Protein AF-A0A1V4QJ54-F1 (afdb_monomer)

Solvent-accessible surface area (backbone atoms only — not comparable to full-atom values): 25101 Å² total; per-residue (Å²): 113,70,65,58,56,50,52,50,52,50,51,49,53,53,53,48,51,51,24,45,55,47,30,58,74,71,38,64,75,73,56,54,72,64,56,72,75,65,67,47,79,41,80,46,69,68,59,36,52,49,29,18,65,71,29,32,47,50,29,70,47,70,68,60,45,63,75,46,66,81,53,74,70,81,66,43,46,62,31,98,80,59,55,57,50,58,74,91,58,46,77,40,84,38,76,29,69,28,65,56,42,86,79,30,28,34,38,33,32,47,26,88,62,49,59,52,39,46,34,49,41,41,42,64,16,22,26,37,36,40,38,35,32,27,71,84,42,68,35,27,26,26,43,50,24,38,45,58,74,49,35,50,70,36,34,16,42,29,42,28,39,36,52,23,40,77,62,32,58,53,65,62,50,68,62,52,61,60,68,51,66,88,58,50,34,34,34,40,46,62,22,40,43,74,43,24,23,56,46,58,72,67,52,82,87,54,47,50,29,35,76,39,89,100,58,21,35,34,56,73,66,89,44,96,89,58,69,64,38,66,74,33,60,63,56,67,67,55,41,28,32,41,50,48,30,61,64,72,37,73,45,53,44,45,74,64,54,59,78,42,36,69,41,24,44,26,41,31,42,32,51,11,56,44,51,56,77,46,63,65,75,56,86,88,67,73,80,50,65,44,59,73,41,67,53,74,73,51,99,36,24,28,38,34,31,62,42,71,39,76,94,74,30,28,33,32,35,38,19,21,40,84,63,50,75,38,68,50,75,42,73,18,53,48,58,64,56,54,56,52,40,63,26,50,51,27,26,51,46,67,31,42,47,86,40,44,82,45,37,28,35,50,30,30,34,63,47,68,93,67,82,81,81,80,86,55,60,57,72,42,43,30,39,34,24,50,79,67,41,43,37,30,30,40,74,40,67,60,64,67,99,54,57,69,55,56,36,24,36,41,39,30,50,22,31,53,27,56,24,90,76,30,45,25,31,38,37,27,51,58,58,51,62,92,45,29,62,63,47,27,59,58,23,62,81,50,84,33,36,40,43,33,48,54,47,50,64,36,34,66,61,50,36,52,53,52,53,48,45,53,51,53,52,56,59,71,71,54,130

Mean predicted aligned error: 6.91 Å

pLDDT: mean 87.56, std 14.28, range [38.44, 98.62]

Foldseek 3Di:
DVVVVVVQVVLVVLLLVLLLVLLQCLDDPVVVVVLDQAEAEDLDPSSCLSCLLLLHHYDPDVVRVVVCVPPDRRQRHDRPPQDFADPVQAPDKDFAAAAADPQEEEEEEQDLQCQQVLQVQQQHLHQEYEYEAAPVRRSSRSLVVLCVVCRNHTSYGIYHYFYAHLLQRGVPVVVVLVVCPPGAYEYELAHGHVNNSVVSVPRPRHFYWYQDQPQAIDTPPDDVVDGHTHTDGDALQSLLCSQSNAWPDQADKPVRLVVCLVVLLLVLLLQLLQLQVDDFQDQQDDQFDAAQDKRDPDPQFIKGFHHADQVQQKTWIWGGHNNDIDIDMDRHHRGDDLSCLSSLQSLQCLLQVVQWPIKHAWIWDDRDPPPPDDSGIDTFGMWTAGNNAIETEDEDSGDDPCVVSVQSNQQSSQCSRNHSGYAREYEEGRQHPVCQLVQQVVCLVDPHRYHYSNCSSVSNSSNVSVVSSNVVSSVVPPD

Structure (mmCIF, N/CA/C/O backbone):
data_AF-A0A1V4QJ54-F1
#
_entry.id   AF-A0A1V4QJ54-F1
#
loop_
_atom_site.group_PDB
_atom_site.id
_atom_site.type_symbol
_atom_site.label_atom_id
_atom_site.label_alt_id
_atom_site.label_comp_id
_atom_site.label_asym_id
_atom_site.label_entity_id
_atom_site.label_seq_id
_atom_site.pdbx_PDB_ins_code
_atom_site.Cartn_x
_atom_site.Cartn_y
_atom_site.Cartn_z
_atom_site.occupancy
_atom_site.B_iso_or_equiv
_atom_site.auth_seq_id
_atom_site.auth_comp_id
_atom_site.auth_asym_id
_atom_site.auth_atom_id
_atom_site.pdbx_PDB_model_num
ATOM 1 N N . ARG A 1 1 ? -19.410 10.296 -32.756 1.00 50.81 1 ARG A N 1
ATOM 2 C CA . ARG A 1 1 ? -18.030 9.875 -32.402 1.00 50.81 1 ARG A CA 1
ATOM 3 C C . ARG A 1 1 ? -17.307 11.002 -31.672 1.00 50.81 1 ARG A C 1
ATOM 5 O O . ARG A 1 1 ? -16.754 10.723 -30.619 1.00 50.81 1 ARG A O 1
ATOM 12 N N . ASP A 1 2 ? -17.443 12.249 -32.125 1.00 53.03 2 ASP A N 1
ATOM 13 C CA . ASP A 1 2 ? -16.858 13.421 -31.448 1.00 53.03 2 ASP A CA 1
ATOM 14 C C . ASP A 1 2 ? -17.423 13.681 -30.038 1.00 53.03 2 ASP A C 1
ATOM 16 O O . ASP A 1 2 ? -16.672 14.055 -29.143 1.00 53.03 2 ASP A O 1
ATOM 20 N N . SER A 1 3 ? -18.698 13.352 -29.779 1.00 62.84 3 SER A N 1
ATOM 21 C CA . SER A 1 3 ? -19.285 13.474 -28.432 1.00 62.84 3 SER A CA 1
ATOM 22 C C . SER A 1 3 ? -18.637 12.546 -27.397 1.00 62.84 3 SER A C 1
ATOM 24 O O . SER A 1 3 ? -18.448 12.946 -26.256 1.00 62.84 3 SER A O 1
ATOM 26 N N . ASN A 1 4 ? -18.266 11.317 -27.775 1.00 53.38 4 ASN A N 1
ATOM 27 C CA . ASN A 1 4 ? -17.683 10.356 -26.832 1.00 53.38 4 ASN A CA 1
ATOM 28 C C . ASN A 1 4 ? -16.242 10.724 -26.482 1.00 53.38 4 ASN A C 1
ATOM 30 O O . ASN A 1 4 ? -15.877 10.642 -25.317 1.00 53.38 4 ASN A O 1
ATOM 34 N N . ALA A 1 5 ? -15.453 11.186 -27.456 1.00 57.88 5 ALA A N 1
ATOM 35 C CA . ALA A 1 5 ? -14.094 11.661 -27.202 1.00 57.88 5 ALA A CA 1
ATOM 36 C C . ALA A 1 5 ? -14.090 12.913 -26.305 1.00 57.88 5 ALA A C 1
ATOM 38 O O . ALA A 1 5 ? -13.256 13.033 -25.409 1.00 57.88 5 ALA A O 1
ATOM 39 N N . GLN A 1 6 ? -15.056 13.819 -26.496 1.00 58.28 6 GLN A N 1
ATOM 40 C CA . GLN A 1 6 ? -15.221 14.997 -25.645 1.00 58.28 6 GLN A CA 1
ATOM 41 C C . GLN A 1 6 ? -15.650 14.616 -24.218 1.00 58.28 6 GLN A C 1
ATOM 43 O O . GLN A 1 6 ? -15.079 15.124 -23.257 1.00 58.28 6 GLN A O 1
ATOM 48 N N . ILE A 1 7 ? -16.582 13.667 -24.069 1.00 57.72 7 ILE A N 1
ATOM 49 C CA . ILE A 1 7 ? -16.985 13.118 -22.764 1.00 57.72 7 ILE A CA 1
ATOM 50 C C . ILE A 1 7 ? -15.814 12.395 -22.079 1.00 57.72 7 ILE A C 1
ATOM 52 O O . ILE A 1 7 ? -15.641 12.532 -20.871 1.00 57.72 7 ILE A O 1
ATOM 56 N N . GLU A 1 8 ? -14.998 11.631 -22.809 1.00 61.00 8 GLU A N 1
ATOM 57 C CA . GLU A 1 8 ? -13.810 10.955 -22.266 1.00 61.00 8 GLU A CA 1
ATOM 58 C C . GLU A 1 8 ? -12.750 11.960 -21.798 1.00 61.00 8 GLU A C 1
ATOM 60 O O . GLU A 1 8 ? -12.221 11.827 -20.692 1.00 61.00 8 GLU A O 1
ATOM 65 N N . SER A 1 9 ? -12.475 12.988 -22.606 1.00 67.31 9 SER A N 1
ATOM 66 C CA . SER A 1 9 ? -11.526 14.053 -22.272 1.00 67.31 9 SER A CA 1
ATOM 67 C C . SER A 1 9 ? -11.974 14.848 -21.045 1.00 67.31 9 SER A C 1
ATOM 69 O O . SER A 1 9 ? -11.183 15.047 -20.121 1.00 67.31 9 SER A O 1
ATOM 71 N N . GLU A 1 10 ? -13.253 15.222 -20.981 1.00 65.19 10 GLU A N 1
ATOM 72 C CA . GLU A 1 10 ? -13.811 15.957 -19.847 1.00 65.19 10 GLU A CA 1
ATOM 73 C C . GLU A 1 10 ? -13.839 15.092 -18.581 1.00 65.19 10 GLU A C 1
ATOM 75 O O . GLU A 1 10 ? -13.382 15.519 -17.522 1.00 65.19 10 GLU A O 1
ATOM 80 N N . ASN A 1 11 ? -14.237 13.819 -18.687 1.00 61.19 11 ASN A N 1
ATOM 81 C CA . ASN A 1 11 ? -14.138 12.874 -17.575 1.00 61.19 11 ASN A CA 1
ATOM 82 C C . ASN A 1 11 ? -12.701 12.724 -17.070 1.00 61.19 11 ASN A C 1
ATOM 84 O O . ASN A 1 11 ? -12.492 12.606 -15.862 1.00 61.19 11 ASN A O 1
ATOM 88 N N . HIS A 1 12 ? -11.709 12.700 -17.958 1.00 65.69 12 HIS A N 1
ATOM 89 C CA . HIS A 1 12 ? -10.307 12.634 -17.564 1.00 65.69 12 HIS A CA 1
ATOM 90 C C . HIS A 1 12 ? -9.878 13.905 -16.819 1.00 65.69 12 HIS A C 1
ATOM 92 O O . HIS A 1 12 ? -9.329 13.802 -15.722 1.00 65.69 12 HIS A O 1
ATOM 98 N N . ARG A 1 13 ? -10.201 15.093 -17.349 1.00 75.06 13 ARG A N 1
ATOM 99 C CA . ARG A 1 13 ? -9.938 16.391 -16.703 1.00 75.06 13 ARG A CA 1
ATOM 100 C C . ARG A 1 13 ? -10.545 16.456 -15.300 1.00 75.06 13 ARG A C 1
ATOM 102 O O . ARG A 1 13 ? -9.866 16.783 -14.334 1.00 75.06 13 ARG A O 1
ATOM 109 N N . LEU A 1 14 ? -11.806 16.062 -15.158 1.00 62.16 14 LEU A N 1
ATOM 110 C CA . LEU A 1 14 ? -12.511 16.054 -13.876 1.00 62.16 14 LEU A CA 1
ATOM 111 C C . LEU A 1 14 ? -11.920 15.054 -12.877 1.00 62.16 14 LEU A C 1
ATOM 113 O O . LEU A 1 14 ? -11.877 15.327 -11.677 1.00 62.16 14 LEU A O 1
ATOM 117 N N . LYS A 1 15 ? -11.437 13.901 -13.365 1.00 65.44 15 LYS A N 1
ATOM 118 C CA . LYS A 1 15 ? -10.705 12.917 -12.548 1.00 65.44 15 LYS A CA 1
ATOM 119 C C . LYS A 1 15 ? -9.467 13.562 -11.934 1.00 65.44 15 LYS A C 1
ATOM 121 O O . LYS A 1 15 ? -9.206 13.394 -10.747 1.00 65.44 15 LYS A O 1
ATOM 126 N N . GLN A 1 16 ? -8.724 14.292 -12.758 1.00 66.44 16 GLN A N 1
ATOM 127 C CA . GLN A 1 16 ? -7.502 14.979 -12.365 1.00 66.44 16 GLN A CA 1
ATOM 128 C C . GLN A 1 16 ? -7.780 16.070 -11.326 1.00 66.44 16 GLN A C 1
ATOM 130 O O . GLN A 1 16 ? -7.115 16.097 -10.296 1.00 66.44 16 GLN A O 1
ATOM 135 N N . GLU A 1 17 ? -8.809 16.893 -11.530 1.00 67.06 17 GLU A N 1
ATOM 136 C CA . GLU A 1 17 ? -9.173 17.950 -10.577 1.00 67.06 17 GLU A CA 1
ATOM 137 C C . GLU A 1 17 ? -9.623 17.394 -9.216 1.00 67.06 17 GLU A C 1
ATOM 139 O O . GLU A 1 17 ? -9.130 17.844 -8.183 1.00 67.06 17 GLU A O 1
ATOM 144 N N . CYS A 1 18 ? -10.461 16.347 -9.177 1.00 62.91 18 CYS A N 1
ATOM 145 C CA . CYS A 1 18 ? -10.861 15.719 -7.905 1.00 62.91 18 CYS A CA 1
ATOM 146 C C . CYS A 1 18 ? -9.656 15.179 -7.117 1.00 62.91 18 CYS A C 1
ATOM 148 O O . CYS A 1 18 ? -9.620 15.276 -5.892 1.00 62.91 18 CYS A O 1
ATOM 150 N N . ARG A 1 19 ? -8.650 14.636 -7.813 1.00 65.06 19 ARG A N 1
ATOM 151 C CA . ARG A 1 19 ? -7.417 14.130 -7.193 1.00 65.06 19 ARG A CA 1
ATOM 152 C C . ARG A 1 19 ? -6.512 15.246 -6.682 1.00 65.06 19 ARG A C 1
ATOM 154 O O . ARG A 1 19 ? -5.932 15.098 -5.613 1.00 65.06 19 ARG A O 1
ATOM 161 N N . ARG A 1 20 ? -6.423 16.376 -7.393 1.00 65.44 20 ARG A N 1
ATOM 162 C CA . ARG A 1 20 ? -5.708 17.574 -6.910 1.00 65.44 20 ARG A CA 1
ATOM 163 C C . ARG A 1 20 ? -6.331 18.103 -5.622 1.00 65.44 20 ARG A C 1
ATOM 165 O O . ARG A 1 20 ? -5.624 18.363 -4.657 1.00 65.44 20 ARG A O 1
ATOM 172 N N . VAL A 1 21 ? -7.658 18.186 -5.594 1.00 65.00 21 VAL A N 1
ATOM 173 C CA . VAL A 1 21 ? -8.451 18.570 -4.419 1.00 65.00 21 VAL A CA 1
ATOM 174 C C . VAL A 1 21 ? -8.220 17.596 -3.253 1.00 65.00 21 VAL A C 1
ATOM 176 O O . VAL A 1 21 ? -7.970 18.044 -2.136 1.00 65.00 21 VAL A O 1
ATOM 179 N N . ALA A 1 22 ? -8.227 16.281 -3.502 1.00 60.84 22 ALA A N 1
ATOM 180 C CA . ALA A 1 22 ? -7.916 15.270 -2.485 1.00 60.84 22 ALA A CA 1
ATOM 181 C C . ALA A 1 22 ? -6.496 15.439 -1.916 1.00 60.84 22 ALA A C 1
ATOM 183 O O . ALA A 1 22 ? -6.318 15.454 -0.702 1.00 60.84 22 ALA A O 1
ATOM 184 N N . ALA A 1 23 ? -5.500 15.651 -2.781 1.00 62.12 23 ALA A N 1
ATOM 185 C CA . ALA A 1 23 ? -4.119 15.874 -2.360 1.00 62.12 23 ALA A CA 1
ATOM 186 C C . ALA A 1 23 ? -3.962 17.137 -1.492 1.00 62.12 23 ALA A C 1
ATOM 188 O O . ALA A 1 23 ? -3.165 17.135 -0.558 1.00 62.12 23 ALA A O 1
ATOM 189 N N . LEU A 1 24 ? -4.741 18.199 -1.745 1.00 61.22 24 LEU A N 1
ATOM 190 C CA . LEU A 1 24 ? -4.740 19.417 -0.921 1.00 61.22 24 LEU A CA 1
ATOM 191 C C . LEU A 1 24 ? -5.274 19.178 0.498 1.00 61.22 24 LEU A C 1
ATOM 193 O O . LEU A 1 24 ? -4.723 19.737 1.447 1.00 61.22 24 LEU A O 1
ATOM 197 N N . LEU A 1 25 ? -6.300 18.336 0.664 1.00 54.81 25 LEU A N 1
ATOM 198 C CA . LEU A 1 25 ? -6.827 17.966 1.988 1.00 54.81 25 LEU A CA 1
ATOM 199 C C . LEU A 1 25 ? -5.808 17.206 2.841 1.00 54.81 25 LEU A C 1
ATOM 201 O O . LEU A 1 25 ? -5.890 17.216 4.069 1.00 54.81 25 LEU A O 1
ATOM 205 N N . GLU A 1 26 ? -4.837 16.577 2.190 1.00 55.00 26 GLU A N 1
ATOM 206 C CA . GLU A 1 26 ? -3.790 15.783 2.827 1.00 55.00 26 GLU A CA 1
ATOM 207 C C . GLU A 1 26 ? -2.420 16.487 2.841 1.00 55.00 26 GLU A C 1
ATOM 209 O O . GLU A 1 26 ? -1.435 15.916 3.308 1.00 55.00 26 GLU A O 1
ATOM 214 N N . SER A 1 27 ? -2.371 17.739 2.371 1.00 49.06 27 SER A N 1
ATOM 215 C CA . SER A 1 27 ? -1.177 18.585 2.262 1.00 49.06 27 SER A CA 1
ATOM 216 C C . SER A 1 27 ? -0.750 19.198 3.626 1.00 49.06 27 SER A C 1
ATOM 218 O O . SER A 1 27 ? -1.423 18.965 4.635 1.00 49.06 27 SER A O 1
ATOM 220 N N . PRO A 1 28 ? 0.408 19.893 3.722 1.00 48.78 28 PRO A N 1
ATOM 221 C CA . PRO A 1 28 ? 1.229 19.996 4.934 1.00 48.78 28 PRO A CA 1
ATOM 222 C C . PRO A 1 28 ? 0.532 20.547 6.186 1.00 48.78 28 PRO A C 1
ATOM 224 O O . PRO A 1 28 ? -0.482 21.242 6.137 1.00 48.78 28 PRO A O 1
ATOM 227 N N . HIS A 1 29 ? 1.149 20.252 7.336 1.00 48.62 29 HIS A N 1
ATOM 228 C CA . HIS A 1 29 ? 0.623 20.398 8.700 1.00 48.62 29 HIS A CA 1
ATOM 229 C C . HIS A 1 29 ? -0.093 21.735 9.007 1.00 48.62 29 HIS A C 1
ATOM 231 O O . HIS A 1 29 ? -0.994 21.762 9.845 1.00 48.62 29 HIS A O 1
ATOM 237 N N . HIS A 1 30 ? 0.266 22.827 8.324 1.00 42.25 30 HIS A N 1
ATOM 238 C CA . HIS A 1 30 ? -0.340 24.155 8.471 1.00 42.25 30 HIS A CA 1
ATOM 239 C C . HIS A 1 30 ? -1.732 24.290 7.819 1.00 42.25 30 HIS A C 1
ATOM 241 O O . HIS A 1 30 ? -2.576 24.999 8.358 1.00 42.25 30 HIS A O 1
ATOM 247 N N . ILE A 1 31 ? -2.033 23.580 6.723 1.00 46.62 31 ILE A N 1
ATOM 248 C CA . ILE A 1 31 ? -3.394 23.538 6.145 1.00 46.62 31 ILE A CA 1
ATOM 249 C C . ILE A 1 31 ? -4.285 22.586 6.952 1.00 46.62 31 ILE A C 1
ATOM 251 O O . ILE A 1 31 ? -5.453 22.889 7.192 1.00 46.62 31 ILE A O 1
ATOM 255 N N . GLN A 1 32 ? -3.733 21.482 7.470 1.00 45.53 32 GLN A N 1
ATOM 256 C CA . GLN A 1 32 ? -4.467 20.590 8.380 1.00 45.53 32 GLN A CA 1
ATOM 257 C C . GLN A 1 32 ? -4.948 21.305 9.654 1.00 45.53 32 GLN A C 1
ATOM 259 O O . GLN A 1 32 ? -6.023 20.983 10.163 1.00 45.53 32 GLN A O 1
ATOM 264 N N . GLN A 1 33 ? -4.197 22.297 10.149 1.00 44.00 33 GLN A N 1
ATOM 265 C CA . GLN A 1 33 ? -4.623 23.137 11.277 1.00 44.00 33 GLN A CA 1
ATOM 266 C C . GLN A 1 33 ? -5.871 23.968 10.957 1.00 44.00 33 GLN A C 1
ATOM 268 O O . GLN A 1 33 ? -6.695 24.183 11.844 1.00 44.00 33 GLN A O 1
ATOM 273 N N . LEU A 1 34 ? -6.050 24.383 9.699 1.00 42.25 34 LEU A N 1
ATOM 274 C CA . LEU A 1 34 ? -7.220 25.149 9.264 1.00 42.25 34 LEU A CA 1
ATOM 275 C C . LEU A 1 34 ? -8.480 24.281 9.123 1.00 42.25 34 LEU A C 1
ATOM 277 O O . LEU A 1 34 ? -9.575 24.833 9.054 1.00 42.25 34 LEU A O 1
ATOM 281 N N . ARG A 1 35 ? -8.337 22.944 9.068 1.00 50.34 35 ARG A N 1
ATOM 282 C CA . ARG A 1 35 ? -9.419 21.979 8.778 1.00 50.34 35 ARG A CA 1
ATOM 283 C C . ARG A 1 35 ? -10.393 22.493 7.701 1.00 50.34 35 ARG A C 1
ATOM 285 O O . ARG A 1 35 ? -11.602 22.534 7.953 1.00 50.34 35 ARG A O 1
ATOM 292 N N . PRO A 1 36 ? -9.901 22.934 6.528 1.00 56.34 36 PRO A N 1
ATOM 293 C CA . PRO A 1 36 ? -10.762 23.568 5.544 1.00 56.34 36 PRO A CA 1
ATOM 294 C C . PRO A 1 36 ? -11.855 22.588 5.104 1.00 56.34 36 PRO A C 1
ATOM 296 O O . PRO A 1 36 ? -11.571 21.455 4.711 1.00 56.34 36 PRO A O 1
ATOM 299 N N . ILE A 1 37 ? -13.117 23.019 5.174 1.00 60.03 37 ILE A N 1
ATOM 300 C CA . ILE A 1 37 ? -14.225 22.262 4.590 1.00 60.03 37 ILE A CA 1
ATOM 301 C C . ILE A 1 37 ? -14.136 22.438 3.080 1.00 60.03 37 ILE A C 1
ATOM 303 O O . ILE A 1 37 ? -14.487 23.488 2.544 1.00 60.03 37 ILE A O 1
ATOM 307 N N . LEU A 1 38 ? -13.688 21.401 2.385 1.00 69.00 38 LEU A N 1
ATOM 308 C CA . LEU A 1 38 ? -13.675 21.386 0.932 1.00 69.00 38 LEU A CA 1
ATOM 309 C C . LEU A 1 38 ? -14.951 20.722 0.431 1.00 69.00 38 LEU A C 1
ATOM 311 O O . LEU A 1 38 ? -15.169 19.530 0.642 1.00 69.00 38 LEU A O 1
ATOM 315 N N . THR A 1 39 ? -15.808 21.515 -0.209 1.00 72.19 39 THR A N 1
ATOM 316 C CA . THR A 1 39 ? -16.992 21.008 -0.903 1.00 72.19 39 THR A CA 1
ATOM 317 C C . THR A 1 39 ? -16.824 21.218 -2.399 1.00 72.19 39 THR A C 1
ATOM 319 O O . THR A 1 39 ? -16.594 22.339 -2.844 1.00 72.19 39 THR A O 1
ATOM 322 N N . ILE A 1 40 ? -16.965 20.149 -3.182 1.00 77.12 40 ILE A N 1
ATOM 323 C CA . ILE A 1 40 ? -17.040 20.239 -4.640 1.00 77.12 40 ILE A CA 1
ATOM 324 C C . ILE A 1 40 ? -18.491 20.516 -5.033 1.00 77.12 40 ILE A C 1
ATOM 326 O O . ILE A 1 40 ? -19.356 19.649 -4.911 1.00 77.12 40 ILE A O 1
ATOM 330 N N . TRP A 1 41 ? -18.766 21.708 -5.548 1.00 81.44 41 TRP A N 1
ATOM 331 C CA . TRP A 1 41 ? -20.032 21.960 -6.226 1.00 81.44 41 TRP A CA 1
ATOM 332 C C . TRP A 1 41 ? -19.950 21.442 -7.661 1.00 81.44 41 TRP A C 1
ATOM 334 O O . TRP A 1 41 ? -19.093 21.856 -8.440 1.00 81.44 41 TRP A O 1
ATOM 344 N N . SER A 1 42 ? -20.828 20.502 -8.003 1.00 80.00 42 SER A N 1
ATOM 345 C CA . SER A 1 42 ? -20.961 20.006 -9.364 1.00 80.00 42 SER A CA 1
ATOM 346 C C . SER A 1 42 ? -22.355 19.452 -9.607 1.00 80.00 42 SER A C 1
ATOM 348 O O . SER A 1 42 ? -22.869 18.708 -8.780 1.00 80.00 42 SER A O 1
ATOM 350 N N . ASN A 1 43 ? -22.926 19.736 -10.775 1.00 77.56 43 ASN A N 1
ATOM 351 C CA . ASN A 1 43 ? -24.186 19.135 -11.217 1.00 77.56 43 ASN A CA 1
ATOM 352 C C . ASN A 1 43 ? -23.967 17.781 -11.917 1.00 77.56 43 ASN A C 1
ATOM 354 O O . ASN A 1 43 ? -24.936 17.126 -12.287 1.00 77.56 43 ASN A O 1
ATOM 358 N N . ASP A 1 44 ? -22.712 17.374 -12.132 1.00 76.81 44 ASP A N 1
ATOM 359 C CA . ASP A 1 44 ? -22.361 16.099 -12.754 1.00 76.81 44 ASP A CA 1
ATOM 360 C C . ASP A 1 44 ? -22.349 14.978 -11.695 1.00 76.81 44 ASP A C 1
ATOM 362 O O . ASP A 1 44 ? -21.473 14.967 -10.815 1.00 76.81 44 ASP A O 1
ATOM 366 N N . PRO A 1 45 ? -23.255 13.986 -11.791 1.00 73.62 45 PRO A N 1
ATOM 367 C CA . PRO A 1 45 ? -23.298 12.863 -10.860 1.00 73.62 45 PRO A CA 1
ATOM 368 C C . PRO A 1 45 ? -21.990 12.060 -10.806 1.00 73.62 45 PRO A C 1
ATOM 370 O O . PRO A 1 45 ? -21.699 11.433 -9.789 1.00 73.62 45 PRO A O 1
ATOM 373 N N . LEU A 1 46 ? -21.186 12.041 -11.875 1.00 68.62 46 LEU A N 1
ATOM 374 C CA . LEU A 1 46 ? -19.895 11.348 -11.898 1.00 68.62 46 LEU A CA 1
ATOM 375 C C . LEU A 1 46 ? -18.849 12.074 -11.054 1.00 68.62 46 LEU A C 1
ATOM 377 O O . LEU A 1 46 ? -18.108 11.416 -10.320 1.00 68.62 46 LEU A O 1
ATOM 381 N N . ILE A 1 47 ? -18.805 13.408 -11.118 1.00 72.88 47 ILE A N 1
ATOM 382 C CA . ILE A 1 47 ? -17.939 14.220 -10.251 1.00 72.88 47 ILE A CA 1
ATOM 383 C C . ILE A 1 47 ? -18.342 14.011 -8.797 1.00 72.88 47 ILE A C 1
ATOM 385 O O . ILE A 1 47 ? -17.480 13.758 -7.961 1.00 72.88 47 ILE A O 1
ATOM 389 N N . GLN A 1 48 ? -19.641 14.058 -8.502 1.00 75.50 48 GLN A N 1
ATOM 390 C CA . GLN A 1 48 ? -20.130 13.890 -7.137 1.00 75.50 48 GLN A CA 1
ATOM 391 C C . GLN A 1 48 ? -19.748 12.524 -6.551 1.00 75.50 48 GLN A C 1
ATOM 393 O O . GLN A 1 48 ? -19.188 12.429 -5.459 1.00 75.50 48 GLN A O 1
ATOM 398 N N . LYS A 1 49 ? -19.968 11.448 -7.318 1.00 71.50 49 LYS A N 1
ATOM 399 C CA . LYS A 1 49 ? -19.575 10.083 -6.929 1.00 71.50 49 LYS A CA 1
ATOM 400 C C . LYS A 1 49 ? -18.061 9.945 -6.748 1.00 71.50 49 LYS A C 1
ATOM 402 O O . LYS A 1 49 ? -17.615 9.203 -5.873 1.00 71.50 49 LYS A O 1
ATOM 407 N N . ARG A 1 50 ? -17.266 10.654 -7.556 1.00 69.88 50 ARG A N 1
ATOM 408 C CA . ARG A 1 50 ? -15.804 10.699 -7.420 1.00 69.88 50 ARG A CA 1
ATOM 409 C C . ARG A 1 50 ? -15.344 11.421 -6.179 1.00 69.88 50 ARG A C 1
ATOM 411 O O . ARG A 1 50 ? -14.570 10.841 -5.428 1.00 69.88 50 ARG A O 1
ATOM 418 N N . ALA A 1 51 ? -15.855 12.621 -5.945 1.00 74.06 51 ALA A N 1
ATOM 419 C CA . ALA A 1 51 ? -15.612 13.359 -4.720 1.00 74.06 51 ALA A CA 1
ATOM 420 C C . ALA A 1 51 ? -15.901 12.471 -3.499 1.00 74.06 51 ALA A C 1
ATOM 422 O O . ALA A 1 51 ? -15.012 12.262 -2.676 1.00 74.06 51 ALA A O 1
ATOM 423 N N . ALA A 1 52 ? -17.074 11.830 -3.467 1.00 71.69 52 ALA A N 1
ATOM 424 C CA . ALA A 1 52 ? -17.478 10.952 -2.372 1.00 71.69 52 ALA A CA 1
ATOM 425 C C . ALA A 1 52 ? -16.527 9.759 -2.160 1.00 71.69 52 ALA A C 1
ATOM 427 O O . ALA A 1 52 ? -16.261 9.390 -1.024 1.00 71.69 52 ALA A O 1
ATOM 428 N N . THR A 1 53 ? -15.954 9.189 -3.226 1.00 66.38 53 THR A N 1
ATOM 429 C CA . THR A 1 53 ? -15.012 8.054 -3.119 1.00 66.38 53 THR A CA 1
ATOM 430 C C . THR A 1 53 ? -13.693 8.447 -2.442 1.00 66.38 53 THR A C 1
ATOM 432 O O . THR A 1 53 ? -13.073 7.624 -1.779 1.00 66.38 53 THR A O 1
ATOM 435 N N . TYR A 1 54 ? -13.288 9.714 -2.553 1.00 66.81 54 TYR A N 1
ATOM 436 C CA . TYR A 1 54 ? -12.158 10.277 -1.802 1.00 66.81 54 TYR A CA 1
ATOM 437 C C . TYR A 1 54 ? -12.594 10.885 -0.457 1.00 66.81 54 TYR A C 1
ATOM 439 O O . TYR A 1 54 ? -11.824 11.593 0.188 1.00 66.81 54 TYR A O 1
ATOM 447 N N . GLY A 1 55 ? -13.846 10.663 -0.040 1.00 66.56 55 GLY A N 1
ATOM 448 C CA . GLY A 1 55 ? -14.417 11.263 1.162 1.00 66.56 55 GLY A CA 1
ATOM 449 C C . GLY A 1 55 ? -14.597 12.783 1.071 1.00 66.56 55 GLY A C 1
ATOM 450 O O . GLY A 1 55 ? -14.774 13.439 2.095 1.00 66.56 55 GLY A O 1
ATOM 451 N N . ILE A 1 56 ? -14.553 13.356 -0.134 1.00 72.88 56 ILE A N 1
ATOM 452 C CA . ILE A 1 56 ? -14.782 14.778 -0.384 1.00 72.88 56 ILE A CA 1
ATOM 453 C C . ILE A 1 56 ? -16.283 15.007 -0.518 1.00 72.88 56 ILE A C 1
ATOM 455 O O . ILE A 1 56 ? -16.968 14.371 -1.326 1.00 72.88 56 ILE A O 1
ATOM 459 N N . LYS A 1 57 ? -16.799 15.964 0.250 1.00 76.25 57 LYS A N 1
ATOM 460 C CA . LYS A 1 57 ? -18.196 16.367 0.144 1.00 76.25 57 LYS A CA 1
ATOM 461 C C . LYS A 1 57 ? -18.444 16.990 -1.225 1.00 76.25 57 LYS A C 1
ATOM 463 O O . LYS A 1 57 ? -17.674 17.834 -1.680 1.00 76.25 57 LYS A O 1
ATOM 468 N N . SER A 1 58 ? -19.536 16.606 -1.870 1.00 78.50 58 SER A N 1
ATOM 469 C CA . SER A 1 58 ? -20.005 17.279 -3.076 1.00 78.50 58 SER A CA 1
ATOM 470 C C . SER A 1 58 ? -21.480 17.618 -2.971 1.00 78.50 58 SER A C 1
ATOM 472 O O . SER A 1 58 ? -22.226 16.945 -2.261 1.00 78.50 58 SER A O 1
ATOM 474 N N . VAL A 1 59 ? -21.873 18.698 -3.634 1.00 81.75 59 VAL A N 1
ATOM 475 C CA . VAL A 1 59 ? -23.236 19.239 -3.616 1.00 81.75 59 VAL A CA 1
ATOM 476 C C . VAL A 1 59 ? -23.699 19.486 -5.044 1.00 81.75 59 VAL A C 1
ATOM 478 O O . VAL A 1 59 ? -22.894 19.868 -5.899 1.00 81.75 59 VAL A O 1
ATOM 481 N N . ALA A 1 60 ? -24.987 19.262 -5.303 1.00 82.50 60 ALA A N 1
ATOM 482 C CA . ALA A 1 60 ? -25.594 19.525 -6.605 1.00 82.50 60 ALA A CA 1
ATOM 483 C C . ALA A 1 60 ? -25.987 20.996 -6.759 1.00 82.50 60 ALA A C 1
ATOM 485 O O . ALA A 1 60 ? -26.068 21.509 -7.867 1.00 82.50 60 ALA A O 1
ATOM 486 N N . ASN A 1 61 ? -26.247 21.693 -5.658 1.00 81.06 61 ASN A N 1
ATOM 487 C CA . ASN A 1 61 ? -26.623 23.097 -5.674 1.00 81.06 61 ASN A CA 1
ATOM 488 C C . ASN A 1 61 ? -26.164 23.800 -4.383 1.00 81.06 61 ASN A C 1
ATOM 490 O O . ASN A 1 61 ? -25.754 23.160 -3.414 1.00 81.06 61 ASN A O 1
ATOM 494 N N . VAL A 1 62 ? -26.214 25.132 -4.386 1.00 76.75 62 VAL A N 1
ATOM 495 C CA . VAL A 1 62 ? -25.792 25.966 -3.247 1.00 76.75 62 VAL A CA 1
ATOM 496 C C . VAL A 1 62 ? -26.709 25.781 -2.035 1.00 76.75 62 VAL A C 1
ATOM 498 O O . VAL A 1 62 ? -26.230 25.790 -0.907 1.00 76.75 62 VAL A O 1
ATOM 501 N N . THR A 1 63 ? -28.002 25.534 -2.244 1.00 78.50 63 THR A N 1
ATOM 502 C CA . THR A 1 63 ? -28.964 25.310 -1.155 1.00 78.50 63 THR A CA 1
ATOM 503 C C . THR A 1 63 ? -28.637 24.040 -0.366 1.00 78.50 63 THR A C 1
ATOM 505 O O . THR A 1 63 ? -28.678 24.056 0.864 1.00 78.50 63 THR A O 1
ATOM 508 N N . ASP A 1 64 ? -28.218 22.967 -1.046 1.00 73.88 64 ASP A N 1
ATOM 509 C CA . ASP A 1 64 ? -27.715 21.752 -0.404 1.00 73.88 64 ASP A CA 1
ATOM 510 C C . ASP A 1 64 ? -26.492 22.082 0.449 1.00 73.88 64 ASP A C 1
ATOM 512 O O . ASP A 1 64 ? -26.365 21.562 1.549 1.00 73.88 64 ASP A O 1
ATOM 516 N N . TRP A 1 65 ? -25.582 22.936 -0.030 1.00 74.62 65 TRP A N 1
ATOM 517 C CA . TRP A 1 65 ? -24.400 23.344 0.731 1.00 74.62 65 TRP A CA 1
ATOM 518 C C . TRP A 1 65 ? -24.762 24.139 1.986 1.00 74.62 65 TRP A C 1
ATOM 520 O O . TRP A 1 65 ? -24.266 23.817 3.064 1.00 74.62 65 TRP A O 1
ATOM 530 N N . GLU A 1 66 ? -25.664 25.112 1.869 1.00 76.50 66 GLU A N 1
ATOM 531 C CA . GLU A 1 66 ? -26.119 25.956 2.980 1.00 76.50 66 GLU A CA 1
ATOM 532 C C . GLU A 1 66 ? -26.797 25.140 4.085 1.00 76.50 66 GLU A C 1
ATOM 534 O O . GLU A 1 66 ? -26.475 25.300 5.263 1.00 76.50 66 GLU A O 1
ATOM 539 N N . GLN A 1 67 ? -27.664 24.191 3.718 1.00 71.00 67 GLN A N 1
ATOM 540 C CA . GLN A 1 67 ? -28.294 23.262 4.669 1.00 71.00 67 GLN A CA 1
ATOM 541 C C . GLN A 1 67 ? -27.270 22.380 5.398 1.00 71.00 67 GLN A C 1
ATOM 543 O O . GLN A 1 67 ? -27.512 21.877 6.495 1.00 71.00 67 GLN A O 1
ATOM 548 N N . ASN A 1 68 ? -26.106 22.205 4.784 1.00 63.09 68 ASN A N 1
ATOM 549 C CA . ASN A 1 68 ? -25.053 21.306 5.206 1.00 63.09 68 ASN A CA 1
ATOM 550 C C . ASN A 1 68 ? -23.869 21.998 5.898 1.00 63.09 68 ASN A C 1
ATOM 552 O O . ASN A 1 68 ? -22.980 21.288 6.375 1.00 63.09 68 ASN A O 1
ATOM 556 N N . LEU A 1 69 ? -23.847 23.335 5.976 1.00 63.03 69 LEU A N 1
ATOM 557 C CA . LEU A 1 69 ? -22.818 24.122 6.675 1.00 63.03 69 LEU A CA 1
ATOM 558 C C . LEU A 1 69 ? -22.732 23.787 8.169 1.00 63.03 69 LEU A C 1
ATOM 560 O O . LEU A 1 69 ? -21.669 23.900 8.771 1.00 63.03 69 LEU A O 1
ATOM 564 N N . ASN A 1 70 ? -23.845 23.339 8.751 1.00 58.28 70 ASN A N 1
ATOM 565 C CA . ASN A 1 70 ? -23.930 22.967 10.161 1.00 58.28 70 ASN A CA 1
ATOM 566 C C . ASN A 1 70 ? -23.422 21.544 10.448 1.00 58.28 70 ASN A C 1
ATOM 568 O O . ASN A 1 70 ? -23.359 21.143 11.610 1.00 58.28 70 ASN A O 1
ATOM 572 N N . GLN A 1 71 ? -23.074 20.760 9.419 1.00 55.94 71 GLN A N 1
ATOM 573 C CA . GLN A 1 71 ? -22.441 19.461 9.632 1.00 55.94 71 GLN A CA 1
ATOM 574 C C . GLN A 1 71 ? -20.964 19.659 9.995 1.00 55.94 71 GLN A C 1
ATOM 576 O O . GLN A 1 71 ? -20.286 20.471 9.361 1.00 55.94 71 GLN A O 1
ATOM 581 N N . PRO A 1 72 ? -20.439 18.925 10.991 1.00 53.69 72 PRO A N 1
ATOM 582 C CA . PRO A 1 72 ? -19.057 19.084 11.415 1.00 53.69 72 PRO A CA 1
ATOM 583 C C . PRO A 1 72 ? -18.081 18.881 10.235 1.00 53.69 72 PRO A C 1
ATOM 585 O O . PRO A 1 72 ? -18.258 17.945 9.447 1.00 53.69 72 PRO A O 1
ATOM 588 N N . PRO A 1 73 ? -17.044 19.736 10.108 1.00 46.75 73 PRO A N 1
ATOM 589 C CA . PRO A 1 73 ? -16.012 19.621 9.082 1.00 46.75 73 PRO A CA 1
ATOM 590 C C . PRO A 1 73 ? -15.420 18.209 8.995 1.00 46.75 73 PRO A C 1
ATOM 592 O O . PRO A 1 73 ? -15.058 17.625 10.017 1.00 46.75 73 PRO A O 1
ATOM 595 N N . GLY A 1 74 ? -15.229 17.700 7.775 1.00 52.69 74 GLY A N 1
ATOM 596 C CA . GLY A 1 74 ? -14.337 16.562 7.528 1.00 52.69 74 GLY A CA 1
ATOM 597 C C . GLY A 1 74 ? -14.906 15.166 7.798 1.00 52.69 74 GLY A C 1
ATOM 598 O O . GLY A 1 74 ? -14.128 14.219 7.899 1.00 52.69 74 GLY A O 1
ATOM 599 N N . GLN A 1 75 ? -16.228 14.992 7.891 1.00 57.38 75 GLN A N 1
ATOM 600 C CA . GLN A 1 75 ? -16.797 13.645 7.791 1.00 57.38 75 GLN A CA 1
ATOM 601 C C . GLN A 1 75 ? -16.677 13.157 6.343 1.00 57.38 75 GLN A C 1
ATOM 603 O O . GLN A 1 75 ? -17.380 13.644 5.458 1.00 57.38 75 GLN A O 1
ATOM 608 N N . GLN A 1 76 ? -15.775 12.198 6.106 1.00 63.88 76 GLN A N 1
ATOM 609 C CA . GLN A 1 76 ? -15.789 11.423 4.867 1.00 63.88 76 GLN A CA 1
ATOM 610 C C . GLN A 1 76 ? -17.175 10.786 4.732 1.00 63.88 76 GLN A C 1
ATOM 612 O O . GLN A 1 76 ? -17.706 10.242 5.701 1.00 63.88 76 GLN A O 1
ATOM 617 N N . LEU A 1 77 ? -17.793 10.908 3.561 1.00 66.00 77 LEU A N 1
ATOM 618 C CA . LEU A 1 77 ? -19.090 10.294 3.301 1.00 66.00 77 LEU A CA 1
ATOM 619 C C . LEU A 1 77 ? -18.879 8.916 2.666 1.00 66.00 77 LEU A C 1
ATOM 621 O O . LEU A 1 77 ? -18.005 8.790 1.807 1.00 66.00 77 LEU A O 1
ATOM 625 N N . PRO A 1 78 ? -19.677 7.900 3.045 1.00 68.06 78 PRO A N 1
ATOM 626 C CA . PRO A 1 78 ? -19.752 6.641 2.315 1.00 68.06 78 PRO A CA 1
ATOM 627 C C . PRO A 1 78 ? -19.864 6.866 0.809 1.00 68.06 78 PRO A C 1
ATOM 629 O O . PRO A 1 78 ? -20.680 7.672 0.353 1.00 68.06 78 PRO A O 1
ATOM 632 N N . GLY A 1 79 ? -19.081 6.124 0.026 1.00 66.75 79 GLY A N 1
ATOM 633 C CA . GLY A 1 79 ? -19.322 6.045 -1.403 1.00 66.75 79 GLY A CA 1
ATOM 634 C C . GLY A 1 79 ? -20.715 5.454 -1.670 1.00 66.75 79 GLY A C 1
ATOM 635 O O . GLY A 1 79 ? -21.253 4.709 -0.854 1.00 66.75 79 GLY A O 1
ATOM 636 N N . PRO A 1 80 ? -21.314 5.698 -2.844 1.00 65.50 80 PRO A N 1
ATOM 637 C CA . PRO A 1 80 ? -22.673 5.242 -3.169 1.00 65.50 80 PRO A CA 1
ATOM 638 C C . PRO A 1 80 ? -22.872 3.714 -3.148 1.00 65.50 80 PRO A C 1
ATOM 640 O O . PRO A 1 80 ? -24.007 3.255 -3.198 1.00 65.50 80 PRO A O 1
ATOM 643 N N . ASN A 1 81 ? -21.793 2.923 -3.121 1.00 71.44 81 ASN A N 1
ATOM 644 C CA . ASN A 1 81 ? -21.855 1.456 -3.033 1.00 71.44 81 ASN A CA 1
ATOM 645 C C . ASN A 1 81 ? -21.289 0.923 -1.715 1.00 71.44 81 ASN A C 1
ATOM 647 O O . ASN A 1 81 ? -21.207 -0.292 -1.531 1.00 71.44 81 ASN A O 1
ATOM 651 N N . ASP A 1 82 ? -20.842 1.809 -0.830 1.00 81.75 82 ASP A N 1
ATOM 652 C CA . ASP A 1 82 ? -20.394 1.404 0.483 1.00 81.75 82 ASP A CA 1
ATOM 653 C C . ASP A 1 82 ? -21.612 1.060 1.331 1.00 81.75 82 ASP A C 1
ATOM 655 O O . ASP A 1 82 ? -22.541 1.849 1.489 1.00 81.75 82 ASP A O 1
ATOM 659 N N . GLN A 1 83 ? -21.610 -0.157 1.860 1.00 90.75 83 GLN A N 1
ATOM 660 C CA . GLN A 1 83 ? -22.629 -0.610 2.790 1.00 90.75 83 GLN A CA 1
ATOM 661 C C . GLN A 1 83 ? -22.107 -0.423 4.207 1.00 90.75 83 GLN A C 1
ATOM 663 O O . GLN A 1 83 ? -20.981 -0.818 4.518 1.00 90.75 83 GLN A O 1
ATOM 668 N N . GLU A 1 84 ? -22.932 0.157 5.066 1.00 94.12 84 GLU A N 1
ATOM 669 C CA . GLU A 1 84 ? -22.674 0.207 6.499 1.00 94.12 84 GLU A CA 1
ATOM 670 C C . GLU A 1 84 ? -22.834 -1.180 7.128 1.00 94.12 84 GLU A C 1
ATOM 672 O O . GLU A 1 84 ? -23.524 -2.049 6.588 1.00 94.12 84 GLU A O 1
ATOM 677 N N . LEU A 1 85 ? -22.195 -1.400 8.279 1.00 96.19 85 LEU A N 1
ATOM 678 C CA . LEU A 1 85 ? -22.341 -2.647 9.019 1.00 96.19 85 LEU A CA 1
ATOM 679 C C . LEU A 1 85 ? -23.791 -2.742 9.515 1.00 96.19 85 LEU A C 1
ATOM 681 O O . LEU A 1 85 ? -24.218 -1.829 10.215 1.00 96.19 85 LEU A O 1
ATOM 685 N N . PRO A 1 86 ? -24.550 -3.806 9.206 1.00 97.00 86 PRO A N 1
ATOM 686 C CA . PRO A 1 86 ? -25.924 -3.924 9.688 1.00 97.00 86 PRO A CA 1
ATOM 687 C C . PRO A 1 86 ? -25.991 -4.071 11.218 1.00 97.00 86 PRO A C 1
ATOM 689 O O . PRO A 1 86 ? -25.142 -4.734 11.818 1.00 97.00 86 PRO A O 1
ATOM 692 N N . GLU A 1 87 ? -27.019 -3.503 11.862 1.00 96.06 87 GLU A N 1
ATOM 693 C CA . GLU A 1 87 ? -27.162 -3.538 13.332 1.00 96.06 87 GLU A CA 1
ATOM 694 C C . GLU A 1 87 ? -27.274 -4.973 13.868 1.00 96.06 87 GLU A C 1
ATOM 696 O O . GLU A 1 87 ? -26.711 -5.292 14.914 1.00 96.06 87 GLU A O 1
ATOM 701 N N . ASP A 1 88 ? -27.894 -5.884 13.104 1.00 96.88 88 ASP A N 1
ATOM 702 C CA . ASP A 1 88 ? -27.994 -7.304 13.459 1.00 96.88 88 ASP A CA 1
ATOM 703 C C . ASP A 1 88 ? -26.632 -8.012 13.494 1.00 96.88 88 ASP A C 1
ATOM 705 O O . ASP A 1 88 ? -26.556 -9.158 13.942 1.00 96.88 88 ASP A O 1
ATOM 709 N N . LYS A 1 89 ? -25.562 -7.375 13.002 1.00 97.44 89 LYS A N 1
ATOM 710 C CA . LYS A 1 89 ? -24.201 -7.906 13.079 1.00 97.44 89 LYS A CA 1
ATOM 711 C C . LYS A 1 89 ? -23.443 -7.469 14.326 1.00 97.44 89 LYS A C 1
ATOM 713 O O . LYS A 1 89 ? -22.402 -8.070 14.607 1.00 97.44 89 LYS A O 1
ATOM 718 N N . LEU A 1 90 ? -23.934 -6.480 15.067 1.00 97.12 90 LEU A N 1
ATOM 719 C CA . LEU A 1 90 ? -23.302 -6.017 16.299 1.00 97.12 90 LEU A CA 1
ATOM 720 C C . LEU A 1 90 ? -23.439 -7.048 17.423 1.00 97.12 90 LEU A C 1
ATOM 722 O O . LEU A 1 90 ? -24.377 -7.843 17.448 1.00 97.12 90 LEU A O 1
ATOM 726 N N . LYS A 1 91 ? -22.483 -7.017 18.358 1.00 97.12 91 LYS A N 1
ATOM 727 C CA . LYS A 1 91 ? -22.441 -7.842 19.579 1.00 97.12 91 LYS A CA 1
ATOM 728 C C . LYS A 1 91 ? -22.519 -9.354 19.336 1.00 97.12 91 LYS A C 1
ATOM 730 O O . LYS A 1 91 ? -22.900 -10.121 20.214 1.00 97.12 91 LYS A O 1
ATOM 735 N N . LYS A 1 92 ? -22.156 -9.794 18.131 1.00 97.38 92 LYS A N 1
ATOM 736 C CA . LYS A 1 92 ? -22.032 -11.204 17.759 1.00 97.38 92 LYS A CA 1
ATOM 737 C C . LYS A 1 92 ? -20.566 -11.559 17.588 1.00 97.38 92 LYS A C 1
ATOM 739 O O . LYS A 1 92 ? -19.797 -10.786 17.017 1.00 97.38 92 LYS A O 1
ATOM 744 N N . THR A 1 93 ? -20.207 -12.749 18.047 1.00 97.81 93 THR A N 1
ATOM 745 C CA . THR A 1 93 ? -18.873 -13.313 17.848 1.00 97.81 93 THR A CA 1
ATOM 746 C C . THR A 1 93 ? -18.796 -13.981 16.483 1.00 97.81 93 THR A C 1
ATOM 748 O O . THR A 1 93 ? -19.607 -14.848 16.152 1.00 97.81 93 THR A O 1
ATOM 751 N N . TYR A 1 94 ? -17.789 -13.614 15.701 1.00 97.88 94 TYR A N 1
ATOM 752 C CA . TYR A 1 94 ? -17.495 -14.220 14.410 1.00 97.88 94 TYR A CA 1
ATOM 753 C C . TYR A 1 94 ? -16.151 -14.924 14.458 1.00 97.88 94 TYR A C 1
ATOM 755 O O . TYR A 1 94 ? -15.182 -14.364 14.955 1.00 97.88 94 TYR A O 1
ATOM 763 N N . GLN A 1 95 ? -16.089 -16.131 13.905 1.00 97.50 95 GLN A N 1
ATOM 764 C CA . GLN A 1 95 ? -14.839 -16.875 13.786 1.00 97.50 95 GLN A CA 1
ATOM 765 C C . GLN A 1 95 ? -13.981 -16.325 12.642 1.00 97.50 95 GLN A C 1
ATOM 767 O O . GLN A 1 95 ? -14.491 -15.980 11.569 1.00 97.50 95 GLN A O 1
ATOM 772 N N . CYS A 1 96 ? -12.678 -16.290 12.882 1.00 96.19 96 CYS A N 1
ATOM 773 C CA . CYS A 1 96 ? -11.629 -15.861 11.969 1.00 96.19 96 CYS A CA 1
ATOM 774 C C . CYS A 1 96 ? -10.678 -17.045 11.704 1.00 96.19 96 CYS A C 1
ATOM 776 O O . CYS A 1 96 ? -10.686 -18.026 12.448 1.00 96.19 96 CYS A O 1
ATOM 778 N N . LYS A 1 97 ? -9.907 -17.006 10.608 1.00 92.75 97 LYS A N 1
ATOM 779 C CA . LYS A 1 97 ? -9.006 -18.109 10.211 1.00 92.75 97 LYS A CA 1
ATOM 780 C C . LYS A 1 97 ? -7.523 -17.729 10.197 1.00 92.75 97 LYS A C 1
ATOM 782 O O . LYS A 1 97 ? -6.710 -18.573 9.835 1.00 92.75 97 LYS A O 1
ATOM 787 N N . GLY A 1 98 ? -7.173 -16.483 10.518 1.00 87.81 98 GLY A N 1
ATOM 788 C CA . GLY A 1 98 ? -5.776 -16.051 10.561 1.00 87.81 98 GLY A CA 1
ATOM 789 C C . GLY A 1 98 ? -5.045 -16.563 11.802 1.00 87.81 98 GLY A C 1
ATOM 790 O O . GLY A 1 98 ? -5.667 -17.079 12.726 1.00 87.81 98 GLY A O 1
ATOM 791 N N . ASP A 1 99 ? -3.725 -16.391 11.830 1.00 87.94 99 ASP A N 1
ATOM 792 C CA . ASP A 1 99 ? -2.895 -16.771 12.979 1.00 87.94 99 ASP A CA 1
ATOM 793 C C . ASP A 1 99 ? -3.237 -15.941 14.229 1.00 87.94 99 ASP A C 1
ATOM 795 O O . ASP A 1 99 ? -3.503 -14.738 14.133 1.00 87.94 99 ASP A O 1
ATOM 799 N N . TRP A 1 100 ? -3.182 -16.563 15.410 1.00 91.88 100 TRP A N 1
ATOM 800 C CA . TRP A 1 100 ? -3.465 -15.924 16.699 1.00 91.88 100 TRP A CA 1
ATOM 801 C C . TRP A 1 100 ? -2.660 -16.543 17.850 1.00 91.88 100 TRP A C 1
ATOM 803 O O . TRP A 1 100 ? -2.138 -1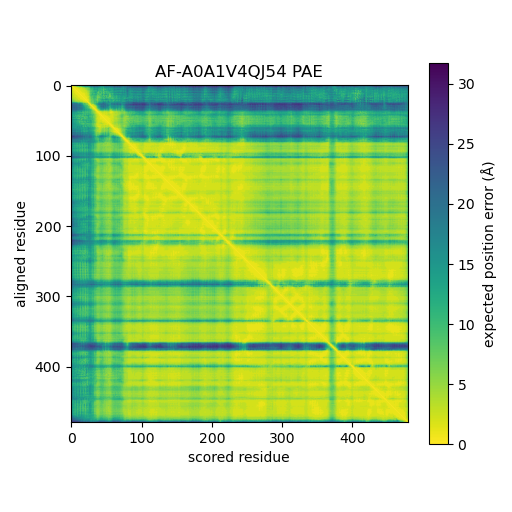7.652 17.745 1.00 91.88 100 TRP A O 1
ATOM 813 N N . GLN A 1 101 ? -2.561 -15.810 18.959 1.00 83.81 101 GLN A N 1
ATOM 814 C CA . GLN A 1 101 ? -1.923 -16.212 20.211 1.00 83.81 101 GLN A CA 1
ATOM 815 C C . GLN A 1 101 ? -2.978 -16.556 21.260 1.00 83.81 101 GLN A C 1
ATOM 817 O O . GLN A 1 101 ? -3.935 -15.809 21.462 1.00 83.81 101 GLN A O 1
ATOM 822 N N . GLN A 1 102 ? -2.795 -17.680 21.948 1.00 80.81 102 GLN A N 1
ATOM 823 C CA . GLN A 1 102 ? -3.730 -18.161 22.963 1.00 80.81 102 GLN A CA 1
ATOM 824 C C . GLN A 1 102 ? -3.780 -17.249 24.198 1.00 80.81 102 GLN A C 1
ATOM 826 O O . GLN A 1 102 ? -2.768 -16.695 24.621 1.00 80.81 102 GLN A O 1
ATOM 831 N N . GLY A 1 103 ? -4.966 -17.132 24.798 1.00 80.38 103 GLY A N 1
ATOM 832 C CA . GLY A 1 103 ? -5.180 -16.572 26.132 1.00 80.38 103 GLY A CA 1
ATOM 833 C C . GLY A 1 103 ? -5.265 -15.048 26.215 1.00 80.38 103 GLY A C 1
ATOM 834 O O . GLY A 1 103 ? -5.321 -14.521 27.322 1.00 80.38 103 GLY A O 1
ATOM 835 N N . THR A 1 104 ? -5.276 -14.326 25.090 1.00 90.50 104 THR A N 1
ATOM 836 C CA . THR A 1 104 ? -5.315 -12.852 25.096 1.00 90.50 104 THR A CA 1
ATOM 837 C C . THR A 1 104 ? -6.511 -12.293 24.334 1.00 90.50 104 THR A C 1
ATOM 839 O O . THR A 1 104 ? -6.815 -12.707 23.212 1.00 90.50 104 THR A O 1
ATOM 842 N N . GLY A 1 105 ? -7.184 -11.325 24.950 1.00 97.50 105 GLY A N 1
ATOM 843 C CA . GLY A 1 105 ? -8.190 -10.488 24.313 1.00 97.50 105 GLY A CA 1
ATOM 844 C C . GLY A 1 105 ? -7.603 -9.138 23.892 1.00 97.50 105 GLY A C 1
ATOM 845 O O . GLY A 1 105 ? -6.710 -8.617 24.557 1.00 97.50 105 GLY A O 1
ATOM 846 N N . LEU A 1 106 ? -8.110 -8.540 22.817 1.00 98.31 106 LEU A N 1
ATOM 847 C CA . LEU A 1 106 ? -7.786 -7.181 22.381 1.00 98.31 106 LEU A CA 1
ATOM 848 C C . LEU A 1 106 ? -9.060 -6.353 22.224 1.00 98.31 106 LEU A C 1
ATOM 850 O O . LEU A 1 106 ? -9.974 -6.755 21.511 1.00 98.31 106 LEU A O 1
ATOM 854 N N . ILE A 1 107 ? -9.078 -5.161 22.809 1.00 98.56 107 ILE A N 1
ATOM 855 C CA . ILE A 1 107 ? -10.116 -4.151 22.611 1.00 98.56 107 ILE A CA 1
ATOM 856 C C . ILE A 1 107 ? -9.482 -2.961 21.895 1.00 98.56 107 ILE A C 1
ATOM 858 O O . ILE A 1 107 ? -8.465 -2.422 22.340 1.00 98.56 107 ILE A O 1
ATOM 862 N N . VAL A 1 108 ? -10.081 -2.540 20.784 1.00 98.19 108 VAL A N 1
ATOM 863 C CA . VAL A 1 108 ? -9.634 -1.375 20.009 1.00 98.19 108 VAL A CA 1
ATOM 864 C C . VAL A 1 108 ? -10.816 -0.597 19.469 1.00 98.19 108 VAL A C 1
ATOM 866 O O . VAL A 1 108 ? -11.822 -1.182 19.081 1.00 98.19 108 VAL A O 1
ATOM 869 N N . ALA A 1 109 ? -10.688 0.724 19.390 1.00 98.12 109 ALA A N 1
ATOM 870 C CA . ALA A 1 109 ? -11.642 1.536 18.649 1.00 98.12 109 ALA A CA 1
ATOM 871 C C . ALA A 1 109 ? -11.370 1.481 17.138 1.00 98.12 109 ALA A C 1
ATOM 873 O O . ALA A 1 109 ? -10.243 1.270 16.681 1.00 98.12 109 ALA A O 1
ATOM 874 N N . LEU A 1 110 ? -12.415 1.678 16.344 1.00 97.31 110 LEU A N 1
ATOM 875 C CA . LEU A 1 110 ? -12.313 1.863 14.907 1.00 97.31 110 LEU A CA 1
ATOM 876 C C . LEU A 1 110 ? -12.354 3.353 14.578 1.00 97.31 110 LEU A C 1
ATOM 878 O O . LEU A 1 110 ? -13.323 4.043 14.887 1.00 97.31 110 LEU A O 1
ATOM 882 N N . GLY A 1 111 ? -11.290 3.845 13.947 1.00 92.56 111 GLY A N 1
ATOM 883 C CA . GLY A 1 111 ? -11.254 5.196 13.394 1.00 92.56 111 GLY A CA 1
ATOM 884 C C . GLY A 1 111 ? -11.833 5.271 11.978 1.00 92.56 111 GLY A C 1
ATOM 885 O O . GLY A 1 111 ? -12.155 4.257 11.364 1.00 92.56 111 GLY A O 1
ATOM 886 N N . ALA A 1 112 ? -11.894 6.490 11.436 1.00 87.94 112 ALA A N 1
ATOM 887 C CA . ALA A 1 112 ? -12.218 6.733 10.025 1.00 87.94 112 ALA A CA 1
ATOM 888 C C . ALA A 1 112 ? -11.165 6.156 9.053 1.00 87.94 112 ALA A C 1
ATOM 890 O O . ALA A 1 112 ? -11.491 5.851 7.912 1.00 87.94 112 ALA A O 1
ATOM 891 N N . ASP A 1 113 ? -9.922 5.979 9.516 1.00 89.31 113 ASP A N 1
ATOM 892 C CA . ASP A 1 113 ? -8.871 5.210 8.842 1.00 89.31 113 ASP A CA 1
ATOM 893 C C . ASP A 1 113 ? -8.624 3.914 9.648 1.00 89.31 113 ASP A C 1
ATOM 895 O O . ASP A 1 113 ? -8.161 3.994 10.796 1.00 89.31 113 ASP A O 1
ATOM 899 N N . PRO A 1 114 ? -8.914 2.720 9.092 1.00 94.12 114 PRO A N 1
ATOM 900 C CA . PRO A 1 114 ? -8.766 1.454 9.805 1.00 94.12 114 PRO A CA 1
ATOM 901 C C . PRO A 1 114 ? -7.304 0.996 9.943 1.00 94.12 114 PRO A C 1
ATOM 903 O O . PRO A 1 114 ? -7.055 -0.016 10.597 1.00 94.12 114 PRO A O 1
ATOM 906 N N . SER A 1 115 ? -6.323 1.712 9.379 1.00 93.38 115 SER A N 1
ATOM 907 C CA . SER A 1 115 ? -4.909 1.302 9.366 1.00 93.38 115 SER A CA 1
ATOM 908 C C . SER A 1 115 ? -4.342 1.055 10.765 1.00 93.38 115 SER A C 1
ATOM 910 O O . SER A 1 115 ? -3.656 0.061 10.987 1.00 93.38 115 SER A O 1
ATOM 912 N N . ALA A 1 116 ? -4.638 1.932 11.731 1.00 94.62 116 ALA A N 1
ATOM 913 C CA . ALA A 1 116 ? -4.160 1.764 13.106 1.00 94.62 116 ALA A CA 1
ATOM 914 C C . ALA A 1 116 ? -4.842 0.577 13.805 1.00 94.62 116 ALA A C 1
ATOM 916 O O . ALA A 1 116 ? -4.190 -0.169 14.533 1.00 94.62 116 ALA A O 1
ATOM 917 N N . THR A 1 117 ? -6.140 0.377 13.557 1.00 97.25 117 THR A N 1
ATOM 918 C CA . THR A 1 117 ? -6.907 -0.762 14.079 1.00 97.25 117 THR A CA 1
ATOM 919 C C . THR A 1 117 ? -6.358 -2.081 13.532 1.00 97.25 117 THR A C 1
ATOM 921 O O . THR A 1 117 ? -6.115 -3.008 14.300 1.00 97.25 117 THR A O 1
ATOM 924 N N . LEU A 1 118 ? -6.096 -2.154 12.223 1.00 96.94 118 LEU A N 1
ATOM 925 C CA . LEU A 1 118 ? -5.494 -3.323 11.586 1.00 96.94 118 LEU A CA 1
ATOM 926 C C . LEU A 1 118 ? -4.072 -3.584 12.091 1.00 96.94 118 LEU A C 1
ATOM 928 O O . LEU A 1 118 ? -3.746 -4.722 12.412 1.00 96.94 118 LEU A O 1
ATOM 932 N N . LEU A 1 119 ? -3.240 -2.545 12.205 1.00 96.06 119 LEU A N 1
ATOM 933 C CA . LEU A 1 119 ? -1.878 -2.672 12.724 1.00 96.06 119 LEU A CA 1
ATOM 934 C C . LEU A 1 119 ? -1.872 -3.187 14.168 1.00 96.06 119 LEU A C 1
ATOM 936 O O . LEU A 1 119 ? -1.074 -4.065 14.499 1.00 96.06 119 LEU A O 1
ATOM 940 N N . ALA A 1 120 ? -2.778 -2.691 15.017 1.00 96.81 120 ALA A N 1
ATOM 941 C CA . ALA A 1 120 ? -2.954 -3.203 16.372 1.00 96.81 120 ALA A CA 1
ATOM 942 C C . ALA A 1 120 ? -3.373 -4.680 16.348 1.00 96.81 120 ALA A C 1
ATOM 944 O O . ALA A 1 120 ? -2.725 -5.506 16.985 1.00 96.81 120 ALA A O 1
ATOM 945 N N . LEU A 1 121 ? -4.389 -5.037 15.560 1.00 97.19 121 LEU A N 1
ATOM 946 C CA . LEU A 1 121 ? -4.862 -6.417 15.453 1.00 97.19 121 LEU A CA 1
ATOM 947 C C . LEU A 1 121 ? -3.745 -7.376 15.015 1.00 97.19 121 LEU A C 1
ATOM 949 O O . LEU A 1 121 ? -3.522 -8.397 15.661 1.00 97.19 121 LEU A O 1
ATOM 953 N N . TYR A 1 122 ? -3.000 -7.022 13.967 1.00 96.44 122 TYR A N 1
ATOM 954 C CA . TYR A 1 122 ? -1.931 -7.863 13.429 1.00 96.44 122 TYR A CA 1
ATOM 955 C C . TYR A 1 122 ? -0.700 -7.924 14.336 1.00 96.44 122 TYR A C 1
ATOM 957 O O . TYR A 1 122 ? -0.051 -8.963 14.369 1.00 96.44 122 TYR A O 1
ATOM 965 N N . SER A 1 123 ? -0.380 -6.859 15.077 1.00 95.69 123 SER A N 1
ATOM 966 C CA . SER A 1 123 ? 0.781 -6.841 15.985 1.00 95.69 123 SER A CA 1
ATOM 967 C C . SER A 1 123 ? 0.496 -7.537 17.319 1.00 95.69 123 SER A C 1
ATOM 969 O O . SER A 1 123 ? 1.397 -8.122 17.917 1.00 95.69 123 SER A O 1
ATOM 971 N N . HIS A 1 124 ? -0.750 -7.483 17.799 1.00 95.94 124 HIS A N 1
ATOM 972 C CA . HIS A 1 124 ? -1.164 -8.193 19.010 1.00 95.94 124 HIS A CA 1
ATOM 973 C C . HIS A 1 124 ? -1.500 -9.667 18.740 1.00 95.94 124 HIS A C 1
ATOM 975 O O . HIS A 1 124 ? -1.287 -10.491 19.626 1.00 95.94 124 HIS A O 1
ATOM 981 N N . THR A 1 125 ? -1.994 -10.009 17.541 1.00 96.06 125 THR A N 1
ATOM 982 C CA . THR A 1 125 ? -2.457 -11.362 17.161 1.00 96.06 125 THR A CA 1
ATOM 983 C C . THR A 1 125 ? -3.370 -12.010 18.215 1.00 96.06 125 THR A C 1
ATOM 985 O O . THR A 1 125 ? -3.090 -13.118 18.666 1.00 96.06 125 THR A O 1
ATOM 988 N N . PRO A 1 126 ? -4.422 -11.326 18.693 1.00 97.12 126 PRO A N 1
ATOM 989 C CA . PRO A 1 126 ? -5.183 -11.772 19.856 1.00 97.12 126 PRO A CA 1
ATOM 990 C C . PRO A 1 126 ? -6.011 -13.028 19.566 1.00 97.12 126 PRO A C 1
ATOM 992 O O . PRO A 1 126 ? -6.442 -13.253 18.436 1.00 97.12 126 PRO A O 1
ATOM 995 N N . GLN A 1 127 ? -6.334 -13.799 20.602 1.00 97.31 127 GLN A N 1
ATOM 996 C CA . GLN A 1 127 ? -7.343 -14.851 20.492 1.00 97.31 127 GLN A CA 1
ATOM 997 C C . GLN A 1 127 ? -8.716 -14.220 20.214 1.00 97.31 127 GLN A C 1
ATOM 999 O O . GLN A 1 127 ? -9.359 -14.512 19.206 1.00 97.31 127 GLN A O 1
ATOM 1004 N N . HIS A 1 128 ? -9.132 -13.276 21.057 1.00 97.88 128 HIS A N 1
ATOM 1005 C CA . HIS A 1 128 ? -10.421 -12.597 20.935 1.00 97.88 128 HIS A CA 1
ATOM 1006 C C . HIS A 1 128 ? -10.218 -11.110 20.647 1.00 97.88 128 HIS A C 1
ATOM 1008 O O . HIS A 1 128 ? -9.448 -10.449 21.331 1.00 97.88 128 HIS A O 1
ATOM 1014 N N . ALA A 1 129 ? -10.910 -10.557 19.655 1.00 98.31 129 ALA A N 1
ATOM 1015 C CA . ALA A 1 129 ? -10.866 -9.133 19.341 1.00 98.31 129 ALA A CA 1
ATOM 1016 C C . ALA A 1 129 ? -12.254 -8.499 19.482 1.00 98.31 129 ALA A C 1
ATOM 1018 O O . ALA A 1 129 ? -13.225 -8.997 18.914 1.00 98.31 129 ALA A O 1
ATOM 1019 N N . ILE A 1 130 ? -12.341 -7.370 20.183 1.00 98.62 130 ILE A N 1
ATOM 1020 C CA . ILE A 1 130 ? -13.521 -6.507 20.212 1.00 98.62 130 ILE A CA 1
ATOM 1021 C C . ILE A 1 130 ? -13.167 -5.179 19.544 1.00 98.62 130 ILE A C 1
ATOM 1023 O O . ILE A 1 130 ? -12.291 -4.443 20.001 1.00 98.62 130 ILE A O 1
ATOM 1027 N N . ILE A 1 131 ? -13.868 -4.870 18.457 1.00 98.62 131 ILE A N 1
ATOM 1028 C CA . ILE A 1 131 ? -13.748 -3.609 17.731 1.00 98.62 131 ILE A CA 1
ATOM 1029 C C . ILE A 1 131 ? -14.891 -2.693 18.164 1.00 98.62 131 ILE A C 1
ATOM 1031 O O . ILE A 1 131 ? -16.055 -2.978 17.873 1.00 98.62 131 ILE A O 1
ATOM 1035 N N . LEU A 1 132 ? -14.573 -1.588 18.837 1.00 98.50 132 LEU A N 1
ATOM 1036 C CA . LEU A 1 132 ? -15.554 -0.555 19.153 1.00 98.50 132 LEU A CA 1
ATOM 1037 C C . LEU A 1 132 ? -15.831 0.290 17.908 1.00 98.50 132 LEU A C 1
ATOM 1039 O O . LEU A 1 132 ? -14.923 0.905 17.349 1.00 98.50 132 LEU A O 1
ATOM 1043 N N . VAL A 1 133 ? -17.086 0.323 17.478 1.00 98.25 133 VAL A N 1
ATOM 1044 C CA . VAL A 1 133 ? -17.543 1.012 16.269 1.00 98.25 133 VAL A CA 1
ATOM 1045 C C . VAL A 1 133 ? -18.381 2.207 16.687 1.00 98.25 133 VAL A C 1
ATOM 1047 O O . VAL A 1 133 ? -19.420 2.026 17.322 1.00 98.25 133 VAL A O 1
ATOM 1050 N N . ASP A 1 134 ? -17.951 3.415 16.323 1.00 96.75 134 ASP A N 1
ATOM 1051 C CA . ASP A 1 134 ? -18.806 4.590 16.473 1.00 96.75 134 ASP A CA 1
ATOM 1052 C C . ASP A 1 134 ? -20.048 4.430 15.590 1.00 96.75 134 ASP A C 1
ATOM 1054 O O . ASP A 1 134 ? -19.973 4.453 14.359 1.00 96.75 134 ASP A O 1
ATOM 1058 N N . TRP A 1 135 ? -21.194 4.230 16.237 1.00 94.75 135 TRP A N 1
ATOM 1059 C CA . TRP A 1 135 ? -22.446 3.937 15.551 1.00 94.75 135 TRP A CA 1
ATOM 1060 C C . TRP A 1 135 ? -23.114 5.188 14.968 1.00 94.75 135 TRP A C 1
ATOM 1062 O O . TRP A 1 135 ? -24.024 5.072 14.147 1.00 94.75 135 TRP A O 1
ATOM 1072 N N . GLN A 1 136 ? -22.663 6.379 15.370 1.00 91.69 136 GLN A N 1
ATOM 1073 C CA . GLN A 1 136 ? -23.218 7.653 14.915 1.00 91.69 136 GLN A CA 1
ATOM 1074 C C . GLN A 1 136 ? -22.521 8.189 13.660 1.00 91.69 136 GLN A C 1
ATOM 1076 O O . GLN A 1 136 ? -23.096 9.034 12.977 1.00 91.69 136 GLN A O 1
ATOM 1081 N N . THR A 1 137 ? -21.323 7.694 13.327 1.00 89.69 137 THR A N 1
ATOM 1082 C CA . THR A 1 137 ? -20.575 8.123 12.136 1.00 89.69 137 THR A CA 1
ATOM 1083 C C . THR A 1 137 ? -20.731 7.112 10.990 1.00 89.69 137 THR A C 1
ATOM 1085 O O . THR A 1 137 ? -20.110 6.044 11.033 1.00 89.69 137 THR A O 1
ATOM 1088 N N . PRO A 1 138 ? -21.480 7.443 9.913 1.00 89.50 138 PRO A N 1
ATOM 1089 C CA . PRO A 1 138 ? -21.711 6.563 8.761 1.00 89.50 138 PRO A CA 1
ATOM 1090 C C . PRO A 1 138 ? -20.444 5.911 8.203 1.00 89.50 138 PRO A C 1
ATOM 1092 O O . PRO A 1 138 ? -20.386 4.701 7.996 1.00 89.50 138 PRO A O 1
ATOM 1095 N N . TRP A 1 139 ? -19.382 6.697 8.028 1.00 87.62 139 TRP A N 1
ATOM 1096 C CA . TRP A 1 139 ? -18.125 6.206 7.470 1.00 87.62 139 TRP A CA 1
ATOM 1097 C C . TRP A 1 139 ? -17.411 5.178 8.350 1.00 87.62 139 TRP A C 1
ATOM 1099 O O . TRP A 1 139 ? -16.893 4.185 7.844 1.00 87.62 139 TRP A O 1
ATOM 1109 N N . VAL A 1 140 ? -17.444 5.344 9.676 1.00 92.94 140 VAL A N 1
ATOM 1110 C CA . VAL A 1 140 ? -16.882 4.349 10.604 1.00 92.94 140 VAL A CA 1
ATOM 1111 C C . VAL A 1 140 ? -17.669 3.038 10.513 1.00 92.94 140 VAL A C 1
ATOM 1113 O O . VAL A 1 140 ? -17.072 1.960 10.518 1.00 92.94 140 VAL A O 1
ATOM 1116 N N . ARG A 1 141 ? -18.994 3.100 10.319 1.00 95.19 141 ARG A N 1
ATOM 1117 C CA . ARG A 1 141 ? -19.822 1.906 10.070 1.00 95.19 141 ARG A CA 1
ATOM 1118 C C . ARG A 1 141 ? -19.500 1.229 8.738 1.00 95.19 141 ARG A C 1
ATOM 1120 O O . ARG A 1 141 ? -19.533 0.001 8.672 1.00 95.19 141 ARG A O 1
ATOM 1127 N N . VAL A 1 142 ? -19.154 1.985 7.696 1.00 92.94 142 VAL A N 1
ATOM 1128 C CA . VAL A 1 142 ? -18.643 1.424 6.432 1.00 92.94 142 VAL A CA 1
ATOM 1129 C C . VAL A 1 142 ? -17.314 0.707 6.652 1.00 92.94 142 VAL A C 1
ATOM 1131 O O . VAL A 1 142 ? -17.169 -0.442 6.235 1.00 92.94 142 VAL A O 1
ATOM 1134 N N . MET A 1 143 ? -16.355 1.336 7.340 1.00 94.25 143 MET A N 1
ATOM 1135 C CA . MET A 1 143 ? -15.072 0.695 7.664 1.00 94.25 143 MET A CA 1
ATOM 1136 C C . MET A 1 143 ? -15.283 -0.599 8.463 1.00 94.25 143 MET A C 1
ATOM 1138 O O . MET A 1 143 ? -14.645 -1.617 8.183 1.00 94.25 143 MET A O 1
ATOM 1142 N N . ALA A 1 144 ? -16.231 -0.594 9.406 1.00 97.12 144 ALA A N 1
ATOM 1143 C CA . ALA A 1 144 ? -16.590 -1.775 10.184 1.00 97.12 144 ALA A CA 1
ATOM 1144 C C . ALA A 1 144 ? -17.163 -2.883 9.294 1.00 97.12 144 ALA A C 1
ATOM 1146 O O . ALA A 1 144 ? -16.806 -4.049 9.459 1.00 97.12 144 ALA A O 1
ATOM 1147 N N . ASN A 1 145 ? -17.998 -2.535 8.311 1.00 96.88 145 ASN A N 1
ATOM 1148 C CA . ASN A 1 145 ? -18.517 -3.507 7.357 1.00 96.88 145 ASN A CA 1
ATOM 1149 C C . ASN A 1 145 ? -17.416 -4.096 6.475 1.00 96.88 145 ASN A C 1
ATOM 1151 O O . ASN A 1 145 ? -17.387 -5.302 6.247 1.00 96.88 145 ASN A O 1
ATOM 1155 N N . ARG A 1 146 ? -16.470 -3.277 6.006 1.00 95.06 146 ARG A N 1
ATOM 1156 C CA . ARG A 1 146 ? -15.332 -3.766 5.215 1.00 95.06 146 ARG A CA 1
ATOM 1157 C C . ARG A 1 146 ? -14.492 -4.762 6.017 1.00 95.06 146 ARG A C 1
ATOM 1159 O O . ARG A 1 146 ? -14.221 -5.853 5.518 1.00 95.06 146 ARG A O 1
ATOM 1166 N N . LEU A 1 147 ? -14.181 -4.446 7.279 1.00 96.56 147 LEU A N 1
ATOM 1167 C CA . LEU A 1 147 ? -13.542 -5.381 8.217 1.00 96.56 147 LEU A CA 1
ATOM 1168 C C . LEU A 1 147 ? -14.370 -6.656 8.409 1.00 96.56 147 LEU A C 1
ATOM 1170 O O . LEU A 1 147 ? -13.828 -7.759 8.355 1.00 96.56 147 LEU A O 1
ATOM 1174 N N . TYR A 1 148 ? -15.685 -6.524 8.592 1.00 97.44 148 TYR A N 1
ATOM 1175 C CA . TYR A 1 148 ? -16.592 -7.659 8.719 1.00 97.44 148 TYR A CA 1
ATOM 1176 C C . TYR A 1 148 ? -16.540 -8.567 7.487 1.00 97.44 148 TYR A C 1
ATOM 1178 O O . TYR A 1 148 ? -16.415 -9.782 7.638 1.00 97.44 148 TYR A O 1
ATOM 1186 N N . LEU A 1 149 ? -16.591 -8.023 6.271 1.00 95.50 149 LEU A N 1
ATOM 1187 C CA . LEU A 1 149 ? -16.563 -8.808 5.034 1.00 95.50 149 LEU A CA 1
ATOM 1188 C C . LEU A 1 149 ? -15.265 -9.617 4.889 1.00 95.50 149 LEU A C 1
ATOM 1190 O O . LEU A 1 149 ? -15.311 -10.771 4.457 1.00 95.50 149 LEU A O 1
ATOM 1194 N N . ILE A 1 150 ? -14.130 -9.064 5.324 1.00 95.38 150 ILE A N 1
ATOM 1195 C CA . ILE A 1 150 ? -12.825 -9.736 5.235 1.00 95.38 150 ILE A CA 1
ATOM 1196 C C . ILE A 1 150 ? -12.402 -10.473 6.511 1.00 95.38 150 ILE A C 1
ATOM 1198 O O . ILE A 1 150 ? -11.310 -11.035 6.551 1.00 95.38 150 ILE A O 1
ATOM 1202 N N . ARG A 1 151 ? -13.251 -10.510 7.548 1.00 96.31 151 ARG A N 1
ATOM 1203 C CA . ARG A 1 151 ? -12.914 -11.014 8.895 1.00 96.31 151 ARG A CA 1
ATOM 1204 C C . ARG A 1 151 ? -12.226 -12.378 8.922 1.00 96.31 151 ARG A C 1
ATOM 1206 O O . ARG A 1 151 ? -11.359 -12.623 9.747 1.00 96.31 151 ARG A O 1
ATOM 1213 N N . HIS A 1 152 ? -12.583 -13.252 7.985 1.00 95.75 152 HIS A N 1
ATOM 1214 C CA . HIS A 1 152 ? -12.019 -14.592 7.876 1.00 95.75 152 HIS A CA 1
ATOM 1215 C C . HIS A 1 152 ? -10.500 -14.593 7.637 1.00 95.75 152 HIS A C 1
ATOM 1217 O O . HIS A 1 152 ? -9.860 -15.569 8.008 1.00 95.75 152 HIS A O 1
ATOM 1223 N N . ASN A 1 153 ? -9.929 -13.512 7.099 1.00 94.38 153 ASN A N 1
ATOM 1224 C CA . ASN A 1 153 ? -8.494 -13.367 6.838 1.00 94.38 153 ASN A CA 1
ATOM 1225 C C . ASN A 1 153 ? -7.744 -12.568 7.921 1.00 94.38 153 ASN A C 1
ATOM 1227 O O . ASN A 1 153 ? -6.542 -12.348 7.795 1.00 94.38 153 ASN A O 1
ATOM 1231 N N . LEU A 1 154 ? -8.430 -12.094 8.966 1.00 95.69 154 LEU A N 1
ATOM 1232 C CA . LEU A 1 154 ? -7.804 -11.305 10.028 1.00 95.69 154 LEU A CA 1
ATOM 1233 C C . LEU A 1 154 ? -7.051 -12.201 11.025 1.00 95.69 154 LEU A C 1
ATOM 1235 O O . LEU A 1 154 ? -7.493 -13.311 11.323 1.00 95.69 154 LEU A O 1
ATOM 1239 N N . LYS A 1 155 ? -5.948 -11.684 11.586 1.00 94.75 155 LYS A N 1
ATOM 1240 C CA . LYS A 1 155 ? -5.104 -12.360 12.592 1.00 94.75 155 LYS A CA 1
ATOM 1241 C C . LYS A 1 155 ? -5.712 -12.355 13.997 1.00 94.75 155 LYS A C 1
ATOM 1243 O O . LYS A 1 155 ? -5.257 -11.642 14.888 1.00 94.75 155 LYS A O 1
ATOM 1248 N N . CYS A 1 156 ? -6.791 -13.110 14.164 1.00 96.56 156 CYS A N 1
ATOM 1249 C CA . CYS A 1 156 ? -7.399 -13.421 15.455 1.00 96.56 156 CYS A CA 1
ATOM 1250 C C . CYS A 1 156 ? -8.181 -14.740 15.368 1.00 96.56 156 CYS A C 1
ATOM 1252 O O . CYS A 1 156 ? -8.453 -15.206 14.261 1.00 96.56 156 CYS A O 1
ATOM 1254 N N . GLN A 1 157 ? -8.566 -15.342 16.499 1.00 97.06 157 GLN A N 1
ATOM 1255 C CA . GLN A 1 157 ? -9.466 -16.508 16.494 1.00 97.06 157 GLN A CA 1
ATOM 1256 C C . GLN A 1 157 ? -10.912 -16.068 16.271 1.00 97.06 157 GLN A C 1
ATOM 1258 O O . GLN A 1 157 ? -11.648 -16.661 15.484 1.00 97.06 157 GLN A O 1
ATOM 1263 N N . SER A 1 158 ? -11.327 -15.008 16.963 1.00 97.69 158 SER A N 1
ATOM 1264 C CA . SER A 1 158 ? -12.681 -14.483 16.860 1.00 97.69 158 SER A CA 1
ATOM 1265 C C . SER A 1 158 ? -12.723 -12.969 16.978 1.00 97.69 158 SER A C 1
ATOM 1267 O O . SER A 1 158 ? -11.966 -12.391 17.756 1.00 97.69 158 SER A O 1
ATOM 1269 N N . ILE A 1 159 ? -13.674 -12.349 16.287 1.00 98.38 159 ILE A N 1
ATOM 1270 C CA . ILE A 1 159 ? -13.903 -10.906 16.308 1.00 98.38 159 ILE A CA 1
ATOM 1271 C C . ILE A 1 159 ? -15.356 -10.579 16.658 1.00 98.38 159 ILE A C 1
ATOM 1273 O O . ILE A 1 159 ? -16.282 -11.266 16.224 1.00 98.38 159 ILE A O 1
ATOM 1277 N N . MET A 1 160 ? -15.555 -9.506 17.414 1.00 98.50 160 MET A N 1
ATOM 1278 C CA . MET A 1 160 ? -16.854 -8.928 17.739 1.00 98.50 160 MET A CA 1
ATOM 1279 C C . MET A 1 160 ? -16.832 -7.426 17.455 1.00 98.50 160 MET A C 1
ATOM 1281 O O . MET A 1 160 ? -15.839 -6.752 17.718 1.00 98.50 160 MET A O 1
ATOM 1285 N N . PHE A 1 161 ? -17.937 -6.892 16.939 1.00 98.56 161 PHE A N 1
ATOM 1286 C CA . PHE A 1 161 ? -18.125 -5.454 16.746 1.00 98.56 161 PHE A CA 1
ATOM 1287 C C . PHE A 1 161 ? -19.083 -4.929 17.811 1.00 98.56 161 PHE A C 1
ATOM 1289 O O . PHE A 1 161 ? -20.193 -5.451 17.932 1.00 98.56 161 PHE A O 1
ATOM 1296 N N . TRP A 1 162 ? -18.675 -3.915 18.573 1.00 98.56 162 TRP A N 1
ATOM 1297 C CA . TRP A 1 162 ? -19.478 -3.363 19.663 1.00 98.56 162 TRP A CA 1
ATOM 1298 C C . TRP A 1 162 ? -19.756 -1.866 19.463 1.00 98.56 162 TRP A C 1
ATOM 1300 O O . TRP A 1 162 ? -18.824 -1.116 19.181 1.00 98.56 162 TRP A O 1
ATOM 1310 N N . PRO A 1 163 ? -21.008 -1.399 19.605 1.00 98.12 163 PRO A N 1
ATOM 1311 C CA . PRO A 1 163 ? -21.340 0.011 19.408 1.00 98.12 163 PRO A CA 1
ATOM 1312 C C . PRO A 1 163 ? -20.770 0.932 20.503 1.00 98.12 163 PRO A C 1
ATOM 1314 O O . PRO A 1 163 ? -20.929 0.682 21.699 1.00 98.12 163 PRO A O 1
ATOM 1317 N N . THR A 1 164 ? -20.165 2.041 20.085 1.00 97.62 164 THR A N 1
ATOM 1318 C CA . THR A 1 164 ? -19.732 3.168 20.928 1.00 97.62 164 THR A CA 1
ATOM 1319 C C . THR A 1 164 ? -20.133 4.495 20.264 1.00 97.62 164 THR A C 1
ATOM 1321 O O . THR A 1 164 ? -20.763 4.482 19.203 1.00 97.62 164 THR A O 1
ATOM 1324 N N . ASP A 1 165 ? -19.783 5.629 20.866 1.00 95.12 165 ASP A N 1
ATOM 1325 C CA . ASP A 1 165 ? -19.866 6.962 20.256 1.00 95.12 165 ASP A CA 1
ATOM 1326 C C . ASP A 1 165 ? -18.472 7.612 20.116 1.00 95.12 165 ASP A C 1
ATOM 1328 O O . ASP A 1 165 ? -17.441 7.033 20.484 1.00 95.12 165 ASP A O 1
ATOM 1332 N N . MET A 1 166 ? -18.414 8.833 19.575 1.00 91.25 166 MET A N 1
ATOM 1333 C CA . MET A 1 166 ? -17.164 9.596 19.421 1.00 91.25 166 MET A CA 1
ATOM 1334 C C . MET A 1 166 ? -16.503 9.965 20.753 1.00 91.25 166 MET A C 1
ATOM 1336 O O . MET A 1 166 ? -15.297 10.236 20.784 1.00 91.25 166 MET A O 1
ATOM 1340 N N . GLN A 1 167 ? -17.270 9.986 21.843 1.00 94.06 167 GLN A N 1
ATOM 1341 C CA . GLN A 1 167 ? -16.793 10.233 23.197 1.00 94.06 167 GLN A CA 1
ATOM 1342 C C . GLN A 1 167 ? -16.266 8.952 23.857 1.00 94.06 167 GLN A C 1
ATOM 1344 O O . GLN A 1 167 ? -15.549 9.045 24.847 1.00 94.06 167 GLN A O 1
ATOM 1349 N N . GLY A 1 168 ? -16.549 7.770 23.307 1.00 93.00 168 GLY A N 1
ATOM 1350 C CA . GLY A 1 168 ? -16.157 6.480 23.869 1.00 93.00 168 GLY A CA 1
ATOM 1351 C C . GLY A 1 168 ? -17.158 5.888 24.851 1.00 93.00 168 GLY A C 1
ATOM 1352 O O . GLY A 1 168 ? -16.795 4.975 25.591 1.00 93.00 168 GLY A O 1
ATOM 1353 N N . ASN A 1 169 ? -18.394 6.386 24.888 1.00 96.56 169 ASN A N 1
ATOM 1354 C CA . ASN A 1 169 ? -19.444 5.780 25.694 1.00 96.56 169 ASN A CA 1
ATOM 1355 C C . ASN A 1 169 ? -19.875 4.468 25.031 1.00 96.56 169 ASN A C 1
ATOM 1357 O O . ASN A 1 169 ? -20.409 4.445 23.922 1.00 96.56 169 ASN A O 1
ATOM 1361 N N . ILE A 1 170 ? -19.599 3.349 25.694 1.00 97.56 170 ILE A N 1
ATOM 1362 C CA . ILE A 1 170 ? -19.959 2.017 25.205 1.00 97.56 170 ILE A CA 1
ATOM 1363 C C . ILE A 1 170 ? -21.465 1.817 25.396 1.00 97.56 170 ILE A C 1
ATOM 1365 O O . ILE A 1 170 ? -21.967 1.870 26.521 1.00 97.56 170 ILE A O 1
ATOM 1369 N N . ARG A 1 171 ? -22.194 1.576 24.300 1.00 96.06 171 ARG A N 1
ATOM 1370 C CA . ARG A 1 171 ? -23.635 1.299 24.357 1.00 96.06 171 ARG A CA 1
ATOM 1371 C C . ARG A 1 171 ? -23.850 -0.060 25.026 1.00 96.06 171 ARG A C 1
ATOM 1373 O O . ARG A 1 171 ? -23.222 -1.047 24.641 1.00 96.06 171 ARG A O 1
ATOM 1380 N N . ASP A 1 172 ? -24.734 -0.090 26.020 1.00 96.44 172 ASP A N 1
ATOM 1381 C CA . ASP A 1 172 ? -25.000 -1.248 26.884 1.00 96.44 172 ASP A CA 1
ATOM 1382 C C . ASP A 1 172 ? -23.738 -1.730 27.628 1.00 96.44 172 ASP A C 1
ATOM 1384 O O . ASP A 1 172 ? -23.333 -2.889 27.551 1.00 96.44 172 ASP A O 1
ATOM 1388 N N . ALA A 1 173 ? -23.086 -0.806 28.344 1.00 96.31 173 ALA A N 1
ATOM 1389 C CA . ALA A 1 173 ? -21.817 -1.039 29.038 1.00 96.31 173 ALA A CA 1
ATOM 1390 C C . ALA A 1 173 ? -21.844 -2.210 30.040 1.00 96.31 173 ALA A C 1
ATOM 1392 O O . ALA A 1 173 ? -20.835 -2.890 30.200 1.00 96.31 173 ALA A O 1
ATOM 1393 N N . ASN A 1 174 ? -22.979 -2.479 30.693 1.00 96.69 174 ASN A N 1
ATOM 1394 C CA . ASN A 1 174 ? -23.098 -3.621 31.606 1.00 96.69 174 ASN A CA 1
ATOM 1395 C C . ASN A 1 174 ? -22.962 -4.953 30.855 1.00 96.69 174 ASN A C 1
ATOM 1397 O O . ASN A 1 174 ? -22.175 -5.802 31.269 1.00 96.69 174 ASN A O 1
ATOM 1401 N N . ASP A 1 175 ? -23.656 -5.102 29.723 1.00 97.31 175 ASP A N 1
ATOM 1402 C CA . ASP A 1 175 ? -23.543 -6.281 28.857 1.00 97.31 175 ASP A CA 1
ATOM 1403 C C . ASP A 1 175 ? -22.118 -6.418 28.310 1.00 97.31 175 ASP A C 1
ATOM 1405 O O . ASP A 1 175 ? -21.582 -7.521 28.226 1.00 97.31 175 ASP A O 1
ATOM 1409 N N . PHE A 1 176 ? -21.484 -5.290 27.966 1.00 97.62 176 PHE A N 1
ATOM 1410 C CA . PHE A 1 176 ? -20.093 -5.263 27.516 1.00 97.62 176 PHE A CA 1
ATOM 1411 C C . PHE A 1 176 ? -19.148 -5.806 28.589 1.00 97.62 176 PHE A C 1
ATOM 1413 O O . PHE A 1 176 ? -18.362 -6.706 28.308 1.00 97.62 176 PHE A O 1
ATOM 1420 N N . LEU A 1 177 ? -19.246 -5.300 29.823 1.00 96.50 177 LEU A N 1
ATOM 1421 C CA . LEU A 1 177 ? -18.403 -5.733 30.940 1.00 96.50 177 LEU A CA 1
ATOM 1422 C C . LEU A 1 177 ? -18.625 -7.208 31.286 1.00 96.50 177 LEU A C 1
ATOM 1424 O O . LEU A 1 177 ? -17.661 -7.918 31.555 1.00 96.50 177 LEU A O 1
ATOM 1428 N N . GLN A 1 178 ? -19.869 -7.690 31.224 1.00 95.38 178 GLN A N 1
ATOM 1429 C CA . GLN A 1 178 ? -20.167 -9.115 31.387 1.00 95.38 178 GLN A CA 1
ATOM 1430 C C . GLN A 1 178 ? -19.534 -9.961 30.274 1.00 95.38 178 GLN A C 1
ATOM 1432 O O . GLN A 1 178 ? -19.032 -11.051 30.543 1.00 95.38 178 GLN A O 1
ATOM 1437 N N . ASN A 1 179 ? -19.513 -9.458 29.034 1.00 94.62 179 ASN A N 1
ATOM 1438 C CA . ASN A 1 179 ? -18.926 -10.160 27.894 1.00 94.62 179 ASN A CA 1
ATOM 1439 C C . ASN A 1 179 ? -17.400 -10.306 27.984 1.00 94.62 179 ASN A C 1
ATOM 1441 O O . ASN A 1 179 ? -16.856 -11.259 27.429 1.00 94.62 179 ASN A O 1
ATOM 1445 N N . LEU A 1 180 ? -16.713 -9.406 28.697 1.00 95.25 180 LEU A N 1
ATOM 1446 C CA . LEU A 1 180 ? -15.266 -9.513 28.900 1.00 95.25 180 LEU A CA 1
ATOM 1447 C C . LEU A 1 180 ? -14.884 -10.804 29.652 1.00 95.25 180 LEU A C 1
ATOM 1449 O O . LEU A 1 180 ? -13.836 -11.388 29.364 1.00 95.25 180 LEU A O 1
ATOM 1453 N N . GLY A 1 181 ? -15.741 -11.280 30.563 1.00 91.44 181 GLY A N 1
ATOM 1454 C CA . GLY A 1 181 ? -15.515 -12.509 31.325 1.00 91.44 181 GLY A CA 1
ATOM 1455 C C . GLY A 1 181 ? -14.165 -12.522 32.056 1.00 91.44 181 GLY A C 1
ATOM 1456 O O . GLY A 1 181 ? -13.711 -11.501 32.563 1.00 91.44 181 GLY A O 1
ATOM 1457 N N . GLU A 1 182 ? -13.512 -13.687 32.088 1.00 92.12 182 GLU A N 1
ATOM 1458 C CA . GLU A 1 182 ? -12.203 -13.893 32.739 1.00 92.12 182 GLU A CA 1
ATOM 1459 C C . GLU A 1 182 ? -11.006 -13.733 31.782 1.00 92.12 182 GLU A C 1
ATOM 1461 O O . GLU A 1 182 ? -9.859 -13.984 32.154 1.00 92.12 182 GLU A O 1
ATOM 1466 N N . THR A 1 183 ? -11.247 -13.343 30.526 1.00 93.69 183 THR A N 1
ATOM 1467 C CA . THR A 1 183 ? -10.169 -13.192 29.540 1.00 93.69 183 THR A CA 1
ATOM 1468 C C . THR A 1 183 ? -9.240 -12.051 29.951 1.00 93.69 183 THR A C 1
ATOM 1470 O O . THR A 1 183 ? -9.692 -10.975 30.338 1.00 93.69 183 THR A O 1
ATOM 1473 N N . HIS A 1 184 ? -7.927 -12.243 29.816 1.00 94.81 184 HIS A N 1
ATOM 1474 C CA . HIS A 1 184 ? -6.982 -11.146 29.986 1.00 94.81 184 HIS A CA 1
ATOM 1475 C C . HIS A 1 184 ? -7.052 -10.201 28.776 1.00 94.81 184 HIS A C 1
ATOM 1477 O O . HIS A 1 184 ? -6.605 -10.546 27.676 1.00 94.81 184 HIS A O 1
ATOM 1483 N N . TRP A 1 185 ? -7.625 -9.012 28.974 1.00 97.06 185 TRP A N 1
ATOM 1484 C CA . TRP A 1 185 ? -7.839 -8.033 27.910 1.00 97.06 185 TRP A CA 1
ATOM 1485 C C . TRP A 1 185 ? -6.729 -6.988 27.839 1.00 97.06 185 TRP A C 1
ATOM 1487 O O . TRP A 1 185 ? -6.382 -6.319 28.812 1.00 97.06 185 TRP A O 1
ATOM 1497 N N . GLN A 1 186 ? -6.231 -6.792 26.626 1.00 97.31 186 GLN A N 1
ATOM 1498 C CA . GLN A 1 186 ? -5.362 -5.694 26.248 1.00 97.31 186 GLN A CA 1
ATOM 1499 C C . GLN A 1 186 ? -6.199 -4.626 25.547 1.00 97.31 186 GLN A C 1
ATOM 1501 O O . GLN A 1 186 ? -7.032 -4.934 24.700 1.00 97.31 186 GLN A O 1
ATOM 1506 N N . VAL A 1 187 ? -5.965 -3.361 25.864 1.00 97.88 187 VAL A N 1
ATOM 1507 C CA . VAL A 1 187 ? -6.619 -2.222 25.217 1.00 97.88 187 VAL A CA 1
ATOM 1508 C C . VAL A 1 187 ? -5.555 -1.434 24.475 1.00 97.88 187 VAL A C 1
ATOM 1510 O O . VAL A 1 187 ? -4.678 -0.849 25.110 1.00 97.88 187 VAL A O 1
ATOM 1513 N N . ASN A 1 188 ? -5.625 -1.387 23.144 1.00 97.88 188 ASN A N 1
ATOM 1514 C CA . ASN A 1 188 ? -4.742 -0.513 22.375 1.00 97.88 188 ASN A CA 1
ATOM 1515 C C . ASN A 1 188 ? -5.437 0.831 22.127 1.00 97.88 188 ASN A C 1
ATOM 1517 O O . ASN A 1 188 ? -6.463 0.892 21.450 1.00 97.88 188 ASN A O 1
ATOM 1521 N N . ILE A 1 189 ? -4.885 1.903 22.701 1.00 96.88 189 ILE A N 1
ATOM 1522 C CA . ILE A 1 189 ? -5.519 3.230 22.737 1.00 96.88 189 ILE A CA 1
ATOM 1523 C C . ILE A 1 189 ? -5.126 4.143 21.566 1.00 96.88 189 ILE A C 1
ATOM 1525 O O . ILE A 1 189 ? -5.496 5.317 21.548 1.00 96.88 189 ILE A O 1
ATOM 1529 N N . SER A 1 190 ? -4.320 3.665 20.614 1.00 95.12 190 SER A N 1
ATOM 1530 C CA . SER A 1 190 ? -3.918 4.484 19.461 1.00 95.12 190 SER A CA 1
ATOM 1531 C C . SER A 1 190 ? -5.014 4.644 18.404 1.00 95.12 190 SER A C 1
ATOM 1533 O O . SER A 1 190 ? -5.113 5.738 17.842 1.00 95.12 190 SER A O 1
ATOM 1535 N N . PRO A 1 191 ? -5.814 3.607 18.085 1.00 95.44 191 PRO A N 1
ATOM 1536 C CA . PRO A 1 191 ? -6.954 3.745 17.187 1.00 95.44 191 PRO A CA 1
ATOM 1537 C C . PRO A 1 191 ? -8.117 4.533 17.812 1.00 95.44 191 PRO A C 1
ATOM 1539 O O . PRO A 1 191 ? -8.354 4.451 19.015 1.00 95.44 191 PRO A O 1
ATOM 1542 N N . GLY A 1 192 ? -8.885 5.237 16.975 1.00 93.50 192 GLY A N 1
ATOM 1543 C CA . GLY A 1 192 ? -10.066 5.999 17.395 1.00 93.50 192 GLY A CA 1
ATOM 1544 C C . GLY A 1 192 ? -9.773 7.439 17.831 1.00 93.50 192 GLY A C 1
ATOM 1545 O O . GLY A 1 192 ? -8.718 8.010 17.542 1.00 93.50 192 GLY A O 1
ATOM 1546 N N . THR A 1 193 ? -10.749 8.063 18.488 1.00 93.38 193 THR A N 1
ATOM 1547 C CA . THR A 1 193 ? -10.627 9.428 19.014 1.00 93.38 193 THR A CA 1
ATOM 1548 C C . THR A 1 193 ? -9.864 9.446 20.340 1.00 93.38 193 THR A C 1
ATOM 1550 O O . THR A 1 193 ? -9.775 8.450 21.057 1.00 93.38 193 THR A O 1
ATOM 1553 N N . LYS A 1 194 ? -9.348 10.617 20.734 1.00 92.56 194 LYS A N 1
ATOM 1554 C CA . LYS A 1 194 ? -8.727 10.786 22.059 1.00 92.56 194 LYS A CA 1
ATOM 1555 C C . LYS A 1 194 ? -9.716 10.561 23.210 1.00 92.56 194 LYS A C 1
ATOM 1557 O O . LYS A 1 194 ? -9.312 10.071 24.259 1.00 92.56 194 LYS A O 1
ATOM 1562 N N . ALA A 1 195 ? -10.996 10.877 23.008 1.00 94.12 195 ALA A N 1
ATOM 1563 C CA . ALA A 1 195 ? -12.036 10.625 24.001 1.00 94.12 195 ALA A CA 1
ATOM 1564 C C . ALA A 1 195 ? -12.320 9.120 24.151 1.00 94.12 195 ALA A C 1
ATOM 1566 O O . ALA A 1 195 ? -12.344 8.614 25.272 1.00 94.12 195 ALA A O 1
ATOM 1567 N N . GLN A 1 196 ? -12.402 8.387 23.033 1.00 96.12 196 GLN A N 1
ATOM 1568 C CA . GLN A 1 196 ? -12.482 6.924 23.031 1.00 96.12 196 GLN A CA 1
ATOM 1569 C C . GLN A 1 196 ? -11.289 6.295 23.753 1.00 96.12 196 GLN A C 1
ATOM 1571 O O . GLN A 1 196 ? -11.489 5.478 24.646 1.00 96.12 196 GLN A O 1
ATOM 1576 N N . ALA A 1 197 ? -10.066 6.728 23.435 1.00 95.62 197 ALA A N 1
ATOM 1577 C CA . ALA A 1 197 ? -8.845 6.280 24.104 1.00 95.62 197 ALA A CA 1
ATOM 1578 C C . ALA A 1 197 ? -8.893 6.494 25.630 1.00 95.62 197 ALA A C 1
ATOM 1580 O O . ALA A 1 197 ? -8.574 5.588 26.400 1.00 95.62 197 ALA A O 1
ATOM 1581 N N . TRP A 1 198 ? -9.331 7.676 26.072 1.00 95.88 198 TRP A N 1
ATOM 1582 C CA . TRP A 1 198 ? -9.465 8.010 27.490 1.00 95.88 198 TRP A CA 1
ATOM 1583 C C . TRP A 1 198 ? -10.499 7.135 28.204 1.00 95.88 198 TRP A C 1
ATOM 1585 O O . TRP A 1 198 ? -10.232 6.628 29.290 1.00 95.88 198 TRP A O 1
ATOM 1595 N N . ASN A 1 199 ? -11.666 6.910 27.605 1.00 96.06 199 ASN A N 1
ATOM 1596 C CA . ASN A 1 199 ? -12.693 6.070 28.220 1.00 96.06 199 ASN A CA 1
ATOM 1597 C C . ASN A 1 199 ? -12.302 4.589 28.232 1.00 96.06 199 ASN A C 1
ATOM 1599 O O . ASN A 1 199 ? -12.467 3.925 29.253 1.00 96.06 199 ASN A O 1
ATOM 1603 N N . LEU A 1 200 ? -11.679 4.103 27.160 1.00 95.12 200 LEU A N 1
ATOM 1604 C CA . LEU A 1 200 ? -11.082 2.771 27.105 1.00 95.12 200 LEU A CA 1
ATOM 1605 C C . LEU A 1 200 ? -10.018 2.557 28.193 1.00 95.12 200 LEU A C 1
ATOM 1607 O O . LEU A 1 200 ? -9.964 1.481 28.783 1.00 95.12 200 LEU A O 1
ATOM 1611 N N . SER A 1 201 ? -9.215 3.579 28.515 1.00 95.50 201 SER A N 1
ATOM 1612 C CA . SER A 1 201 ? -8.189 3.468 29.565 1.00 95.50 201 SER A CA 1
ATOM 1613 C C . SER A 1 201 ? -8.727 3.278 30.987 1.00 95.50 201 SER A C 1
ATOM 1615 O O . SER A 1 201 ? -7.963 2.944 31.887 1.00 95.50 201 SER A O 1
ATOM 1617 N N . LYS A 1 202 ? -10.034 3.474 31.191 1.00 95.50 202 LYS A N 1
ATOM 1618 C CA . LYS A 1 202 ? -10.704 3.320 32.489 1.00 95.50 202 LYS A CA 1
ATOM 1619 C C . LYS A 1 202 ? -11.367 1.957 32.666 1.00 95.50 202 LYS A C 1
ATOM 1621 O O . LYS A 1 202 ? -11.963 1.720 33.715 1.00 95.50 202 LYS A O 1
ATOM 1626 N N . LEU A 1 203 ? -11.329 1.089 31.652 1.00 95.81 203 LEU A N 1
ATOM 1627 C CA . LEU A 1 203 ? -11.909 -0.244 31.771 1.00 95.81 203 LEU A CA 1
ATOM 1628 C C . LEU A 1 203 ? -11.195 -1.026 32.889 1.00 95.81 203 LEU A C 1
ATOM 1630 O O . LEU A 1 203 ? -9.965 -1.006 32.961 1.00 95.81 203 LEU A O 1
ATOM 1634 N N . PRO A 1 204 ? -11.934 -1.702 33.782 1.00 94.56 204 PRO A N 1
ATOM 1635 C CA . PRO A 1 204 ? -11.326 -2.443 34.878 1.00 94.56 204 PRO A CA 1
ATOM 1636 C C . PRO A 1 204 ? -10.594 -3.689 34.361 1.00 94.56 204 PRO A C 1
ATOM 1638 O O . PRO A 1 204 ? -11.073 -4.367 33.456 1.00 94.56 204 PRO A O 1
ATOM 1641 N N . GLY A 1 205 ? -9.445 -4.011 34.964 1.00 92.94 205 GLY A N 1
ATOM 1642 C CA . GLY A 1 205 ? -8.735 -5.275 34.720 1.00 92.94 205 GLY A CA 1
ATOM 1643 C C . GLY A 1 205 ? -8.033 -5.399 33.362 1.00 92.94 205 GLY A C 1
ATOM 1644 O O . GLY A 1 205 ? -7.628 -6.499 32.996 1.00 92.94 205 GLY A O 1
ATOM 1645 N N . VAL A 1 206 ? -7.875 -4.301 32.617 1.00 95.56 206 VAL A N 1
ATOM 1646 C CA . VAL A 1 206 ? -7.216 -4.303 31.302 1.00 95.56 206 VAL A CA 1
ATOM 1647 C C . VAL A 1 206 ? -5.756 -3.852 31.380 1.00 95.56 206 VAL A C 1
ATOM 1649 O O . VAL A 1 206 ? -5.391 -3.010 32.202 1.00 95.56 206 VAL A O 1
ATOM 1652 N N . SER A 1 207 ? -4.923 -4.336 30.460 1.00 95.56 207 SER A N 1
ATOM 1653 C CA . SER A 1 207 ? -3.588 -3.777 30.218 1.00 95.56 207 SER A CA 1
ATOM 1654 C C . SER A 1 207 ? -3.634 -2.771 29.074 1.00 95.56 207 SER A C 1
ATOM 1656 O O . SER A 1 207 ? -4.131 -3.080 27.992 1.00 95.56 207 SER A O 1
ATOM 1658 N N . LEU A 1 208 ? -3.085 -1.573 29.280 1.00 96.62 208 LEU A N 1
ATOM 1659 C CA . LEU A 1 208 ? -3.091 -0.519 28.265 1.00 96.62 208 LEU A CA 1
ATOM 1660 C C . LEU A 1 208 ? -1.859 -0.591 27.370 1.00 96.62 208 LEU A C 1
ATOM 1662 O O . LEU A 1 208 ? -0.735 -0.678 27.859 1.00 96.62 208 LEU A O 1
ATOM 1666 N N . TRP A 1 209 ? -2.082 -0.485 26.065 1.00 97.25 209 TRP A N 1
ATOM 1667 C CA . TRP A 1 209 ? -1.062 -0.532 25.027 1.00 97.25 209 TRP A CA 1
ATOM 1668 C C . TRP A 1 209 ? -1.213 0.630 24.049 1.00 97.25 209 TRP A C 1
ATOM 1670 O O . TRP A 1 209 ? -2.294 1.193 23.874 1.00 97.25 209 TRP A O 1
ATOM 1680 N N . SER A 1 210 ? -0.124 0.976 23.372 1.00 96.19 210 SER A N 1
ATOM 1681 C CA . SER A 1 210 ? -0.115 1.978 22.311 1.00 96.19 210 SER A CA 1
ATOM 1682 C C . SER A 1 210 ? 0.860 1.589 21.200 1.00 96.19 210 SER A C 1
ATOM 1684 O O . SER A 1 210 ? 1.869 0.921 21.429 1.00 96.19 210 SER A O 1
ATOM 1686 N N . LEU A 1 211 ? 0.546 2.008 19.978 1.00 94.19 211 LEU A N 1
ATOM 1687 C CA . LEU A 1 211 ? 1.423 2.003 18.815 1.00 94.19 211 LEU A CA 1
ATOM 1688 C C . LEU A 1 211 ? 2.404 3.179 18.941 1.00 94.19 211 LEU A C 1
ATOM 1690 O O . LEU A 1 211 ? 1.987 4.336 19.004 1.00 94.19 211 LEU A O 1
ATOM 1694 N N . HIS A 1 212 ? 3.703 2.896 18.949 1.00 90.69 212 HIS A N 1
ATOM 1695 C CA . HIS A 1 212 ? 4.761 3.903 18.965 1.00 90.69 212 HIS A CA 1
ATOM 1696 C C . HIS A 1 212 ? 5.595 3.799 17.691 1.00 90.69 212 HIS A C 1
ATOM 1698 O O . HIS A 1 212 ? 6.144 2.742 17.370 1.00 90.69 212 HIS A O 1
ATOM 1704 N N . GLN A 1 213 ? 5.717 4.909 16.961 1.00 80.19 213 GLN A N 1
ATOM 1705 C CA . GLN A 1 213 ? 6.574 4.968 15.778 1.00 80.19 213 GLN A CA 1
ATOM 1706 C C . GLN A 1 213 ? 8.003 4.540 16.159 1.00 80.19 213 GLN A C 1
ATOM 1708 O O . GLN A 1 213 ? 8.520 4.938 17.201 1.00 80.19 213 GLN A O 1
ATOM 1713 N N . ASN A 1 214 ? 8.608 3.666 15.350 1.00 78.12 214 ASN A N 1
ATOM 1714 C CA . ASN A 1 214 ? 9.959 3.095 15.519 1.00 78.12 214 ASN A CA 1
ATOM 1715 C C . ASN A 1 214 ? 10.168 2.159 16.719 1.00 78.12 214 ASN A C 1
ATOM 1717 O O . ASN A 1 214 ? 11.205 1.507 16.814 1.00 78.12 214 ASN A O 1
ATOM 1721 N N . GLN A 1 215 ? 9.198 2.062 17.624 1.00 82.81 215 GLN A N 1
ATOM 1722 C CA . GLN A 1 215 ? 9.314 1.273 18.851 1.00 82.81 215 GLN A CA 1
ATOM 1723 C C . GLN A 1 215 ? 8.341 0.090 18.911 1.00 82.81 215 GLN A C 1
ATOM 1725 O O . GLN A 1 215 ? 8.382 -0.679 19.875 1.00 82.81 215 GLN A O 1
ATOM 1730 N N . GLY A 1 216 ? 7.486 -0.055 17.894 1.00 89.81 216 GLY A N 1
ATOM 1731 C CA . GLY A 1 216 ? 6.476 -1.102 17.822 1.00 89.81 216 GLY A CA 1
ATOM 1732 C C . GLY A 1 216 ? 5.288 -0.821 18.739 1.00 89.81 216 GLY A C 1
ATOM 1733 O O . GLY A 1 216 ? 4.923 0.331 18.977 1.00 89.81 216 GLY A O 1
ATOM 1734 N N . ILE A 1 217 ? 4.666 -1.878 19.254 1.00 93.88 217 ILE A N 1
ATOM 1735 C CA . ILE A 1 217 ? 3.593 -1.769 20.248 1.00 93.88 217 ILE A CA 1
ATOM 1736 C C . ILE A 1 217 ? 4.166 -1.900 21.655 1.00 93.88 217 ILE A C 1
ATOM 1738 O O . ILE A 1 217 ? 5.009 -2.763 21.911 1.00 93.88 217 ILE A O 1
ATOM 1742 N N . ARG A 1 218 ? 3.725 -1.032 22.568 1.00 94.25 218 ARG A N 1
ATOM 1743 C CA . ARG A 1 218 ? 4.245 -0.959 23.939 1.00 94.25 218 ARG A CA 1
ATOM 1744 C C . ARG A 1 218 ? 3.132 -0.911 24.974 1.00 94.25 218 ARG A C 1
ATOM 1746 O O . ARG A 1 218 ? 2.121 -0.256 24.708 1.00 94.25 218 ARG A O 1
ATOM 1753 N N . PRO A 1 219 ? 3.325 -1.535 26.147 1.00 94.75 219 PRO A N 1
ATOM 1754 C CA . PRO A 1 219 ? 2.466 -1.275 27.287 1.00 94.75 219 PRO A CA 1
ATOM 1755 C C . PRO A 1 219 ? 2.704 0.161 27.783 1.00 94.75 219 PRO A C 1
ATOM 1757 O O . PRO A 1 219 ? 3.837 0.645 27.788 1.00 94.75 219 PRO A O 1
ATOM 1760 N N . LEU A 1 220 ? 1.639 0.862 28.173 1.00 91.81 220 LEU A N 1
ATOM 1761 C CA . LEU A 1 220 ? 1.736 2.229 28.705 1.00 91.81 220 LEU A CA 1
ATOM 1762 C C . LEU A 1 220 ? 2.196 2.258 30.158 1.00 91.81 220 LEU A C 1
ATOM 1764 O O . LEU A 1 220 ? 2.869 3.195 30.577 1.00 91.81 220 LEU A O 1
ATOM 1768 N N . ILE A 1 221 ? 1.811 1.239 30.920 1.00 87.50 221 ILE A N 1
ATOM 1769 C CA . ILE A 1 221 ? 2.304 1.020 32.272 1.00 87.50 221 ILE A CA 1
ATOM 1770 C C . ILE A 1 221 ? 3.438 0.005 32.136 1.00 87.50 221 ILE A C 1
ATOM 1772 O O . ILE A 1 221 ? 3.172 -1.104 31.669 1.00 87.50 221 ILE A O 1
ATOM 1776 N N . PRO A 1 222 ? 4.688 0.370 32.473 1.0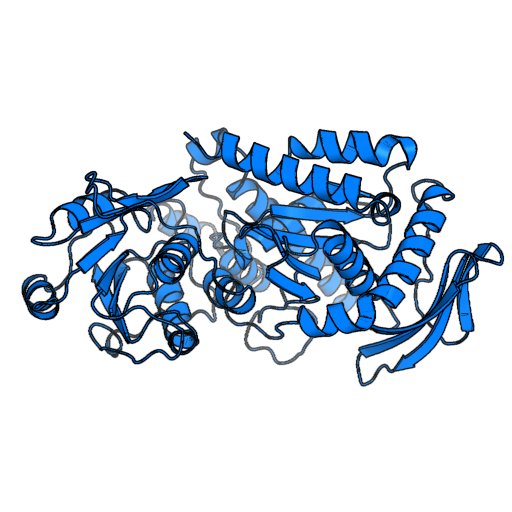0 76.44 222 PRO A N 1
ATOM 1777 C CA . PRO A 1 222 ? 5.816 -0.540 32.363 1.00 76.44 222 PRO A CA 1
ATOM 1778 C C . PRO A 1 222 ? 5.578 -1.786 33.218 1.00 76.44 222 PRO A C 1
ATOM 1780 O O . PRO A 1 222 ? 5.557 -1.713 34.444 1.00 76.44 222 PRO A O 1
ATOM 1783 N N . ASP A 1 223 ? 5.412 -2.925 32.558 1.00 81.25 223 ASP A N 1
ATOM 1784 C CA . ASP A 1 223 ? 5.455 -4.240 33.180 1.00 81.25 223 ASP A CA 1
ATOM 1785 C C . ASP A 1 223 ? 6.776 -4.889 32.746 1.00 81.25 223 ASP A C 1
ATOM 1787 O O . ASP A 1 223 ? 6.974 -5.099 31.547 1.00 81.25 223 ASP A O 1
ATOM 1791 N N . PRO A 1 224 ? 7.703 -5.189 33.676 1.00 78.44 224 PRO A N 1
ATOM 1792 C CA . PRO A 1 224 ? 8.989 -5.802 33.348 1.00 78.44 224 PRO A CA 1
ATOM 1793 C C . PRO A 1 224 ? 8.870 -7.125 32.579 1.00 78.44 224 PRO A C 1
ATOM 1795 O O . PRO A 1 224 ? 9.812 -7.516 31.893 1.00 78.44 224 PRO A O 1
ATOM 1798 N N . SER A 1 225 ? 7.729 -7.814 32.684 1.00 83.38 225 SER A N 1
ATOM 1799 C CA . SER A 1 225 ? 7.452 -9.050 31.951 1.00 83.38 225 SER A CA 1
ATOM 1800 C C . SER A 1 225 ? 6.960 -8.815 30.515 1.00 83.38 225 SER A C 1
ATOM 1802 O O . SER A 1 225 ? 7.019 -9.724 29.685 1.00 83.38 225 SER A O 1
ATOM 1804 N N . LEU A 1 226 ? 6.516 -7.595 30.188 1.00 83.81 226 LEU A N 1
ATOM 1805 C CA . LEU A 1 226 ? 5.951 -7.230 28.890 1.00 83.81 226 LEU A CA 1
ATOM 1806 C C . LEU A 1 226 ? 6.900 -6.293 28.135 1.00 83.81 226 LEU A C 1
ATOM 1808 O O . LEU A 1 226 ? 6.900 -5.074 28.298 1.00 83.81 226 LEU A O 1
ATOM 1812 N N . GLY A 1 227 ? 7.703 -6.881 27.250 1.00 85.56 227 GLY A N 1
ATOM 1813 C CA . GLY A 1 227 ? 8.543 -6.129 26.322 1.00 85.56 227 GLY A CA 1
ATOM 1814 C C . GLY A 1 227 ? 7.755 -5.476 25.172 1.00 85.56 227 GLY A C 1
ATOM 1815 O O . GLY A 1 227 ? 6.615 -5.864 24.887 1.00 85.56 227 GLY A O 1
ATOM 1816 N N . PRO A 1 228 ? 8.367 -4.507 24.464 1.00 90.50 228 PRO A N 1
ATOM 1817 C CA . PRO A 1 228 ? 7.829 -4.014 23.200 1.00 90.50 228 PRO A CA 1
ATOM 1818 C C . PRO A 1 228 ? 7.685 -5.167 22.200 1.00 90.50 228 PRO A C 1
ATOM 1820 O O . PRO A 1 228 ? 8.555 -6.037 22.126 1.00 90.50 228 PRO A O 1
ATOM 1823 N N . ARG A 1 229 ? 6.620 -5.156 21.393 1.00 92.50 229 ARG A N 1
ATOM 1824 C CA . ARG A 1 229 ? 6.452 -6.120 20.293 1.00 92.50 229 ARG A CA 1
ATOM 1825 C C . ARG A 1 229 ? 6.634 -5.410 18.950 1.00 92.50 229 ARG A C 1
ATOM 1827 O O . ARG A 1 229 ? 6.223 -4.253 18.822 1.00 92.50 229 ARG A O 1
ATOM 1834 N N . PRO A 1 230 ? 7.248 -6.063 17.949 1.00 93.12 230 PRO A N 1
ATOM 1835 C CA . PRO A 1 230 ? 7.419 -5.459 16.637 1.00 93.12 230 PRO A CA 1
ATOM 1836 C C . PRO A 1 230 ? 6.061 -5.218 15.976 1.00 93.12 230 PRO A C 1
ATOM 1838 O O . PRO A 1 230 ? 5.081 -5.910 16.251 1.00 93.12 230 PRO A O 1
ATOM 1841 N N . PHE A 1 231 ? 6.017 -4.247 15.069 1.00 93.62 231 PHE A N 1
ATOM 1842 C CA . PHE A 1 231 ? 4.863 -4.099 14.200 1.00 93.62 231 PHE A CA 1
ATOM 1843 C C . PHE A 1 231 ? 4.761 -5.279 13.239 1.00 93.62 231 PHE A C 1
ATOM 1845 O O . PHE A 1 231 ? 5.732 -5.644 12.576 1.00 93.62 231 PHE A O 1
ATOM 1852 N N . VAL A 1 232 ? 3.556 -5.821 13.127 1.00 94.69 232 VAL A N 1
ATOM 1853 C CA . VAL A 1 232 ? 3.185 -6.773 12.085 1.00 94.69 232 VAL A CA 1
ATOM 1854 C C . VAL A 1 232 ? 2.116 -6.093 11.249 1.00 94.69 232 VAL A C 1
ATOM 1856 O O . VAL A 1 232 ? 1.048 -5.750 11.751 1.00 94.69 232 VAL A O 1
ATOM 1859 N N . PHE A 1 233 ? 2.418 -5.859 9.979 1.00 94.62 233 PHE A N 1
ATOM 1860 C CA . PHE A 1 233 ? 1.511 -5.165 9.076 1.00 94.62 233 PHE A CA 1
ATOM 1861 C C . PHE A 1 233 ? 0.580 -6.162 8.378 1.00 94.62 233 PHE A C 1
ATOM 1863 O O . PHE A 1 233 ? 0.997 -7.294 8.112 1.00 94.62 233 PHE A O 1
ATOM 1870 N N . PRO A 1 234 ? -0.679 -5.780 8.097 1.00 96.06 234 PRO A N 1
ATOM 1871 C CA . PRO A 1 234 ? -1.581 -6.626 7.326 1.00 96.06 234 PRO A CA 1
ATOM 1872 C C . PRO A 1 234 ? -1.093 -6.794 5.890 1.00 96.06 234 PRO A C 1
ATOM 1874 O O . PRO A 1 234 ? -0.425 -5.919 5.367 1.00 96.06 234 PRO A O 1
ATOM 1877 N N . GLU A 1 235 ? -1.419 -7.903 5.232 1.00 96.38 235 GLU A N 1
ATOM 1878 C CA . GLU A 1 235 ? -1.096 -8.084 3.808 1.00 96.38 235 GLU A CA 1
ATOM 1879 C C . GLU A 1 235 ? -1.691 -6.949 2.961 1.00 96.38 235 GLU A C 1
ATOM 1881 O O . GLU A 1 235 ? -2.732 -6.379 3.309 1.00 96.38 235 GLU A O 1
ATOM 1886 N N . ILE A 1 236 ? -1.070 -6.640 1.820 1.00 97.56 236 ILE A N 1
ATOM 1887 C CA . ILE A 1 236 ? -1.488 -5.529 0.952 1.00 97.56 236 ILE A CA 1
ATOM 1888 C C . ILE A 1 236 ? -2.950 -5.680 0.547 1.00 97.56 236 ILE A C 1
ATOM 1890 O O . ILE A 1 236 ? -3.693 -4.707 0.608 1.00 97.56 236 ILE A O 1
ATOM 1894 N N . ALA A 1 237 ? -3.388 -6.893 0.198 1.00 96.25 237 ALA A N 1
ATOM 1895 C CA . ALA A 1 237 ? -4.776 -7.155 -0.176 1.00 96.25 237 ALA A CA 1
ATOM 1896 C C . ALA A 1 237 ? -5.760 -6.837 0.966 1.00 96.25 237 ALA A C 1
ATOM 1898 O O . ALA A 1 237 ? -6.830 -6.284 0.720 1.00 96.25 237 ALA A O 1
ATOM 1899 N N . ILE A 1 238 ? -5.387 -7.123 2.217 1.00 96.06 238 ILE A N 1
ATOM 1900 C CA . ILE A 1 238 ? -6.204 -6.841 3.407 1.00 96.06 238 ILE A CA 1
ATOM 1901 C C . ILE A 1 238 ? -6.270 -5.339 3.670 1.00 96.06 238 ILE A C 1
ATOM 1903 O O . ILE A 1 238 ? -7.363 -4.788 3.809 1.00 96.06 238 ILE A O 1
ATOM 1907 N N . GLN A 1 239 ? -5.115 -4.668 3.686 1.00 96.62 239 GLN A N 1
ATOM 1908 C CA . GLN A 1 239 ? -5.032 -3.218 3.860 1.00 96.62 239 GLN A CA 1
ATOM 1909 C C . GLN A 1 239 ? -5.848 -2.493 2.782 1.00 96.62 239 GLN A C 1
ATOM 1911 O O . GLN A 1 239 ? -6.699 -1.660 3.093 1.00 96.62 239 GLN A O 1
ATOM 1916 N N . ALA A 1 240 ? -5.629 -2.864 1.521 1.00 95.31 240 ALA A N 1
ATOM 1917 C CA . ALA A 1 240 ? -6.296 -2.299 0.360 1.00 95.31 240 ALA A CA 1
ATOM 1918 C C . ALA A 1 240 ? -7.812 -2.529 0.375 1.00 95.31 240 ALA A C 1
ATOM 1920 O O . ALA A 1 240 ? -8.569 -1.623 0.027 1.00 95.31 240 ALA A O 1
ATOM 1921 N N . ALA A 1 241 ? -8.264 -3.716 0.794 1.00 93.56 241 ALA A N 1
ATOM 1922 C CA . ALA A 1 241 ? -9.685 -4.039 0.878 1.00 93.56 241 ALA A CA 1
ATOM 1923 C C . ALA A 1 241 ? -10.404 -3.259 1.990 1.00 93.56 241 ALA A C 1
ATOM 1925 O O . ALA A 1 241 ? -11.552 -2.837 1.825 1.00 93.56 241 ALA A O 1
ATOM 1926 N N . CYS A 1 242 ? -9.735 -3.054 3.125 1.00 93.06 242 CYS A N 1
ATOM 1927 C CA . CYS A 1 242 ? -10.279 -2.288 4.240 1.00 93.06 242 CYS A CA 1
ATOM 1928 C C . CYS A 1 242 ? -10.317 -0.789 3.958 1.00 93.06 242 CYS A C 1
ATOM 1930 O O . CYS A 1 242 ? -11.369 -0.166 4.109 1.00 93.06 242 CYS A O 1
ATOM 1932 N N . VAL A 1 243 ? -9.181 -0.214 3.565 1.00 91.00 243 VAL A N 1
ATOM 1933 C CA . VAL A 1 243 ? -9.040 1.238 3.416 1.00 91.00 243 VAL A CA 1
ATOM 1934 C C . VAL A 1 243 ? -9.634 1.709 2.091 1.00 91.00 243 VAL A C 1
ATOM 1936 O O . VAL A 1 243 ? -10.493 2.586 2.077 1.00 91.00 243 VAL A O 1
ATOM 1939 N N . GLY A 1 244 ? -9.244 1.070 0.990 1.00 88.25 244 GLY A N 1
ATOM 1940 C CA . GLY A 1 244 ? -9.673 1.435 -0.359 1.00 88.25 244 GLY A CA 1
ATOM 1941 C C . GLY A 1 244 ? -11.026 0.873 -0.796 1.00 88.25 244 GLY A C 1
ATOM 1942 O O . GLY A 1 244 ? -11.677 1.400 -1.697 1.00 88.25 244 GLY A O 1
ATOM 1943 N N . GLY A 1 245 ? -11.494 -0.187 -0.136 1.00 88.50 245 GLY A N 1
ATOM 1944 C CA . GLY A 1 245 ? -12.760 -0.849 -0.446 1.00 88.50 245 GLY A CA 1
ATOM 1945 C C . GLY A 1 245 ? -12.588 -2.073 -1.341 1.00 88.50 245 GLY A C 1
ATOM 1946 O O . GLY A 1 245 ? -11.507 -2.639 -1.467 1.00 88.50 245 GLY A O 1
ATOM 1947 N N . ARG A 1 246 ? -13.677 -2.542 -1.955 1.00 88.19 246 ARG A N 1
ATOM 1948 C CA . ARG A 1 246 ? -13.684 -3.838 -2.650 1.00 88.19 246 ARG A CA 1
ATOM 1949 C C . ARG A 1 246 ? -12.705 -3.876 -3.832 1.00 88.19 246 ARG A C 1
ATOM 1951 O O . ARG A 1 246 ? -12.843 -3.122 -4.797 1.00 88.19 246 ARG A O 1
ATOM 1958 N N . LEU A 1 247 ? -11.802 -4.854 -3.801 1.00 90.62 247 LEU A N 1
ATOM 1959 C CA . LEU A 1 247 ? -10.886 -5.155 -4.900 1.00 90.62 247 LEU A CA 1
ATOM 1960 C C . LEU A 1 247 ? -11.608 -5.842 -6.070 1.00 90.62 247 LEU A C 1
ATOM 1962 O O . LEU A 1 247 ? -12.449 -6.723 -5.879 1.00 90.62 247 LEU A O 1
ATOM 1966 N N . VAL A 1 248 ? -11.263 -5.433 -7.293 1.00 89.69 248 VAL A N 1
ATOM 1967 C CA . VAL A 1 248 ? -11.625 -6.111 -8.556 1.00 89.69 248 VAL A CA 1
ATOM 1968 C C . VAL A 1 248 ? -10.551 -7.114 -8.941 1.00 89.69 248 VAL A C 1
ATOM 1970 O O . VAL A 1 248 ? -10.853 -8.179 -9.467 1.00 89.69 248 VAL A O 1
ATOM 1973 N N . SER A 1 249 ? -9.297 -6.740 -8.712 1.00 90.81 249 SER A N 1
ATOM 1974 C CA . SER A 1 249 ? -8.122 -7.544 -9.000 1.00 90.81 249 SER A CA 1
ATOM 1975 C C . SER A 1 249 ? -7.079 -7.225 -7.949 1.00 90.81 249 SER A C 1
ATOM 1977 O O . SER A 1 249 ? -6.790 -6.057 -7.693 1.00 90.81 249 SER A O 1
ATOM 1979 N N . GLU A 1 250 ? -6.509 -8.266 -7.362 1.00 92.69 250 GLU A N 1
ATOM 1980 C CA . GLU A 1 250 ? -5.392 -8.124 -6.435 1.00 92.69 250 GLU A CA 1
ATOM 1981 C C . GLU A 1 250 ? -4.065 -7.916 -7.154 1.00 92.69 250 GLU A C 1
ATOM 1983 O O . GLU A 1 250 ? -3.119 -7.494 -6.502 1.00 92.69 250 GLU A O 1
ATOM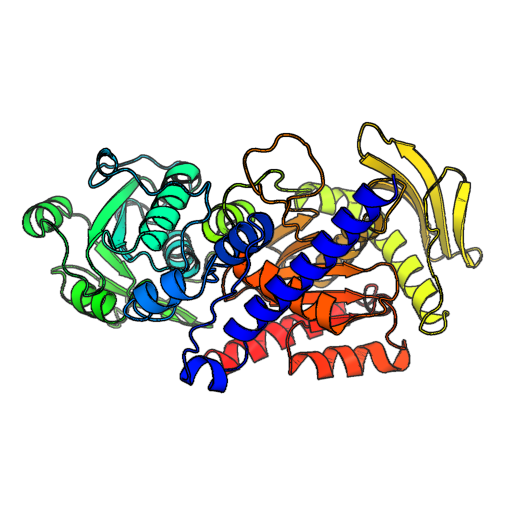 1988 N N . GLY A 1 251 ? -4.004 -8.171 -8.465 1.00 94.88 251 GLY A N 1
ATOM 1989 C CA . GLY A 1 251 ? -2.790 -8.034 -9.264 1.00 94.88 251 GLY A CA 1
ATOM 1990 C C . GLY A 1 251 ? -1.877 -9.262 -9.210 1.00 94.88 251 GLY A C 1
ATOM 1991 O O . GLY A 1 251 ? -2.277 -10.349 -8.787 1.00 94.88 251 GLY A O 1
ATOM 1992 N N . ILE A 1 252 ? -0.641 -9.089 -9.675 1.00 97.31 252 ILE A N 1
ATOM 1993 C CA . ILE A 1 252 ? 0.399 -10.125 -9.695 1.00 97.31 252 ILE A CA 1
ATOM 1994 C C . ILE A 1 252 ? 1.164 -10.088 -8.380 1.00 97.31 252 ILE A C 1
ATOM 1996 O O . ILE A 1 252 ? 1.829 -9.100 -8.077 1.00 97.31 252 ILE A O 1
ATOM 2000 N N . ARG A 1 253 ? 1.111 -11.180 -7.616 1.00 97.88 253 ARG A N 1
ATOM 2001 C CA . ARG A 1 253 ? 1.700 -11.256 -6.274 1.00 97.88 253 ARG A CA 1
ATOM 2002 C C . ARG A 1 253 ? 3.209 -11.544 -6.290 1.00 97.88 253 ARG A C 1
ATOM 2004 O O . ARG A 1 253 ? 3.755 -12.117 -7.236 1.00 97.88 253 ARG A O 1
ATOM 2011 N N . LEU A 1 254 ? 3.869 -11.229 -5.174 1.00 98.00 254 LEU A N 1
ATOM 2012 C CA . LEU A 1 254 ? 5.308 -11.397 -4.940 1.00 98.00 254 LEU A CA 1
ATOM 2013 C C . LEU A 1 254 ? 5.902 -12.749 -5.394 1.00 98.00 254 LEU A C 1
ATOM 2015 O O . LEU A 1 254 ? 6.969 -12.721 -6.016 1.00 98.00 254 LEU A O 1
ATOM 2019 N N . PRO A 1 255 ? 5.285 -13.924 -5.129 1.00 98.12 255 PRO A N 1
ATOM 2020 C CA . PRO A 1 255 ? 5.848 -15.199 -5.573 1.00 98.12 255 PRO A CA 1
ATOM 2021 C C . PRO A 1 255 ? 6.015 -15.280 -7.092 1.00 98.12 255 PRO A C 1
ATOM 2023 O O . PRO A 1 255 ? 7.053 -15.742 -7.557 1.00 98.12 255 PRO A O 1
ATOM 2026 N N . GLU A 1 256 ? 5.053 -14.772 -7.867 1.00 97.94 256 GLU A N 1
ATOM 2027 C CA . GLU A 1 256 ? 5.141 -14.777 -9.328 1.00 97.94 256 GLU A CA 1
ATOM 2028 C C . GLU A 1 256 ? 6.252 -13.837 -9.814 1.00 97.94 256 GLU A C 1
ATOM 2030 O O . GLU A 1 256 ? 7.089 -14.247 -10.619 1.00 97.94 256 GLU A O 1
ATOM 2035 N N . ILE A 1 257 ? 6.345 -12.620 -9.266 1.00 98.25 257 ILE A N 1
ATOM 2036 C CA . ILE A 1 257 ? 7.419 -11.671 -9.613 1.00 98.25 257 ILE A CA 1
ATOM 2037 C C . ILE A 1 257 ? 8.806 -12.262 -9.312 1.00 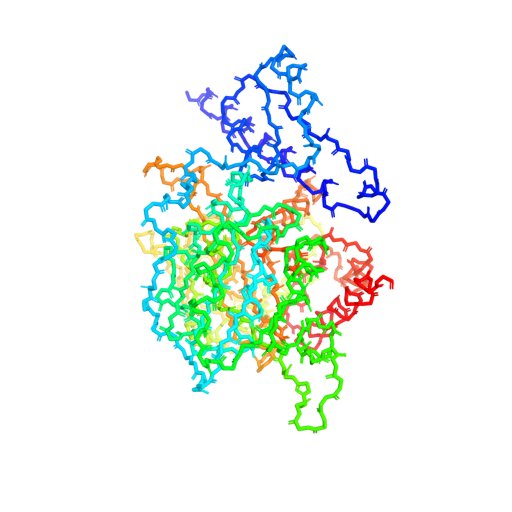98.25 257 ILE A C 1
ATOM 2039 O O . ILE A 1 257 ? 9.731 -12.113 -10.113 1.00 98.25 257 ILE A O 1
ATOM 2043 N N . ARG A 1 258 ? 8.956 -13.004 -8.204 1.00 97.94 258 ARG A N 1
ATOM 2044 C CA . ARG A 1 258 ? 10.213 -13.690 -7.854 1.00 97.94 258 ARG A CA 1
ATOM 2045 C C . ARG A 1 258 ? 10.643 -14.710 -8.908 1.00 97.94 258 ARG A C 1
ATOM 2047 O O . ARG A 1 258 ? 11.832 -14.771 -9.208 1.00 97.94 258 ARG A O 1
ATOM 2054 N N . THR A 1 259 ? 9.711 -15.456 -9.506 1.00 98.12 259 THR A N 1
ATOM 2055 C CA . THR A 1 259 ? 10.048 -16.439 -10.559 1.00 98.12 259 THR A CA 1
ATOM 2056 C C . THR A 1 259 ? 10.623 -15.799 -11.824 1.00 98.12 259 THR A C 1
ATOM 2058 O O . THR A 1 259 ? 11.343 -16.456 -12.569 1.00 98.12 259 THR A O 1
ATOM 2061 N N . LYS A 1 260 ? 10.354 -14.506 -12.052 1.00 98.12 260 LYS A N 1
ATOM 2062 C CA . LYS A 1 260 ? 10.795 -13.754 -13.236 1.00 98.12 260 LYS A CA 1
ATOM 2063 C C . LYS A 1 260 ? 11.993 -12.835 -12.956 1.00 98.12 260 LYS A C 1
ATOM 2065 O O . LYS A 1 260 ? 12.377 -12.066 -13.837 1.00 98.12 260 LYS A O 1
ATOM 2070 N N . LYS A 1 261 ? 12.581 -12.872 -11.751 1.00 97.31 261 LYS A N 1
ATOM 2071 C CA . LYS A 1 261 ? 13.535 -11.859 -11.255 1.00 97.31 261 LYS A CA 1
ATOM 2072 C C . LYS A 1 261 ? 14.675 -11.547 -12.231 1.00 97.31 261 LYS A C 1
ATOM 2074 O O . LYS A 1 261 ? 14.935 -10.372 -12.493 1.00 97.31 261 LYS A O 1
ATOM 2079 N N . ASP A 1 262 ? 15.347 -12.563 -12.765 1.00 98.00 262 ASP A N 1
ATOM 2080 C CA . ASP A 1 262 ? 16.525 -12.359 -13.620 1.00 98.00 262 ASP A CA 1
ATOM 2081 C C . ASP A 1 262 ? 16.140 -11.757 -14.978 1.00 98.00 262 ASP A C 1
ATOM 2083 O O . ASP A 1 262 ? 16.765 -10.809 -15.455 1.00 98.00 262 ASP A O 1
ATOM 2087 N N . PHE A 1 263 ? 15.034 -12.229 -15.556 1.00 98.62 263 PHE A N 1
ATOM 2088 C CA . PHE A 1 263 ? 14.463 -11.676 -16.781 1.00 98.62 263 PHE A CA 1
ATOM 2089 C C . PHE A 1 263 ? 14.030 -10.209 -16.609 1.00 98.62 263 PHE A C 1
ATOM 2091 O O . PHE A 1 263 ? 14.410 -9.353 -17.412 1.00 98.62 263 PHE A O 1
ATOM 2098 N N . LEU A 1 264 ? 13.295 -9.893 -15.536 1.00 98.38 264 LEU A N 1
ATOM 2099 C CA . LEU A 1 264 ? 12.875 -8.521 -15.222 1.00 98.38 264 LEU A CA 1
ATOM 2100 C C . LEU A 1 264 ? 14.085 -7.606 -14.975 1.00 98.38 264 LEU A C 1
ATOM 2102 O O . LEU A 1 264 ? 14.091 -6.450 -15.401 1.00 98.38 264 LEU A O 1
ATOM 2106 N N . SER A 1 265 ? 15.145 -8.143 -14.363 1.00 97.75 265 SER A N 1
ATOM 2107 C CA . SER A 1 265 ? 16.414 -7.436 -14.168 1.00 97.75 265 SER A CA 1
ATOM 2108 C C . SER A 1 265 ? 17.109 -7.129 -15.499 1.00 97.75 265 SER A C 1
ATOM 2110 O O . SER A 1 265 ? 17.626 -6.026 -15.683 1.00 97.75 265 SER A O 1
ATOM 2112 N N . ASN A 1 266 ? 17.105 -8.050 -16.468 1.00 98.25 266 ASN A N 1
ATOM 2113 C CA . ASN A 1 266 ? 17.630 -7.769 -17.808 1.00 98.25 266 ASN A CA 1
ATOM 2114 C C . ASN A 1 266 ? 16.819 -6.678 -18.517 1.00 98.25 266 ASN A C 1
ATOM 2116 O O . ASN A 1 266 ? 17.414 -5.736 -19.046 1.00 98.25 266 ASN A O 1
ATOM 2120 N N . LEU A 1 267 ? 15.483 -6.757 -18.475 1.00 97.75 267 LEU A N 1
ATOM 2121 C CA . LEU A 1 267 ? 14.607 -5.728 -19.042 1.00 97.75 267 LEU A CA 1
ATOM 2122 C C . LEU A 1 267 ? 14.926 -4.343 -18.467 1.00 97.75 267 LEU A C 1
ATOM 2124 O O . LEU A 1 267 ? 15.179 -3.403 -19.226 1.00 97.75 267 LEU A O 1
ATOM 2128 N N . ILE A 1 268 ? 14.966 -4.210 -17.137 1.00 97.62 268 ILE A N 1
ATOM 2129 C CA . ILE A 1 268 ? 15.145 -2.897 -16.514 1.00 97.62 268 ILE A CA 1
ATOM 2130 C C . ILE A 1 268 ? 16.546 -2.318 -16.731 1.00 97.62 268 ILE A C 1
ATOM 2132 O O . ILE A 1 268 ? 16.701 -1.106 -16.885 1.00 97.62 268 ILE A O 1
ATOM 2136 N N . ASN A 1 269 ? 17.569 -3.168 -16.837 1.00 97.88 269 ASN A N 1
ATOM 2137 C CA . ASN A 1 269 ? 18.918 -2.732 -17.185 1.00 97.88 269 ASN A CA 1
ATOM 2138 C C . ASN A 1 269 ? 18.975 -2.078 -18.570 1.00 97.88 269 ASN A C 1
ATOM 2140 O O . ASN A 1 269 ? 19.595 -1.022 -18.729 1.00 97.88 269 ASN A O 1
ATOM 2144 N N . VAL A 1 270 ? 18.311 -2.670 -19.568 1.00 97.50 270 VAL A N 1
ATOM 2145 C CA . VAL A 1 270 ? 18.253 -2.093 -20.918 1.00 97.50 270 VAL A CA 1
ATOM 2146 C C . VAL A 1 270 ? 17.429 -0.806 -20.924 1.00 97.50 270 VAL A C 1
ATOM 2148 O O . VAL A 1 270 ? 17.865 0.187 -21.512 1.00 97.50 270 VAL A O 1
ATOM 2151 N N . VAL A 1 271 ? 16.293 -0.781 -20.218 1.00 95.81 271 VAL A N 1
ATOM 2152 C CA . VAL A 1 271 ? 15.464 0.425 -20.033 1.00 95.81 271 VAL A CA 1
ATOM 2153 C C . VAL A 1 271 ? 16.288 1.570 -19.449 1.00 95.81 271 VAL A C 1
ATOM 2155 O O . VAL A 1 271 ? 16.356 2.646 -20.046 1.00 95.81 271 VAL A O 1
ATOM 2158 N N . ALA A 1 272 ? 16.973 1.339 -18.328 1.00 96.06 272 ALA A N 1
ATOM 2159 C CA . ALA A 1 272 ? 17.779 2.354 -17.665 1.00 96.06 272 ALA A CA 1
ATOM 2160 C C . ALA A 1 272 ? 18.895 2.871 -18.586 1.00 96.06 272 ALA A C 1
ATOM 2162 O O . ALA A 1 272 ? 19.051 4.083 -18.741 1.00 96.06 272 ALA A O 1
ATOM 2163 N N . LYS A 1 273 ? 19.624 1.977 -19.272 1.00 95.75 273 LYS A N 1
ATOM 2164 C CA . LYS A 1 273 ? 20.659 2.352 -20.254 1.00 95.75 273 LYS A CA 1
ATOM 2165 C C . LYS A 1 273 ? 20.095 3.192 -21.403 1.00 95.75 273 LYS A C 1
ATOM 2167 O O . LYS A 1 273 ? 20.722 4.177 -21.796 1.00 95.75 273 LYS A O 1
ATOM 2172 N N . LYS A 1 274 ? 18.914 2.840 -21.925 1.00 95.06 274 LYS A N 1
ATOM 2173 C CA . LYS A 1 274 ? 18.245 3.604 -22.987 1.00 95.06 274 LYS A CA 1
ATOM 2174 C C . LYS A 1 274 ? 17.902 5.013 -22.519 1.00 95.06 274 LYS A C 1
ATOM 2176 O O . LYS A 1 274 ? 18.198 5.968 -23.236 1.00 95.06 274 LYS A O 1
ATOM 2181 N N . VAL A 1 275 ? 17.336 5.146 -21.320 1.00 92.31 275 VAL A N 1
ATOM 2182 C CA . VAL A 1 275 ? 16.963 6.444 -20.738 1.00 92.31 275 VAL A CA 1
ATOM 2183 C C . VAL A 1 275 ? 18.197 7.325 -20.526 1.00 92.31 275 VAL A C 1
ATOM 2185 O O . VAL A 1 275 ? 18.163 8.488 -20.909 1.00 92.31 275 VAL A O 1
ATOM 2188 N N . ARG A 1 276 ? 19.319 6.776 -20.035 1.00 92.62 276 ARG A N 1
ATOM 2189 C CA . ARG A 1 276 ? 20.575 7.533 -19.832 1.00 92.62 276 ARG A CA 1
ATOM 2190 C C . ARG A 1 276 ? 21.133 8.173 -21.102 1.00 92.62 276 ARG A C 1
ATOM 2192 O O . ARG A 1 276 ? 21.688 9.261 -21.039 1.00 92.62 276 ARG A O 1
ATOM 2199 N N . ARG A 1 277 ? 21.019 7.489 -22.246 1.00 90.69 277 ARG A N 1
ATOM 2200 C CA . ARG A 1 277 ? 21.535 7.980 -23.539 1.00 90.69 277 ARG A CA 1
ATOM 2201 C C . ARG A 1 277 ? 20.582 8.950 -24.242 1.00 90.69 277 ARG A C 1
ATOM 2203 O O . ARG A 1 277 ? 20.932 9.507 -25.279 1.00 90.69 277 ARG A O 1
ATOM 2210 N N . SER A 1 278 ? 19.368 9.102 -23.733 1.00 86.38 278 SER A N 1
ATOM 2211 C CA . SER A 1 278 ? 18.297 9.812 -24.419 1.00 86.38 278 SER A CA 1
ATOM 2212 C C . SER A 1 278 ? 18.139 11.225 -23.860 1.00 86.38 278 SER A C 1
ATOM 2214 O O . SER A 1 278 ? 18.292 11.451 -22.662 1.00 86.38 278 SER A O 1
ATOM 2216 N N . ARG A 1 279 ? 17.812 12.193 -24.725 1.00 81.81 279 ARG A N 1
ATOM 2217 C CA . ARG A 1 279 ? 17.520 13.566 -24.284 1.00 81.81 279 ARG A CA 1
ATOM 2218 C C . ARG A 1 279 ? 16.187 13.605 -23.514 1.00 81.81 279 ARG A C 1
ATOM 2220 O O . ARG A 1 279 ? 15.275 12.849 -23.879 1.00 81.81 279 ARG A O 1
ATOM 2227 N N . PRO A 1 280 ? 16.036 14.480 -22.502 1.00 76.50 280 PRO A N 1
ATOM 2228 C CA . PRO A 1 280 ? 14.739 14.743 -21.874 1.00 76.50 280 PRO A CA 1
ATOM 2229 C C . PRO A 1 280 ? 13.659 15.042 -22.924 1.00 76.50 280 PRO A C 1
ATOM 2231 O O . PRO A 1 280 ? 13.951 15.634 -23.962 1.00 76.50 280 PRO A O 1
ATOM 2234 N N . GLY A 1 281 ? 12.428 14.578 -22.695 1.00 70.25 281 GLY A N 1
ATOM 2235 C CA . GLY A 1 281 ? 11.305 14.762 -23.624 1.00 70.25 281 GLY A CA 1
ATOM 2236 C C . GLY A 1 281 ? 11.297 13.867 -24.872 1.00 70.25 281 GLY A C 1
ATOM 2237 O O . GLY A 1 281 ? 10.318 13.876 -25.619 1.00 70.25 281 GLY A O 1
ATOM 2238 N N . SER A 1 282 ? 12.337 13.063 -25.125 1.00 73.62 282 SER A N 1
ATOM 2239 C CA . SER A 1 282 ? 12.312 12.122 -26.254 1.00 73.62 282 SER A CA 1
ATOM 2240 C C . SER A 1 282 ? 11.317 10.977 -26.019 1.00 73.62 282 SER A C 1
ATOM 2242 O O . SER A 1 282 ? 11.174 10.461 -24.914 1.00 73.62 282 SER A O 1
ATOM 2244 N N . ARG A 1 283 ? 10.598 10.547 -27.065 1.00 69.88 283 ARG A N 1
ATOM 2245 C CA . ARG A 1 283 ? 9.775 9.329 -26.986 1.00 69.88 283 ARG A CA 1
ATOM 2246 C C . ARG A 1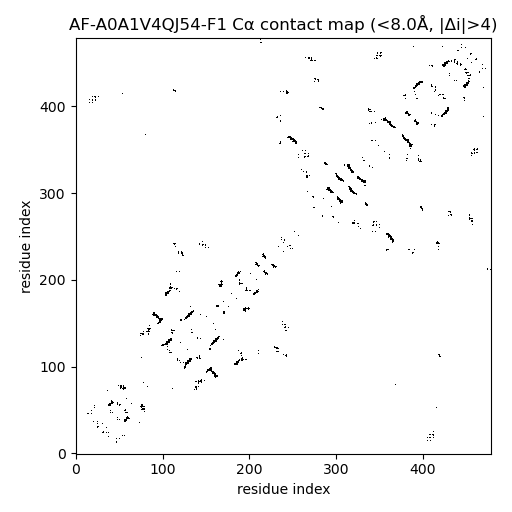 283 ? 10.700 8.111 -26.989 1.00 69.88 283 ARG A C 1
ATOM 2248 O O . ARG A 1 283 ? 11.287 7.784 -28.015 1.00 69.88 283 ARG A O 1
ATOM 2255 N N . PHE A 1 284 ? 10.828 7.455 -25.839 1.00 70.50 284 PHE A N 1
ATOM 2256 C CA . PHE A 1 284 ? 11.761 6.337 -25.645 1.00 70.50 284 PHE A CA 1
ATOM 2257 C C . PHE A 1 284 ? 11.227 4.994 -26.166 1.00 70.50 284 PHE A C 1
ATOM 2259 O O . PHE A 1 284 ? 12.014 4.121 -26.536 1.00 70.50 284 PHE A O 1
ATOM 2266 N N . TRP A 1 285 ? 9.902 4.823 -26.173 1.00 81.00 285 TRP A N 1
ATOM 2267 C CA . TRP A 1 285 ? 9.242 3.522 -26.321 1.00 81.00 285 TRP A CA 1
ATOM 2268 C C . TRP A 1 285 ? 8.311 3.489 -27.533 1.00 81.00 285 TRP A C 1
ATOM 2270 O O . TRP A 1 285 ? 7.728 4.524 -27.881 1.00 81.00 285 TRP A O 1
ATOM 2280 N N . PRO A 1 286 ? 8.122 2.317 -28.170 1.00 77.12 286 PRO A N 1
ATOM 2281 C CA . PRO A 1 286 ? 7.109 2.189 -29.201 1.00 77.12 286 PRO A CA 1
ATOM 2282 C C . PRO A 1 286 ? 5.724 2.454 -28.583 1.00 77.12 286 PRO A C 1
ATOM 2284 O O . PRO A 1 286 ? 5.443 1.962 -27.491 1.00 77.12 286 PRO A O 1
ATOM 2287 N N . PRO A 1 287 ? 4.825 3.183 -29.270 1.00 74.31 287 PRO A N 1
ATOM 2288 C CA . PRO A 1 287 ? 3.478 3.458 -28.754 1.00 74.31 287 PRO A CA 1
ATOM 2289 C C . PRO A 1 287 ? 2.628 2.185 -28.596 1.00 74.31 287 PRO A C 1
ATOM 2291 O O . PRO A 1 287 ? 1.629 2.186 -27.886 1.00 74.31 287 PRO A O 1
ATOM 2294 N N . ARG A 1 288 ? 3.037 1.110 -29.280 1.00 89.38 288 ARG A N 1
ATOM 2295 C CA . ARG A 1 288 ? 2.417 -0.213 -29.270 1.00 89.38 288 ARG A CA 1
ATOM 2296 C C . ARG A 1 288 ? 3.474 -1.279 -29.506 1.00 89.38 288 ARG A C 1
ATOM 2298 O O . ARG A 1 288 ? 4.274 -1.132 -30.436 1.00 89.38 288 ARG A O 1
ATOM 2305 N N . TRP A 1 289 ? 3.424 -2.369 -28.761 1.00 93.44 289 TRP A N 1
ATOM 2306 C CA . TRP A 1 289 ? 4.213 -3.571 -28.997 1.00 93.44 289 TRP A CA 1
ATOM 2307 C C . TRP A 1 289 ? 3.565 -4.478 -30.044 1.00 93.44 289 TRP A C 1
ATOM 2309 O O . TRP A 1 289 ? 2.370 -4.735 -29.991 1.00 93.44 289 TRP A O 1
ATOM 2319 N N . ASN A 1 290 ? 4.367 -4.957 -30.994 1.00 94.44 290 ASN A N 1
ATOM 2320 C CA . ASN A 1 290 ? 4.016 -6.001 -31.957 1.00 94.44 290 ASN A CA 1
ATOM 2321 C C . ASN A 1 290 ? 5.240 -6.921 -32.094 1.00 94.44 290 ASN A C 1
ATOM 2323 O O . ASN A 1 290 ? 6.362 -6.456 -31.867 1.00 94.44 290 ASN A O 1
ATOM 2327 N N . ALA A 1 291 ? 5.031 -8.170 -32.513 1.00 96.44 291 ALA A N 1
ATOM 2328 C CA . ALA A 1 291 ? 6.112 -9.116 -32.786 1.00 96.44 291 ALA A CA 1
ATOM 2329 C C . ALA A 1 291 ? 7.200 -8.494 -33.686 1.00 96.44 291 ALA A C 1
ATOM 2331 O O . ALA A 1 291 ? 6.902 -7.784 -34.649 1.00 96.44 291 ALA A O 1
ATOM 2332 N N . GLY A 1 292 ? 8.462 -8.715 -33.326 1.00 95.69 292 GLY A N 1
ATOM 2333 C CA . GLY A 1 292 ? 9.643 -8.177 -34.000 1.00 95.69 292 GLY A CA 1
ATOM 2334 C C . GLY A 1 292 ? 10.010 -6.734 -33.636 1.00 95.69 292 GLY A C 1
ATOM 2335 O O . GLY A 1 292 ? 11.108 -6.296 -33.975 1.00 95.69 292 GLY A O 1
ATOM 2336 N N . LYS A 1 293 ? 9.155 -5.973 -32.931 1.00 95.50 293 LYS A N 1
ATOM 2337 C CA . LYS A 1 293 ? 9.536 -4.624 -32.476 1.00 95.50 293 LYS A CA 1
ATOM 2338 C C . LYS A 1 293 ? 10.653 -4.695 -31.450 1.00 95.50 293 LYS A C 1
ATOM 2340 O O . LYS A 1 293 ? 10.614 -5.514 -30.536 1.00 95.50 293 LYS A O 1
ATOM 2345 N N . GLU A 1 294 ? 11.595 -3.768 -31.555 1.00 95.00 294 GLU A N 1
ATOM 2346 C CA . GLU A 1 294 ? 12.797 -3.776 -30.736 1.00 95.00 294 GLU A CA 1
ATOM 2347 C C . GLU A 1 294 ? 13.115 -2.392 -30.159 1.00 95.00 294 GLU A C 1
ATOM 2349 O O . GLU A 1 294 ? 12.989 -1.367 -30.830 1.00 95.00 294 GLU A O 1
ATOM 2354 N N . ILE A 1 295 ? 13.574 -2.376 -28.909 1.00 93.81 295 ILE A N 1
ATOM 2355 C CA . ILE A 1 295 ? 14.300 -1.259 -28.313 1.00 93.81 295 ILE A CA 1
ATOM 2356 C C . ILE A 1 295 ? 15.770 -1.658 -28.271 1.00 93.81 295 ILE A C 1
ATOM 2358 O O . ILE A 1 295 ? 16.162 -2.488 -27.453 1.00 93.81 295 ILE A O 1
ATOM 2362 N N . ARG A 1 296 ? 16.596 -1.032 -29.112 1.00 95.31 296 ARG A N 1
ATOM 2363 C CA . ARG A 1 296 ? 18.047 -1.246 -29.118 1.00 95.31 296 ARG A CA 1
ATOM 2364 C C . ARG A 1 296 ? 18.790 -0.071 -28.486 1.00 95.31 296 ARG A C 1
ATOM 2366 O O . ARG A 1 296 ? 18.497 1.104 -28.755 1.00 95.31 296 ARG A O 1
ATOM 2373 N N . VAL A 1 297 ? 19.746 -0.407 -27.625 1.00 95.50 297 VAL A N 1
ATOM 2374 C CA . VAL A 1 297 ? 20.762 0.501 -27.081 1.00 95.50 297 VAL A CA 1
ATOM 2375 C C . VAL A 1 297 ? 22.078 0.289 -27.830 1.00 95.50 297 VAL A C 1
ATOM 2377 O O . VAL A 1 297 ? 22.676 1.260 -28.285 1.00 95.50 297 VAL A O 1
ATOM 2380 N N . ASP A 1 298 ? 22.490 -0.969 -27.992 1.00 96.25 298 ASP A N 1
ATOM 2381 C CA . ASP A 1 298 ? 23.596 -1.443 -28.835 1.00 96.25 298 ASP A CA 1
ATOM 2382 C C . ASP A 1 298 ? 23.444 -2.963 -29.069 1.00 96.25 298 ASP A C 1
ATOM 2384 O O . ASP A 1 298 ? 22.428 -3.546 -28.690 1.00 96.25 298 ASP A O 1
ATOM 2388 N N . ASN A 1 299 ? 24.422 -3.615 -29.708 1.00 97.06 299 ASN A N 1
ATOM 2389 C CA . ASN A 1 299 ? 24.348 -5.044 -30.050 1.00 97.06 299 ASN A CA 1
ATOM 2390 C C . ASN A 1 299 ? 24.251 -5.976 -28.835 1.00 97.06 299 ASN A C 1
ATOM 2392 O O . ASN A 1 299 ? 23.757 -7.088 -28.973 1.00 97.06 299 ASN A O 1
ATOM 2396 N N . ASN A 1 300 ? 24.678 -5.517 -27.659 1.00 97.69 300 ASN A N 1
ATOM 2397 C CA . ASN A 1 300 ? 24.681 -6.312 -26.434 1.00 97.69 300 ASN A CA 1
ATOM 2398 C C . ASN A 1 300 ? 23.574 -5.883 -25.463 1.00 97.69 300 ASN A C 1
ATOM 2400 O O . ASN A 1 300 ? 23.527 -6.376 -24.338 1.00 97.69 300 ASN A O 1
ATOM 2404 N N . ASN A 1 301 ? 22.734 -4.916 -25.849 1.00 97.88 301 ASN A N 1
ATOM 2405 C CA . ASN A 1 301 ? 21.736 -4.305 -24.981 1.00 97.88 301 ASN A CA 1
ATOM 2406 C C . ASN A 1 301 ? 20.467 -3.983 -25.771 1.00 97.88 301 ASN A C 1
ATOM 2408 O O . ASN A 1 301 ? 20.375 -2.933 -26.420 1.00 97.88 301 ASN A O 1
ATOM 2412 N N . TYR A 1 302 ? 19.481 -4.875 -25.711 1.00 97.56 302 TYR A N 1
ATOM 2413 C CA . TYR A 1 302 ? 18.237 -4.716 -26.456 1.00 97.56 302 TYR A CA 1
ATOM 2414 C C . TYR A 1 302 ? 17.052 -5.448 -25.810 1.00 97.56 302 TYR A C 1
ATOM 2416 O O . TYR A 1 302 ? 17.223 -6.355 -24.997 1.00 97.56 302 TYR A O 1
ATOM 2424 N N . ILE A 1 303 ? 15.840 -5.034 -26.179 1.00 97.88 303 ILE A N 1
ATOM 2425 C CA . ILE A 1 303 ? 14.576 -5.694 -25.834 1.00 97.88 303 ILE A CA 1
ATOM 2426 C C . ILE A 1 303 ? 13.811 -5.929 -27.129 1.00 97.88 303 ILE A C 1
ATOM 2428 O O . ILE A 1 303 ? 13.496 -4.962 -27.817 1.00 97.88 303 ILE A O 1
ATOM 2432 N N . THR A 1 304 ? 13.463 -7.173 -27.435 1.00 97.88 304 THR A N 1
ATOM 2433 C CA . THR A 1 304 ? 12.655 -7.539 -28.604 1.00 97.88 304 THR A CA 1
ATOM 2434 C C . THR A 1 304 ? 11.319 -8.104 -28.142 1.00 97.88 304 THR A C 1
ATOM 2436 O O . THR A 1 304 ? 11.278 -9.013 -27.317 1.00 97.88 304 THR A O 1
ATOM 2439 N N . CYS A 1 305 ? 10.215 -7.587 -28.674 1.00 98.00 305 CYS A N 1
ATOM 2440 C CA . CYS A 1 305 ? 8.904 -8.207 -28.528 1.00 98.00 305 CYS A CA 1
ATOM 2441 C C . CYS A 1 305 ? 8.845 -9.432 -29.438 1.00 98.00 305 CYS A C 1
ATOM 2443 O O . CYS A 1 305 ? 8.950 -9.301 -30.656 1.00 98.00 305 CYS A O 1
ATOM 2445 N N . LEU A 1 306 ? 8.713 -10.613 -28.842 1.00 97.94 306 LEU A N 1
ATOM 2446 C CA . LEU A 1 306 ? 8.589 -11.864 -29.582 1.00 97.94 306 LEU A CA 1
ATOM 2447 C C . LEU A 1 306 ? 7.141 -12.066 -30.015 1.00 97.94 306 LEU A C 1
ATOM 2449 O O . LEU A 1 306 ? 6.875 -12.194 -31.202 1.00 97.94 306 LEU A O 1
ATOM 2453 N N . ASP A 1 307 ? 6.216 -11.980 -29.058 1.00 97.75 307 ASP A N 1
ATOM 2454 C CA . ASP A 1 307 ? 4.792 -12.228 -29.269 1.00 97.75 307 ASP A CA 1
ATOM 2455 C C . ASP A 1 307 ? 3.928 -11.325 -28.385 1.00 97.75 307 ASP A C 1
ATOM 2457 O O . ASP A 1 307 ? 4.352 -10.852 -27.325 1.00 97.75 307 ASP A O 1
ATOM 2461 N N . VAL A 1 308 ? 2.672 -11.152 -28.793 1.00 96.44 308 VAL A N 1
ATOM 2462 C CA . VAL A 1 308 ? 1.624 -10.454 -28.043 1.00 96.44 308 VAL A CA 1
ATOM 2463 C C . VAL A 1 308 ? 0.402 -11.365 -27.971 1.00 96.44 308 VAL A C 1
ATOM 2465 O O . VAL A 1 308 ? -0.053 -11.864 -28.997 1.00 96.44 308 VAL A O 1
ATOM 2468 N N . TYR A 1 309 ? -0.165 -11.526 -26.776 1.00 96.19 309 TYR A N 1
ATOM 2469 C CA . TYR A 1 309 ? -1.328 -12.365 -26.489 1.00 96.19 309 TYR A CA 1
ATOM 2470 C C . TYR A 1 309 ? -2.473 -11.498 -25.932 1.00 96.19 309 TYR A C 1
ATOM 2472 O O . TYR A 1 309 ? -2.613 -11.369 -24.712 1.00 96.19 309 TYR A O 1
ATOM 2480 N N . PRO A 1 310 ? -3.302 -10.870 -26.794 1.00 91.62 310 PRO A N 1
ATOM 2481 C CA . PRO A 1 310 ? -4.313 -9.906 -26.352 1.00 91.62 310 PRO A CA 1
ATOM 2482 C C . PRO A 1 310 ? -5.399 -10.503 -25.453 1.00 91.62 310 PRO A C 1
ATOM 2484 O O . PRO A 1 310 ? -5.878 -9.821 -24.555 1.00 91.62 310 PRO A O 1
ATOM 2487 N N . SER A 1 311 ? -5.779 -11.766 -25.678 1.00 91.81 311 SER A N 1
ATOM 2488 C CA . SER A 1 311 ? -6.831 -12.457 -24.916 1.00 91.81 311 SER A CA 1
ATOM 2489 C C . SER A 1 311 ? -6.459 -12.708 -23.457 1.00 91.81 311 SER A C 1
ATOM 2491 O O . SER A 1 311 ? -7.344 -12.817 -22.615 1.00 91.81 311 SER A O 1
ATOM 2493 N N . THR A 1 312 ? -5.163 -12.800 -23.162 1.00 91.25 312 THR A N 1
ATOM 2494 C CA . THR A 1 312 ? -4.639 -13.020 -21.810 1.00 91.25 312 THR A CA 1
ATOM 2495 C C . THR A 1 312 ? -3.883 -11.813 -21.274 1.00 91.25 312 THR A C 1
ATOM 2497 O O . THR A 1 312 ? -3.250 -11.934 -20.234 1.00 91.25 312 THR A O 1
ATOM 2500 N N . GLU A 1 313 ? -3.888 -10.692 -22.003 1.00 93.25 313 GLU A N 1
ATOM 2501 C CA . GLU A 1 313 ? -3.154 -9.474 -21.645 1.00 93.25 313 GLU A CA 1
ATOM 2502 C C . GLU A 1 313 ? -1.668 -9.758 -21.367 1.00 93.25 313 GLU A C 1
ATOM 2504 O O . GLU A 1 313 ? -1.132 -9.339 -20.348 1.00 93.25 313 GLU A O 1
ATOM 2509 N N . LYS A 1 314 ? -0.994 -10.526 -22.236 1.00 95.88 314 LYS A N 1
ATOM 2510 C CA . LYS A 1 314 ? 0.429 -10.876 -22.062 1.00 95.88 314 LYS A CA 1
ATOM 2511 C C . LYS A 1 314 ? 1.280 -10.442 -23.244 1.00 95.88 314 LYS A C 1
ATOM 2513 O O . LYS A 1 314 ? 0.843 -10.498 -24.392 1.00 95.88 314 LYS A O 1
ATOM 2518 N N . ILE A 1 315 ? 2.531 -10.088 -22.968 1.00 97.19 315 ILE A N 1
ATOM 2519 C CA . ILE A 1 315 ? 3.563 -9.835 -23.977 1.00 97.19 315 ILE A CA 1
ATOM 2520 C C . ILE A 1 315 ? 4.788 -10.678 -23.639 1.00 97.19 315 ILE A C 1
ATOM 2522 O O . ILE A 1 315 ? 5.251 -10.672 -22.497 1.00 97.19 315 ILE A O 1
ATOM 2526 N N . ARG A 1 316 ? 5.324 -11.389 -24.634 1.00 98.25 316 ARG A N 1
ATOM 2527 C CA . ARG A 1 316 ? 6.585 -12.122 -24.512 1.00 98.25 316 ARG A CA 1
ATOM 2528 C C . ARG A 1 316 ? 7.721 -11.256 -25.038 1.00 98.25 316 ARG A C 1
ATOM 2530 O O . ARG A 1 316 ? 7.683 -10.807 -26.185 1.00 98.25 316 ARG A O 1
ATOM 2537 N N . PHE A 1 317 ? 8.741 -11.054 -24.215 1.00 98.50 317 PHE A N 1
ATOM 2538 C CA . PHE A 1 317 ? 9.949 -10.331 -24.591 1.00 98.50 317 PHE A CA 1
ATOM 2539 C C . PHE A 1 317 ? 11.172 -11.237 -24.543 1.00 98.50 317 PHE A C 1
ATOM 2541 O O . PHE A 1 317 ? 11.255 -12.150 -23.723 1.00 98.50 317 PHE A O 1
ATOM 2548 N N . LYS A 1 318 ? 12.150 -10.898 -25.379 1.00 98.56 318 LYS A N 1
ATOM 2549 C CA . LYS A 1 318 ? 13.551 -11.267 -25.215 1.00 98.56 318 LYS A CA 1
ATOM 2550 C C . LYS A 1 318 ? 14.328 -10.035 -24.771 1.00 98.56 318 LYS A C 1
ATOM 2552 O O . LYS A 1 318 ? 14.236 -8.995 -25.418 1.00 98.56 318 LYS A O 1
ATOM 2557 N N . ALA A 1 319 ? 15.072 -10.139 -23.679 1.00 98.38 319 ALA A N 1
ATOM 2558 C CA . ALA A 1 319 ? 15.876 -9.060 -23.122 1.00 98.38 319 ALA A CA 1
ATOM 2559 C C . ALA A 1 319 ? 17.347 -9.479 -23.067 1.00 98.38 319 ALA A C 1
ATOM 2561 O O . ALA A 1 319 ? 17.701 -10.437 -22.377 1.00 98.38 319 ALA A O 1
ATOM 2562 N N . CYS A 1 320 ? 18.198 -8.741 -23.776 1.00 98.44 320 CYS A N 1
ATOM 2563 C CA . CYS A 1 320 ? 19.642 -8.924 -23.783 1.00 98.44 320 CYS A CA 1
ATOM 2564 C C . CYS A 1 320 ? 20.308 -7.797 -22.997 1.00 98.44 320 CYS A C 1
ATOM 2566 O O . CYS A 1 320 ? 20.126 -6.627 -23.334 1.00 98.44 320 CYS A O 1
ATOM 2568 N N . ASN A 1 321 ? 21.080 -8.134 -21.967 1.00 98.19 321 ASN A N 1
ATOM 2569 C CA . ASN A 1 321 ? 21.844 -7.173 -21.175 1.00 98.19 321 ASN A CA 1
ATOM 2570 C C . ASN A 1 321 ? 23.303 -7.623 -21.086 1.00 98.19 321 ASN A C 1
ATOM 2572 O O . ASN A 1 321 ? 23.595 -8.670 -20.514 1.00 98.19 321 ASN A O 1
ATOM 2576 N N . ASN A 1 322 ? 24.218 -6.822 -21.634 1.00 97.75 322 ASN A N 1
ATOM 2577 C CA . ASN A 1 322 ? 25.634 -7.172 -21.786 1.00 97.75 322 ASN A CA 1
ATOM 2578 C C . ASN A 1 322 ? 25.849 -8.546 -22.461 1.00 97.75 322 ASN A C 1
ATOM 2580 O O . ASN A 1 322 ? 26.728 -9.300 -22.057 1.00 97.75 322 ASN A O 1
ATOM 2584 N N . GLY A 1 323 ? 25.033 -8.881 -23.464 1.00 97.69 323 GLY A N 1
ATOM 2585 C CA . GLY A 1 323 ? 25.115 -10.155 -24.189 1.00 97.69 323 GLY A CA 1
ATOM 2586 C C . GLY A 1 323 ? 24.400 -11.334 -23.518 1.00 97.69 323 GLY A C 1
ATOM 2587 O O . GLY A 1 323 ? 24.233 -12.369 -24.153 1.00 97.69 323 GLY A O 1
ATOM 2588 N N . ASN A 1 324 ? 23.938 -11.196 -22.269 1.00 98.19 324 ASN A N 1
ATOM 2589 C CA . ASN A 1 324 ? 23.129 -12.221 -21.610 1.00 98.19 324 ASN A CA 1
ATOM 2590 C C . ASN A 1 324 ? 21.664 -12.109 -22.052 1.00 98.19 324 ASN A C 1
ATOM 2592 O O . ASN A 1 324 ? 21.000 -11.127 -21.707 1.00 98.19 324 ASN A O 1
ATOM 2596 N N . GLU A 1 325 ? 21.163 -13.102 -22.788 1.00 98.44 325 GLU A N 1
ATOM 2597 C CA . GLU A 1 325 ? 19.793 -13.136 -23.309 1.00 98.44 325 GLU A CA 1
ATOM 2598 C C . GLU A 1 325 ? 18.873 -13.961 -22.412 1.00 98.44 325 GLU A C 1
ATOM 2600 O O . GLU A 1 325 ? 19.144 -15.124 -22.128 1.00 98.44 325 GLU A O 1
ATOM 2605 N N . LEU A 1 326 ? 17.753 -13.365 -22.005 1.00 98.50 326 LEU A N 1
ATOM 2606 C CA . LEU A 1 326 ? 16.682 -14.052 -21.290 1.00 98.50 326 LEU A CA 1
ATOM 2607 C C . LEU A 1 326 ? 15.341 -13.762 -21.956 1.00 98.50 326 LEU A C 1
ATOM 2609 O O . LEU A 1 326 ? 15.097 -12.655 -22.439 1.00 98.50 326 LEU A O 1
ATOM 2613 N N . GLU A 1 327 ? 14.450 -14.745 -21.930 1.00 98.50 327 GLU A N 1
ATOM 2614 C CA . GLU A 1 327 ? 13.074 -14.601 -22.391 1.00 98.50 327 GLU A CA 1
ATOM 2615 C C . GLU A 1 327 ? 12.099 -14.701 -21.226 1.00 98.50 327 GLU A C 1
ATOM 2617 O O . GLU A 1 327 ? 12.330 -15.415 -20.250 1.00 98.50 327 GLU A O 1
ATOM 2622 N N . GLY A 1 328 ? 10.977 -14.003 -21.344 1.00 98.19 328 GLY A N 1
ATOM 2623 C CA . GLY A 1 328 ? 9.936 -14.040 -20.334 1.00 98.19 328 GLY A CA 1
ATOM 2624 C C . GLY A 1 328 ? 8.677 -13.317 -20.777 1.00 98.19 328 GLY A C 1
ATOM 2625 O O . GLY A 1 328 ? 8.625 -12.685 -21.836 1.00 98.19 328 GLY A O 1
ATOM 2626 N N . MET A 1 329 ? 7.637 -13.439 -19.959 1.00 98.00 329 MET A N 1
ATOM 2627 C CA . MET A 1 329 ? 6.343 -12.808 -20.193 1.00 98.00 329 MET A CA 1
ATOM 2628 C C . MET A 1 329 ? 6.042 -11.774 -19.117 1.00 98.00 329 MET A C 1
ATOM 2630 O O . MET A 1 329 ? 6.267 -12.031 -17.934 1.00 98.00 329 MET A O 1
ATOM 2634 N N . VAL A 1 330 ? 5.461 -10.655 -19.540 1.00 97.38 330 VAL A N 1
ATOM 2635 C CA . VAL A 1 330 ? 4.831 -9.666 -18.657 1.00 97.38 330 VAL A CA 1
ATOM 2636 C C . VAL A 1 330 ? 3.343 -9.557 -18.977 1.00 97.38 330 VAL A C 1
ATOM 2638 O O . VAL A 1 330 ? 2.919 -9.798 -20.112 1.00 97.38 330 VAL A O 1
ATOM 2641 N N . THR A 1 331 ? 2.557 -9.186 -17.981 1.00 95.38 331 THR A N 1
ATOM 2642 C CA . THR A 1 331 ? 1.117 -8.971 -18.055 1.00 95.38 331 THR A CA 1
ATOM 2643 C C . THR A 1 331 ? 0.878 -7.518 -18.432 1.00 95.38 331 THR A C 1
ATOM 2645 O O . THR A 1 331 ? 1.044 -6.604 -17.632 1.00 95.38 331 THR A O 1
ATOM 2648 N N . SER A 1 332 ? 0.563 -7.295 -19.699 1.00 92.00 332 SER A N 1
ATOM 2649 C CA . SER A 1 332 ? 0.262 -5.987 -20.260 1.00 92.00 332 SER A CA 1
ATOM 2650 C C . SER A 1 332 ? -0.531 -6.143 -21.550 1.00 92.00 332 SER A C 1
ATOM 2652 O O . SER A 1 332 ? -0.342 -7.086 -22.321 1.00 92.00 332 SER A O 1
ATOM 2654 N N . PHE A 1 333 ? -1.356 -5.144 -21.851 1.00 87.88 333 PHE A N 1
ATOM 2655 C CA . PHE A 1 333 ? -1.827 -4.928 -23.213 1.00 87.88 333 PHE A CA 1
ATOM 2656 C C . PHE A 1 333 ? -0.682 -4.465 -24.119 1.00 87.88 333 PHE A C 1
ATOM 2658 O O . PHE A 1 333 ? 0.295 -3.873 -23.661 1.00 87.88 333 PHE A O 1
ATOM 2665 N N . ALA A 1 334 ? -0.822 -4.747 -25.414 1.00 85.62 334 ALA A N 1
ATOM 2666 C CA . ALA A 1 334 ? 0.142 -4.380 -26.452 1.00 85.62 334 ALA A CA 1
ATOM 2667 C C . ALA A 1 334 ? 0.264 -2.863 -26.631 1.00 85.62 334 ALA A C 1
ATOM 2669 O O . ALA A 1 334 ? 1.345 -2.323 -26.866 1.00 85.62 334 ALA A O 1
ATOM 2670 N N . ASP A 1 335 ? -0.883 -2.201 -26.562 1.00 77.44 335 ASP A N 1
ATOM 2671 C CA . ASP A 1 335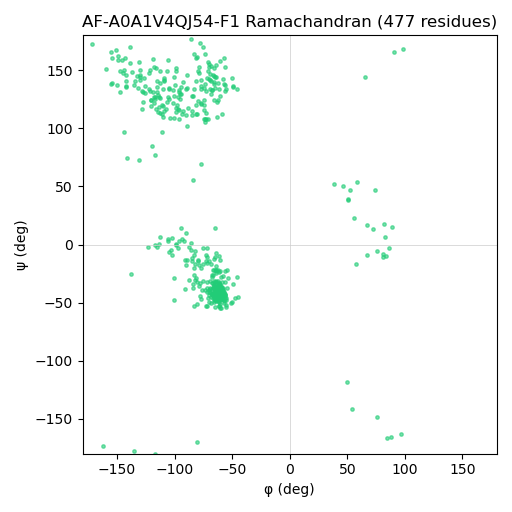 ? -1.007 -0.761 -26.465 1.00 77.44 335 ASP A CA 1
ATOM 2672 C C . ASP A 1 335 ? -0.758 -0.389 -24.988 1.00 77.44 335 ASP A C 1
ATOM 2674 O O . ASP A 1 335 ? -1.086 -1.186 -24.113 1.00 77.44 335 ASP A O 1
ATOM 2678 N N . PHE A 1 336 ? -0.202 0.792 -24.703 1.00 77.31 336 PHE A N 1
ATOM 2679 C CA . PHE A 1 336 ? 0.080 1.333 -23.352 1.00 77.31 336 PHE A CA 1
ATOM 2680 C C . PHE A 1 336 ? 1.461 1.030 -22.734 1.00 77.31 336 PHE A C 1
ATOM 2682 O O . PHE A 1 336 ? 2.263 0.225 -23.204 1.00 77.31 336 PHE A O 1
ATOM 2689 N N . GLY A 1 337 ? 1.760 1.779 -21.667 1.00 84.81 337 GLY A N 1
ATOM 2690 C CA . GLY A 1 337 ? 3.014 1.722 -20.913 1.00 84.81 337 GLY A CA 1
ATOM 2691 C C . GLY A 1 337 ? 3.067 0.666 -19.807 1.00 84.81 337 GLY A C 1
ATOM 2692 O O . GLY A 1 337 ? 4.093 0.594 -19.137 1.00 84.81 337 GLY A O 1
ATOM 2693 N N . HIS A 1 338 ? 2.006 -0.128 -19.615 1.00 90.75 338 HIS A N 1
ATOM 2694 C CA . HIS A 1 338 ? 1.851 -1.025 -18.455 1.00 90.75 338 HIS A CA 1
ATOM 2695 C C . HIS A 1 338 ? 2.885 -2.161 -18.424 1.00 90.75 338 HIS A C 1
ATOM 2697 O O . HIS A 1 338 ? 3.234 -2.667 -17.364 1.00 90.75 338 HIS A O 1
ATOM 2703 N N . TRP A 1 339 ? 3.473 -2.511 -19.573 1.00 94.94 339 TRP A N 1
ATOM 2704 C CA . TRP A 1 339 ? 4.560 -3.495 -19.664 1.00 94.94 339 TRP A CA 1
ATOM 2705 C C . TRP A 1 339 ? 5.758 -3.170 -18.757 1.00 94.94 339 TRP A C 1
ATOM 2707 O O . TRP A 1 339 ? 6.545 -4.062 -18.450 1.00 94.94 339 TRP A O 1
ATOM 2717 N N . LEU A 1 340 ? 5.911 -1.900 -18.359 1.00 95.69 340 LEU A N 1
ATOM 2718 C CA . LEU A 1 340 ? 6.996 -1.418 -17.511 1.00 95.69 340 LEU A CA 1
ATOM 2719 C C . LEU A 1 340 ? 6.785 -1.728 -16.018 1.00 95.69 340 LEU A C 1
ATOM 2721 O O . LEU A 1 340 ? 7.756 -1.716 -15.265 1.00 95.69 340 LEU A O 1
ATOM 2725 N N . GLU A 1 341 ? 5.563 -2.039 -15.586 1.00 97.31 341 GLU A N 1
ATOM 2726 C CA . GLU A 1 341 ? 5.219 -2.214 -14.169 1.00 97.31 341 GLU A CA 1
ATOM 2727 C C . GLU A 1 341 ? 5.922 -3.428 -13.543 1.00 97.31 341 GLU A C 1
ATOM 2729 O O . GLU A 1 341 ? 6.605 -3.285 -12.529 1.00 97.31 341 GLU A O 1
ATOM 2734 N N . GLU A 1 342 ? 5.864 -4.608 -14.177 1.00 98.25 342 GLU A N 1
ATOM 2735 C CA . GLU A 1 342 ? 6.590 -5.796 -13.693 1.00 98.25 342 GLU A CA 1
ATOM 2736 C C . GLU A 1 342 ? 8.121 -5.574 -13.640 1.00 98.25 342 GLU A C 1
ATOM 2738 O O . GLU A 1 342 ? 8.722 -5.869 -12.604 1.00 98.25 342 GLU A O 1
ATOM 2743 N N . PRO A 1 343 ? 8.791 -5.018 -14.676 1.00 98.25 343 PRO A N 1
ATOM 2744 C CA . PRO A 1 343 ? 10.213 -4.668 -14.599 1.00 98.25 343 PRO A CA 1
ATOM 2745 C C . PRO A 1 343 ? 10.566 -3.696 -13.468 1.00 98.25 343 PRO A C 1
ATOM 2747 O O . PRO A 1 343 ? 11.584 -3.885 -12.800 1.00 98.25 343 PRO A O 1
ATOM 2750 N N . VAL A 1 344 ? 9.741 -2.670 -13.228 1.00 98.62 344 VAL A N 1
ATOM 2751 C CA . VAL A 1 344 ? 9.947 -1.729 -12.114 1.00 98.62 344 VAL A CA 1
ATOM 2752 C C . VAL A 1 344 ? 9.788 -2.454 -10.777 1.00 98.62 344 VAL A C 1
ATOM 2754 O O . VAL A 1 344 ? 10.636 -2.300 -9.900 1.00 98.62 344 VAL A O 1
ATOM 2757 N N . ALA A 1 345 ? 8.771 -3.305 -10.626 1.00 98.62 345 ALA A N 1
ATOM 2758 C CA . ALA A 1 345 ? 8.593 -4.124 -9.429 1.00 98.62 345 ALA A CA 1
ATOM 2759 C C . ALA A 1 345 ? 9.804 -5.040 -9.186 1.00 98.62 345 ALA A C 1
ATOM 2761 O O . ALA A 1 345 ? 10.299 -5.135 -8.063 1.00 98.62 345 ALA A O 1
ATOM 2762 N N . GLY A 1 346 ? 10.341 -5.650 -10.249 1.00 98.50 346 GLY A N 1
ATOM 2763 C CA . GLY A 1 346 ? 11.574 -6.436 -10.209 1.00 98.50 346 GLY A CA 1
ATOM 2764 C C . GLY A 1 346 ? 12.792 -5.631 -9.740 1.00 98.50 346 GLY A C 1
ATOM 2765 O O . GLY A 1 346 ? 13.583 -6.134 -8.942 1.00 98.50 346 GLY A O 1
ATOM 2766 N N . ALA A 1 347 ? 12.921 -4.370 -10.164 1.00 98.62 347 ALA A N 1
ATOM 2767 C CA . ALA A 1 347 ? 13.988 -3.473 -9.715 1.00 98.62 347 ALA A CA 1
ATOM 2768 C C . ALA A 1 347 ? 13.914 -3.168 -8.212 1.00 98.62 347 ALA A C 1
ATOM 2770 O O . ALA A 1 347 ? 14.920 -3.286 -7.507 1.00 98.62 347 ALA A O 1
ATOM 2771 N N . PHE A 1 348 ? 12.725 -2.841 -7.696 1.00 98.62 348 PHE A N 1
ATOM 2772 C CA . PHE A 1 348 ? 12.533 -2.637 -6.256 1.00 98.62 348 PHE A CA 1
ATOM 2773 C C . PHE A 1 348 ? 12.732 -3.927 -5.462 1.00 98.62 348 PHE A C 1
ATOM 2775 O O . PHE A 1 348 ? 13.345 -3.892 -4.398 1.00 98.62 348 PHE A O 1
ATOM 2782 N N . LEU A 1 349 ? 12.303 -5.073 -5.995 1.00 98.12 349 LEU A N 1
ATOM 2783 C CA . LEU A 1 349 ? 12.561 -6.374 -5.384 1.00 98.12 349 LEU A CA 1
ATOM 2784 C C . LEU A 1 349 ? 14.064 -6.680 -5.297 1.00 98.12 349 LEU A C 1
ATOM 2786 O O . LEU A 1 349 ? 14.525 -7.200 -4.281 1.00 98.12 349 LEU A O 1
ATOM 2790 N N . ALA A 1 350 ? 14.842 -6.333 -6.325 1.00 97.88 350 ALA A N 1
ATOM 2791 C CA . ALA A 1 350 ? 16.297 -6.462 -6.300 1.00 97.88 350 ALA A CA 1
ATOM 2792 C C . ALA A 1 350 ? 16.954 -5.514 -5.279 1.00 97.88 350 ALA A C 1
ATOM 2794 O O . ALA A 1 350 ? 17.913 -5.912 -4.621 1.00 97.88 350 ALA A O 1
ATOM 2795 N N . ALA A 1 351 ? 16.428 -4.295 -5.120 1.00 98.19 351 ALA A N 1
ATOM 2796 C CA . ALA A 1 351 ? 16.915 -3.314 -4.148 1.00 98.19 351 ALA A CA 1
ATOM 2797 C C . ALA A 1 351 ? 16.588 -3.693 -2.691 1.00 98.19 351 ALA A C 1
ATOM 2799 O O . ALA A 1 351 ? 17.449 -3.615 -1.813 1.00 98.19 351 ALA A O 1
ATOM 2800 N N . GLY A 1 352 ? 15.347 -4.106 -2.426 1.00 97.31 352 GLY A N 1
ATOM 2801 C CA . GLY A 1 352 ? 14.856 -4.399 -1.079 1.00 97.31 352 GLY A CA 1
ATOM 2802 C C . GLY A 1 352 ? 15.174 -5.804 -0.591 1.00 97.31 352 GLY A C 1
ATOM 2803 O O . GLY A 1 352 ? 15.413 -5.999 0.603 1.00 97.31 352 GLY A O 1
ATOM 2804 N N . GLY A 1 353 ? 15.197 -6.790 -1.493 1.00 96.31 353 GLY A N 1
ATOM 2805 C CA . GLY A 1 353 ? 15.391 -8.197 -1.150 1.00 96.31 353 GLY A CA 1
ATOM 2806 C C . GLY A 1 353 ? 14.449 -8.632 -0.025 1.00 96.31 353 GLY A C 1
ATOM 2807 O O . GLY A 1 353 ? 13.230 -8.533 -0.147 1.00 96.31 353 GLY A O 1
ATOM 2808 N N . ASN A 1 354 ? 15.024 -9.056 1.101 1.00 96.25 354 ASN A N 1
ATOM 2809 C CA . ASN A 1 354 ? 14.280 -9.503 2.285 1.00 96.25 354 ASN A CA 1
ATOM 2810 C C . ASN A 1 354 ? 13.578 -8.371 3.053 1.00 96.25 354 ASN A C 1
ATOM 2812 O O . ASN A 1 354 ? 12.778 -8.652 3.938 1.00 96.25 354 ASN A O 1
ATOM 2816 N N . SER A 1 355 ? 13.861 -7.104 2.733 1.00 97.12 355 SER A N 1
ATOM 2817 C CA . SER A 1 355 ? 13.108 -5.973 3.292 1.00 97.12 355 SER A CA 1
ATOM 2818 C C . SER A 1 355 ? 11.696 -5.881 2.712 1.00 97.12 355 SER A C 1
ATOM 2820 O O . SER A 1 355 ? 10.869 -5.187 3.296 1.00 97.12 355 SER A O 1
ATOM 2822 N N . ILE A 1 356 ? 11.417 -6.571 1.594 1.00 98.06 356 ILE A N 1
ATOM 2823 C CA . ILE A 1 356 ? 10.087 -6.639 0.988 1.00 98.06 356 ILE A CA 1
ATOM 2824 C C . ILE A 1 356 ? 9.359 -7.907 1.445 1.00 98.06 356 ILE A C 1
ATOM 2826 O O . ILE A 1 356 ? 9.708 -9.015 1.024 1.00 98.06 356 ILE A O 1
ATOM 2830 N N . SER A 1 357 ? 8.349 -7.737 2.303 1.00 97.31 357 SER A N 1
ATOM 2831 C CA . SER A 1 357 ? 7.537 -8.837 2.850 1.00 97.31 357 SER A CA 1
ATOM 2832 C C . SER A 1 357 ? 6.348 -9.209 1.967 1.00 97.31 357 SER A C 1
ATOM 2834 O O . SER A 1 357 ? 5.966 -10.374 1.922 1.00 97.31 357 SER A O 1
ATOM 2836 N N . ASP A 1 358 ? 5.798 -8.236 1.246 1.00 98.25 358 ASP A N 1
ATOM 2837 C CA . ASP A 1 358 ? 4.656 -8.404 0.350 1.00 98.25 358 ASP A CA 1
ATOM 2838 C C . ASP A 1 358 ? 4.791 -7.447 -0.842 1.00 98.25 358 ASP A C 1
ATOM 2840 O O . ASP A 1 358 ? 5.387 -6.374 -0.718 1.00 98.25 358 ASP A O 1
ATOM 2844 N N . LEU A 1 359 ? 4.279 -7.843 -2.005 1.00 98.44 359 LEU A N 1
ATOM 2845 C CA . LEU A 1 359 ? 4.318 -7.065 -3.242 1.00 98.44 359 LEU A CA 1
ATOM 2846 C C . LEU A 1 359 ? 3.173 -7.488 -4.155 1.00 98.44 359 LEU A C 1
ATOM 2848 O O . LEU A 1 359 ? 2.932 -8.681 -4.349 1.00 98.44 359 LEU A O 1
ATOM 2852 N N . THR A 1 360 ? 2.535 -6.503 -4.778 1.00 98.25 360 THR A N 1
ATOM 2853 C CA . THR A 1 360 ? 1.596 -6.709 -5.871 1.00 98.25 360 THR A CA 1
ATOM 2854 C C . THR A 1 360 ? 1.794 -5.705 -7.008 1.00 98.25 360 THR A C 1
ATOM 2856 O O . THR A 1 360 ? 2.186 -4.560 -6.775 1.00 98.25 360 THR A O 1
ATOM 2859 N N . VAL A 1 361 ? 1.514 -6.137 -8.238 1.00 98.06 361 VAL A N 1
ATOM 2860 C CA . VAL A 1 361 ? 1.531 -5.317 -9.460 1.00 98.06 361 VAL A CA 1
ATOM 2861 C C . VAL A 1 361 ? 0.126 -5.260 -10.060 1.00 98.06 361 VAL A C 1
ATOM 2863 O O . VAL A 1 361 ? -0.478 -6.307 -10.296 1.00 98.06 361 VAL A O 1
ATOM 2866 N N . GLY A 1 362 ? -0.388 -4.059 -10.324 1.00 95.50 362 GLY A N 1
ATOM 2867 C CA . GLY A 1 362 ? -1.691 -3.832 -10.955 1.00 95.50 362 GLY A CA 1
ATOM 2868 C C . GLY A 1 362 ? -2.883 -4.100 -10.031 1.00 95.50 362 GLY A C 1
ATOM 2869 O O . GLY A 1 362 ? -3.834 -4.791 -10.418 1.00 95.50 362 GLY A O 1
ATOM 2870 N N . ILE A 1 363 ? -2.841 -3.588 -8.795 1.00 95.25 363 ILE A N 1
ATOM 2871 C CA . ILE A 1 363 ? -3.971 -3.694 -7.858 1.00 95.25 363 ILE A CA 1
ATOM 2872 C C . ILE A 1 363 ? -5.091 -2.728 -8.262 1.00 95.25 363 ILE A C 1
ATOM 2874 O O . ILE A 1 363 ? -4.840 -1.569 -8.595 1.00 95.25 363 ILE A O 1
ATOM 2878 N N . ARG A 1 364 ? -6.344 -3.208 -8.260 1.00 92.44 364 ARG A N 1
ATOM 2879 C CA . ARG A 1 364 ? -7.504 -2.469 -8.790 1.00 92.44 364 ARG A CA 1
ATOM 2880 C C . ARG A 1 364 ? -8.711 -2.537 -7.866 1.00 92.44 364 ARG A C 1
ATOM 2882 O O . ARG A 1 364 ? -9.108 -3.622 -7.436 1.00 92.44 364 ARG A O 1
ATOM 2889 N N . TRP A 1 365 ? -9.380 -1.400 -7.694 1.00 89.00 365 TRP A N 1
ATOM 2890 C CA . TRP A 1 365 ? -10.608 -1.263 -6.904 1.00 89.00 365 TRP A CA 1
ATOM 2891 C C . TRP A 1 365 ? -11.842 -1.090 -7.787 1.00 89.00 365 TRP A C 1
ATOM 2893 O O . TRP A 1 365 ? -11.780 -0.524 -8.885 1.00 89.00 365 TRP A O 1
ATOM 2903 N N . ALA A 1 366 ? -12.983 -1.578 -7.301 1.00 81.19 366 ALA A N 1
ATOM 2904 C CA . ALA A 1 366 ? -14.260 -1.452 -7.989 1.00 81.19 366 ALA A CA 1
ATOM 2905 C C . ALA A 1 366 ? -14.833 -0.056 -7.755 1.00 81.19 366 ALA A C 1
ATOM 2907 O O . ALA A 1 366 ? -15.082 0.320 -6.614 1.00 81.19 366 ALA A O 1
ATOM 2908 N N . TRP A 1 367 ? -15.121 0.680 -8.828 1.00 63.88 367 TRP A N 1
ATOM 2909 C CA . TRP A 1 367 ? -15.938 1.883 -8.737 1.00 63.88 367 TRP A CA 1
ATOM 2910 C C . TRP A 1 367 ? -17.284 1.622 -9.395 1.00 63.88 367 TRP A C 1
ATOM 2912 O O . TRP A 1 367 ? -17.359 1.556 -10.619 1.00 63.88 367 TRP A O 1
ATOM 2922 N N . LEU A 1 368 ? -18.344 1.534 -8.583 1.00 53.38 368 LEU A N 1
ATOM 2923 C CA . LEU A 1 368 ? -19.732 1.336 -9.024 1.00 53.38 368 LEU A CA 1
ATOM 2924 C C . LEU A 1 368 ? -19.964 -0.025 -9.707 1.00 53.38 368 LEU A C 1
ATOM 2926 O O . LEU A 1 368 ? -19.131 -0.548 -10.437 1.00 53.38 368 LEU A O 1
ATOM 2930 N N . HIS A 1 369 ? -21.134 -0.622 -9.484 1.00 47.88 369 HIS A N 1
ATOM 2931 C CA . HIS A 1 369 ? -21.521 -1.936 -10.024 1.00 47.88 369 HIS A CA 1
ATOM 2932 C C . HIS A 1 369 ? -21.652 -1.999 -11.565 1.00 47.88 369 HIS A C 1
ATOM 2934 O O . HIS A 1 369 ? -22.210 -2.959 -12.095 1.00 47.88 369 HIS A O 1
ATOM 2940 N N . HIS A 1 370 ? -21.156 -1.006 -12.312 1.00 44.41 370 HIS A N 1
ATOM 2941 C CA . HIS A 1 370 ? -21.210 -1.028 -13.768 1.00 44.41 370 HIS A CA 1
ATOM 2942 C C . HIS A 1 370 ? -20.181 -2.014 -14.325 1.00 44.41 370 HIS A C 1
ATOM 2944 O O . HIS A 1 370 ? -18.973 -1.788 -14.344 1.00 44.41 370 HIS A O 1
ATOM 2950 N N . THR A 1 371 ? -20.712 -3.121 -14.828 1.00 42.34 371 THR A N 1
ATOM 2951 C CA . THR A 1 371 ? -20.013 -4.242 -15.459 1.00 42.34 371 THR A CA 1
ATOM 2952 C C . THR A 1 371 ? -19.237 -3.862 -16.730 1.00 42.34 371 THR A C 1
ATOM 2954 O O . THR A 1 371 ? -18.406 -4.648 -17.180 1.00 42.34 371 THR A O 1
ATOM 2957 N N . SER A 1 372 ? -19.388 -2.647 -17.280 1.00 47.66 372 SER A N 1
ATOM 2958 C CA . SER A 1 372 ? -18.627 -2.144 -18.442 1.00 47.66 372 SER A CA 1
ATOM 2959 C C . SER A 1 372 ? -17.249 -1.534 -18.080 1.00 47.66 372 SER A C 1
ATOM 2961 O O . SER A 1 372 ? -16.913 -0.391 -18.385 1.00 47.66 372 SER A O 1
ATOM 2963 N N . ALA A 1 373 ? -16.454 -2.350 -17.391 1.00 50.88 373 ALA A N 1
ATOM 2964 C CA . ALA A 1 373 ? -15.080 -2.792 -17.670 1.00 50.88 373 ALA A CA 1
ATOM 2965 C C . ALA A 1 373 ? -13.836 -1.883 -17.871 1.00 50.88 373 ALA A C 1
ATOM 2967 O O . ALA A 1 373 ? -12.754 -2.450 -17.729 1.00 50.88 373 ALA A O 1
ATOM 2968 N N . ARG A 1 374 ? -13.849 -0.566 -18.135 1.00 51.25 374 ARG A N 1
ATOM 2969 C CA . ARG A 1 374 ? -12.549 0.166 -18.313 1.00 51.25 374 ARG A CA 1
ATOM 2970 C C . ARG A 1 374 ? -12.402 1.549 -17.681 1.00 51.25 374 ARG A C 1
ATOM 2972 O O . ARG A 1 374 ? -11.284 1.936 -17.369 1.00 51.25 374 ARG A O 1
ATOM 2979 N N . TYR A 1 375 ? -13.488 2.280 -17.453 1.00 50.06 375 TYR A N 1
ATOM 2980 C CA . TYR A 1 375 ? -13.401 3.732 -17.222 1.00 50.06 375 TYR A CA 1
ATOM 2981 C C . TYR A 1 375 ? -13.589 4.177 -15.763 1.00 50.06 375 TYR A C 1
ATOM 2983 O O . TYR A 1 375 ? -13.389 5.346 -15.433 1.00 50.06 375 TYR A O 1
ATOM 2991 N N . PHE A 1 376 ? -13.933 3.243 -14.876 1.00 54.41 376 PHE A N 1
ATOM 2992 C CA . PHE A 1 376 ? -14.230 3.511 -13.469 1.00 54.41 376 PHE A CA 1
ATOM 2993 C C . PHE A 1 376 ? -13.443 2.537 -12.591 1.00 54.41 376 PHE A C 1
ATOM 2995 O O . PHE A 1 376 ? -13.981 1.555 -12.085 1.00 54.41 376 PHE A O 1
ATOM 3002 N N . ARG A 1 377 ? -12.130 2.750 -12.493 1.00 64.50 377 ARG A N 1
ATOM 3003 C CA . ARG A 1 377 ? -11.245 2.013 -11.584 1.00 64.50 377 ARG A CA 1
ATOM 3004 C C . ARG A 1 377 ? -10.203 2.974 -11.014 1.00 64.50 377 ARG A C 1
ATOM 3006 O O . ARG A 1 377 ? -9.646 3.793 -11.755 1.00 64.50 377 ARG A O 1
ATOM 3013 N N . SER A 1 378 ? -9.966 2.861 -9.712 1.00 81.25 378 SER A N 1
ATOM 3014 C CA . SER A 1 378 ? -8.685 3.236 -9.118 1.00 81.25 378 SER A CA 1
ATOM 3015 C C . SER A 1 378 ? -7.742 2.072 -9.336 1.00 81.25 378 SER A C 1
ATOM 3017 O O . SER A 1 378 ? -8.147 0.908 -9.248 1.00 81.25 378 SER A O 1
ATOM 3019 N N . GLU A 1 379 ? -6.503 2.402 -9.642 1.00 91.50 379 GLU A N 1
ATOM 3020 C CA . GLU A 1 379 ? -5.431 1.453 -9.871 1.00 91.50 379 GLU A CA 1
ATOM 3021 C C . GLU A 1 379 ? -4.162 2.051 -9.283 1.00 91.50 379 GLU A C 1
ATOM 3023 O O . GLU A 1 379 ? -3.945 3.263 -9.370 1.00 91.50 379 GLU A O 1
ATOM 3028 N N . ILE A 1 380 ? -3.364 1.197 -8.655 1.00 95.75 380 ILE A N 1
ATOM 3029 C CA . ILE A 1 380 ? -1.990 1.516 -8.294 1.00 95.75 380 ILE A CA 1
ATOM 3030 C C . ILE A 1 380 ? -1.118 0.483 -8.992 1.00 95.75 380 ILE A C 1
ATOM 3032 O O . ILE A 1 380 ? -1.310 -0.723 -8.823 1.00 95.75 380 ILE A O 1
ATOM 3036 N N . ASP A 1 381 ? -0.170 0.987 -9.775 1.00 97.50 381 ASP A N 1
ATOM 3037 C CA . ASP A 1 381 ? 0.644 0.181 -10.679 1.00 97.50 381 ASP A CA 1
ATOM 3038 C C . ASP A 1 381 ? 1.470 -0.847 -9.889 1.00 97.50 381 ASP A C 1
ATOM 3040 O O . ASP A 1 381 ? 1.527 -2.020 -10.247 1.00 97.50 381 ASP A O 1
ATOM 3044 N N . ILE A 1 382 ? 2.082 -0.445 -8.768 1.00 98.56 382 ILE A N 1
ATOM 3045 C CA . ILE A 1 382 ? 2.801 -1.367 -7.876 1.00 98.56 382 ILE A CA 1
ATOM 3046 C C . ILE A 1 382 ? 2.570 -0.958 -6.427 1.00 98.56 382 ILE A C 1
ATOM 3048 O O . ILE A 1 382 ? 2.699 0.213 -6.075 1.00 98.56 382 ILE A O 1
ATOM 3052 N N . VAL A 1 383 ? 2.303 -1.933 -5.566 1.00 98.56 383 VAL A N 1
ATOM 3053 C CA . VAL A 1 383 ? 2.320 -1.745 -4.115 1.00 98.56 383 VAL A CA 1
ATOM 3054 C C . VAL A 1 383 ? 3.245 -2.780 -3.503 1.00 98.56 383 VAL A C 1
ATOM 3056 O O . VAL A 1 383 ? 3.187 -3.951 -3.865 1.00 98.56 383 VAL A O 1
ATOM 3059 N N . PHE A 1 384 ? 4.088 -2.383 -2.559 1.00 98.44 384 PHE A N 1
ATOM 3060 C CA . PHE A 1 384 ? 4.846 -3.338 -1.756 1.00 98.44 384 PHE A CA 1
ATOM 3061 C C . PHE A 1 384 ? 4.999 -2.880 -0.313 1.00 98.44 384 PHE A C 1
ATOM 3063 O O . PHE A 1 384 ? 4.847 -1.702 0.006 1.00 98.44 384 PHE A O 1
ATOM 3070 N N . GLN A 1 385 ? 5.306 -3.826 0.566 1.00 97.81 385 GLN A N 1
ATOM 3071 C CA . GLN A 1 385 ? 5.656 -3.558 1.953 1.00 97.81 385 GLN A CA 1
ATOM 3072 C C . GLN A 1 385 ? 7.162 -3.571 2.122 1.00 97.81 385 GLN A C 1
ATOM 3074 O O . GLN A 1 385 ? 7.777 -4.614 1.945 1.00 97.81 385 GLN A O 1
ATOM 3079 N N . TRP A 1 386 ? 7.747 -2.444 2.512 1.00 97.44 386 TRP A N 1
ATOM 3080 C CA . TRP A 1 386 ? 9.169 -2.313 2.803 1.00 97.44 386 TRP A CA 1
ATOM 3081 C C . TRP A 1 386 ? 9.383 -2.086 4.292 1.00 97.44 386 TRP A C 1
ATOM 3083 O O . TRP A 1 386 ? 8.998 -1.045 4.821 1.00 97.44 386 TRP A O 1
ATOM 3093 N N . GLN A 1 387 ? 9.979 -3.061 4.983 1.00 93.19 387 GLN A N 1
ATOM 3094 C CA . GLN A 1 387 ? 10.146 -3.024 6.444 1.00 93.19 387 GLN A CA 1
ATOM 3095 C C . GLN A 1 387 ? 8.817 -2.715 7.160 1.00 93.19 387 GLN A C 1
ATOM 3097 O O . GLN A 1 387 ? 8.753 -1.945 8.118 1.00 93.19 387 GLN A O 1
ATOM 3102 N N . GLY A 1 388 ? 7.729 -3.286 6.635 1.00 90.31 388 GLY A N 1
ATOM 3103 C CA . GLY A 1 388 ? 6.375 -3.073 7.129 1.00 90.31 388 GLY A CA 1
ATOM 3104 C C . GLY A 1 388 ? 5.685 -1.789 6.651 1.00 90.31 388 GLY A C 1
ATOM 3105 O O . GLY A 1 388 ? 4.490 -1.644 6.844 1.00 90.31 388 GLY A O 1
ATOM 3106 N N . GLN A 1 389 ? 6.358 -0.862 5.976 1.00 94.06 389 GLN A N 1
ATOM 3107 C CA . GLN A 1 389 ? 5.701 0.338 5.445 1.00 94.06 389 GLN A CA 1
ATOM 3108 C C . GLN A 1 389 ? 5.169 0.093 4.031 1.00 94.06 389 GLN A C 1
ATOM 3110 O O . GLN A 1 389 ? 5.877 -0.456 3.189 1.00 94.06 389 GLN A O 1
ATOM 3115 N N . TYR A 1 390 ? 3.937 0.519 3.747 1.00 97.38 390 TYR A N 1
ATOM 3116 C CA . TYR A 1 390 ? 3.385 0.445 2.393 1.00 97.38 390 TYR A CA 1
ATOM 3117 C C . TYR A 1 390 ? 4.037 1.482 1.492 1.00 97.38 390 TYR A C 1
ATOM 3119 O O . TYR A 1 390 ? 4.098 2.657 1.849 1.00 97.38 390 TYR A O 1
ATOM 3127 N N . ILE A 1 391 ? 4.458 1.064 0.307 1.00 98.44 391 ILE A N 1
ATOM 3128 C CA . ILE A 1 391 ? 4.952 1.933 -0.755 1.00 98.44 391 ILE A CA 1
ATOM 3129 C C . ILE A 1 391 ? 4.053 1.733 -1.967 1.00 98.44 391 ILE A C 1
ATOM 3131 O O . ILE A 1 391 ? 3.869 0.603 -2.415 1.00 98.44 391 ILE A O 1
ATOM 3135 N N . ALA A 1 392 ? 3.486 2.825 -2.470 1.00 98.38 392 ALA A N 1
ATOM 3136 C CA . ALA A 1 392 ? 2.621 2.852 -3.641 1.00 98.38 392 ALA A CA 1
ATOM 3137 C C . ALA A 1 392 ? 3.340 3.563 -4.779 1.00 98.38 392 ALA A C 1
ATOM 3139 O O . ALA A 1 392 ? 3.696 4.733 -4.651 1.00 98.38 392 ALA A O 1
ATOM 3140 N N . ILE A 1 393 ? 3.541 2.871 -5.892 1.00 98.50 393 ILE A N 1
ATOM 3141 C CA . ILE A 1 393 ? 4.229 3.405 -7.060 1.00 98.50 393 ILE A CA 1
ATOM 3142 C C . ILE A 1 393 ? 3.235 3.610 -8.190 1.00 98.50 393 ILE A C 1
ATOM 3144 O O . ILE A 1 393 ? 2.495 2.691 -8.541 1.00 98.50 393 ILE A O 1
ATOM 3148 N N . SER A 1 394 ? 3.310 4.781 -8.827 1.00 97.62 394 SER A N 1
ATOM 3149 C CA . SER A 1 394 ? 2.878 4.917 -10.216 1.00 97.62 394 SER A CA 1
ATOM 3150 C C . SER A 1 394 ? 4.075 4.926 -11.163 1.00 97.62 394 SER A C 1
ATOM 3152 O O . SER A 1 394 ? 5.054 5.645 -10.950 1.00 97.62 394 SER A O 1
ATOM 3154 N N . CYS A 1 395 ? 3.981 4.137 -12.226 1.00 96.06 395 CYS A N 1
ATOM 3155 C CA . CYS A 1 395 ? 4.949 4.026 -13.299 1.00 96.06 395 CYS A CA 1
ATOM 3156 C C . CYS A 1 395 ? 4.474 4.830 -14.509 1.00 96.06 395 CYS A C 1
ATOM 3158 O O . CYS A 1 395 ? 3.370 4.642 -15.020 1.00 96.06 395 CYS A O 1
ATOM 3160 N N . LYS A 1 396 ? 5.334 5.702 -15.033 1.00 93.75 396 LYS A N 1
ATOM 3161 C CA . LYS A 1 396 ? 5.119 6.359 -16.324 1.00 93.75 396 LYS A CA 1
ATOM 3162 C C . LYS A 1 396 ? 6.225 5.957 -17.279 1.00 93.75 396 LYS A C 1
ATOM 3164 O O . LYS A 1 396 ? 7.405 6.072 -16.966 1.00 93.75 396 LYS A O 1
ATOM 3169 N N . SER A 1 397 ? 5.834 5.473 -18.453 1.00 89.94 397 SER A N 1
ATOM 3170 C CA . SER A 1 397 ? 6.777 5.121 -19.511 1.00 89.94 397 SER A CA 1
ATOM 3171 C C . SER A 1 397 ? 7.149 6.354 -20.337 1.00 89.94 397 SER A C 1
ATOM 3173 O O . SER A 1 397 ? 8.305 6.522 -20.708 1.00 89.94 397 SER A O 1
ATOM 3175 N N . THR A 1 398 ? 6.217 7.267 -20.595 1.00 86.19 398 THR A N 1
ATOM 3176 C CA . THR A 1 398 ? 6.467 8.476 -21.390 1.00 86.19 398 THR A CA 1
ATOM 3177 C C . THR A 1 398 ? 6.547 9.725 -20.531 1.00 86.19 398 THR A C 1
ATOM 3179 O O . THR A 1 398 ? 6.040 9.762 -19.410 1.00 86.19 398 THR A O 1
ATOM 3182 N N . ASP A 1 399 ? 7.184 10.757 -21.083 1.00 81.62 399 ASP A N 1
ATOM 3183 C CA . ASP A 1 399 ? 7.136 12.084 -20.486 1.00 81.62 399 ASP A CA 1
ATOM 3184 C C . ASP A 1 399 ? 5.695 12.622 -20.509 1.00 81.62 399 ASP A C 1
ATOM 3186 O O . ASP A 1 399 ? 4.938 12.332 -21.441 1.00 81.62 399 ASP A O 1
ATOM 3190 N N . SER A 1 400 ? 5.307 13.354 -19.468 1.00 81.31 400 SER A N 1
ATOM 3191 C CA . SER A 1 400 ? 3.965 13.918 -19.312 1.00 81.31 400 SER A CA 1
ATOM 3192 C C . SER A 1 400 ? 4.033 15.433 -19.405 1.00 81.31 400 SER A C 1
ATOM 3194 O O . SER A 1 400 ? 4.904 16.064 -18.815 1.00 81.31 400 SER A O 1
ATOM 3196 N N . HIS A 1 401 ? 3.062 16.037 -20.087 1.00 77.44 401 HIS A N 1
ATOM 3197 C CA . HIS A 1 401 ? 2.929 17.495 -20.128 1.00 77.44 401 HIS A CA 1
ATOM 3198 C C . HIS A 1 401 ? 2.413 18.090 -18.810 1.00 77.44 401 HIS A C 1
ATOM 3200 O O . HIS A 1 401 ? 2.418 19.305 -18.654 1.00 77.44 401 HIS A O 1
ATOM 3206 N N . ASN A 1 402 ? 1.969 17.260 -17.859 1.00 88.94 402 ASN A N 1
ATOM 3207 C CA . ASN A 1 402 ? 1.411 17.727 -16.593 1.00 88.94 402 ASN A CA 1
ATOM 3208 C C . ASN A 1 402 ? 1.841 16.826 -15.423 1.00 88.94 402 ASN A C 1
ATOM 3210 O O . ASN A 1 402 ? 1.072 16.007 -14.915 1.00 88.94 402 ASN A O 1
ATOM 3214 N N . TRP A 1 403 ? 3.104 16.961 -15.012 1.00 90.00 403 TRP A N 1
ATOM 3215 C CA . TRP A 1 403 ? 3.659 16.211 -13.881 1.00 90.00 403 TRP A CA 1
ATOM 3216 C C . TRP A 1 403 ? 3.008 16.555 -12.545 1.00 90.00 403 TRP A C 1
ATOM 3218 O O . TRP A 1 403 ? 2.857 15.667 -11.713 1.00 90.00 403 TRP A O 1
ATOM 3228 N N . GLU A 1 404 ? 2.573 17.800 -12.350 1.00 88.31 404 GLU A N 1
ATOM 3229 C CA . GLU A 1 404 ? 1.862 18.223 -11.137 1.00 88.31 404 GLU A CA 1
ATOM 3230 C C . GLU A 1 404 ? 0.613 17.368 -10.897 1.00 88.31 404 GLU A C 1
ATOM 3232 O O . GLU A 1 404 ? 0.396 16.853 -9.802 1.00 88.31 404 GLU A O 1
ATOM 3237 N N . THR A 1 405 ? -0.160 17.127 -11.952 1.00 83.94 405 THR A N 1
ATOM 3238 C CA . THR A 1 405 ? -1.362 16.299 -11.859 1.00 83.94 405 THR A CA 1
ATOM 3239 C C . THR A 1 405 ? -1.041 14.838 -11.557 1.00 83.94 405 THR A C 1
ATOM 3241 O O . THR A 1 405 ? -1.710 14.222 -10.732 1.00 83.94 405 THR A O 1
ATOM 3244 N N . VAL A 1 406 ? -0.005 14.280 -12.190 1.00 89.44 406 VAL A N 1
ATOM 3245 C CA . VAL A 1 406 ? 0.412 12.889 -11.944 1.00 89.44 406 VAL A CA 1
ATOM 3246 C C . VAL A 1 406 ? 0.910 12.709 -10.506 1.00 89.44 406 VAL A C 1
ATOM 3248 O O . VAL A 1 406 ? 0.611 11.692 -9.884 1.00 89.44 406 VAL A O 1
ATOM 3251 N N . ARG A 1 407 ? 1.631 13.700 -9.962 1.00 91.25 407 ARG A N 1
ATOM 3252 C CA . ARG A 1 407 ? 2.066 13.721 -8.557 1.00 91.25 407 ARG A CA 1
ATOM 3253 C C . ARG A 1 407 ? 0.876 13.717 -7.605 1.00 91.25 407 ARG A C 1
ATOM 3255 O O . ARG A 1 407 ? 0.803 12.853 -6.739 1.00 91.25 407 ARG A O 1
ATOM 3262 N N . ALA A 1 408 ? -0.063 14.644 -7.798 1.00 85.62 408 ALA A N 1
ATOM 3263 C CA . ALA A 1 408 ? -1.252 14.738 -6.959 1.00 85.62 408 ALA A CA 1
ATOM 3264 C C . ALA A 1 408 ? -2.087 13.448 -7.003 1.00 85.62 408 ALA A C 1
ATOM 3266 O O . ALA A 1 408 ? -2.580 12.991 -5.976 1.00 85.62 408 ALA A O 1
ATOM 3267 N N . GLU A 1 409 ? -2.198 12.828 -8.181 1.00 86.81 409 GLU A N 1
ATOM 3268 C CA . GLU A 1 409 ? -2.889 11.553 -8.356 1.00 86.81 409 GLU A CA 1
ATOM 3269 C C . GLU A 1 409 ? -2.283 10.431 -7.512 1.00 86.81 409 GLU A C 1
ATOM 3271 O O . GLU A 1 409 ? -3.017 9.803 -6.754 1.00 86.81 409 GLU A O 1
ATOM 3276 N N . ILE A 1 410 ? -0.976 10.167 -7.615 1.00 93.94 410 ILE A N 1
ATOM 3277 C CA . ILE A 1 410 ? -0.384 9.044 -6.873 1.00 93.94 410 ILE A CA 1
ATOM 3278 C C . ILE A 1 410 ? -0.407 9.278 -5.359 1.00 93.94 410 ILE A C 1
ATOM 3280 O O . ILE A 1 410 ? -0.596 8.325 -4.609 1.00 93.94 410 ILE A O 1
ATOM 3284 N N . VAL A 1 411 ? -0.280 10.528 -4.900 1.00 90.75 411 VAL A N 1
ATOM 3285 C CA . VAL A 1 411 ? -0.455 10.864 -3.478 1.00 90.75 411 VAL A CA 1
ATOM 3286 C C . VAL A 1 411 ? -1.874 10.507 -3.032 1.00 90.75 411 VAL A C 1
ATOM 3288 O O . VAL A 1 411 ? -2.031 9.697 -2.119 1.00 90.75 411 VAL A O 1
ATOM 3291 N N . ALA A 1 412 ? -2.892 11.025 -3.727 1.00 83.56 412 ALA A N 1
ATOM 3292 C CA . ALA A 1 412 ? -4.292 10.791 -3.384 1.00 83.56 412 ALA A CA 1
ATOM 3293 C C . ALA A 1 412 ? -4.669 9.299 -3.423 1.00 83.56 412 ALA A C 1
ATOM 3295 O O . ALA A 1 412 ? -5.317 8.805 -2.504 1.00 83.56 412 ALA A O 1
ATOM 3296 N N . GLU A 1 413 ? -4.251 8.554 -4.453 1.00 89.00 413 GLU A N 1
ATOM 3297 C CA . GLU A 1 413 ? -4.543 7.117 -4.544 1.00 89.00 413 GLU A CA 1
ATOM 3298 C C . GLU A 1 413 ? -3.813 6.327 -3.449 1.00 89.00 413 GLU A C 1
ATOM 3300 O O . GLU A 1 413 ? -4.430 5.498 -2.787 1.00 89.00 413 GLU A O 1
ATOM 3305 N N . ALA A 1 414 ? -2.531 6.595 -3.180 1.00 92.62 414 ALA A N 1
ATOM 3306 C CA . ALA A 1 414 ? -1.806 5.894 -2.117 1.00 92.62 414 ALA A CA 1
ATOM 3307 C C . ALA A 1 414 ? -2.503 6.050 -0.757 1.00 92.62 414 ALA A C 1
ATOM 3309 O O . ALA A 1 414 ? -2.623 5.092 0.007 1.00 92.62 414 ALA A O 1
ATOM 3310 N N . ARG A 1 415 ? -2.991 7.254 -0.464 1.00 87.81 415 ARG A N 1
ATOM 3311 C CA . ARG A 1 415 ? -3.604 7.600 0.819 1.00 87.81 415 ARG A CA 1
ATOM 3312 C C . ARG A 1 415 ? -5.018 7.061 0.952 1.00 87.81 415 ARG A C 1
ATOM 3314 O O . ARG A 1 415 ? -5.324 6.410 1.948 1.00 87.81 415 ARG A O 1
ATOM 3321 N N . ALA A 1 416 ? -5.837 7.254 -0.079 1.00 84.81 416 ALA A N 1
ATOM 3322 C CA . ALA A 1 416 ? -7.209 6.770 -0.107 1.00 84.81 416 ALA A CA 1
ATOM 3323 C C . ALA A 1 416 ? -7.289 5.238 -0.124 1.00 84.81 416 ALA A C 1
ATOM 3325 O O . ALA A 1 416 ? -8.241 4.675 0.405 1.00 84.81 416 ALA A O 1
ATOM 3326 N N . GLN A 1 417 ? -6.305 4.559 -0.725 1.00 89.88 417 GLN A N 1
ATOM 3327 C CA . GLN A 1 417 ? -6.370 3.113 -0.932 1.00 89.88 417 GLN A CA 1
ATOM 3328 C C . GLN A 1 417 ? -5.567 2.294 0.085 1.00 89.88 417 GLN A C 1
ATOM 3330 O O . GLN A 1 417 ? -5.928 1.151 0.361 1.00 89.88 417 GLN A O 1
ATOM 3335 N N . LEU A 1 418 ? -4.483 2.842 0.642 1.00 93.06 418 LEU A N 1
ATOM 3336 C CA . LEU A 1 418 ? -3.590 2.125 1.567 1.00 93.06 418 LEU A CA 1
ATOM 3337 C C . LEU A 1 418 ? -3.437 2.823 2.921 1.00 93.06 418 LEU A C 1
ATOM 3339 O O . LEU A 1 418 ? -2.767 2.293 3.807 1.00 93.06 418 LEU A O 1
ATOM 3343 N N . GLY A 1 419 ? -4.068 3.980 3.105 1.00 90.00 419 GLY A N 1
ATOM 3344 C CA . GLY A 1 419 ? -4.107 4.716 4.361 1.00 90.00 419 GLY A CA 1
ATOM 3345 C C . GLY A 1 419 ? -3.087 5.841 4.427 1.00 90.00 419 GLY A C 1
ATOM 3346 O O . GLY A 1 419 ? -2.142 5.949 3.635 1.00 90.00 419 GLY A O 1
ATOM 3347 N N . ARG A 1 420 ? -3.245 6.690 5.445 1.00 85.38 420 ARG A N 1
ATOM 3348 C CA . ARG A 1 420 ? -2.472 7.935 5.573 1.00 85.38 420 ARG A CA 1
ATOM 3349 C C . ARG A 1 420 ? -0.962 7.752 5.752 1.00 85.38 420 ARG A C 1
ATOM 3351 O O . ARG A 1 420 ? -0.239 8.740 5.762 1.00 85.38 420 ARG A O 1
ATOM 3358 N N . PHE A 1 421 ? -0.486 6.520 5.933 1.00 86.75 421 PHE A N 1
ATOM 3359 C CA . PHE A 1 421 ? 0.921 6.186 6.171 1.00 86.75 421 PHE A CA 1
ATOM 3360 C C . PHE A 1 421 ? 1.658 5.633 4.938 1.00 86.75 421 PHE A C 1
ATOM 3362 O O . PHE A 1 421 ? 2.880 5.540 4.967 1.00 86.75 421 PHE A O 1
ATOM 3369 N N . ALA A 1 422 ? 0.966 5.320 3.837 1.00 93.56 422 ALA A N 1
ATOM 3370 C CA . ALA A 1 422 ? 1.602 4.752 2.642 1.00 93.56 422 ALA A CA 1
ATOM 3371 C C . ALA A 1 422 ? 2.537 5.753 1.942 1.00 93.56 422 ALA A C 1
ATOM 3373 O O . ALA A 1 422 ? 2.160 6.904 1.764 1.00 93.56 422 ALA A O 1
ATOM 3374 N N . LEU A 1 423 ? 3.758 5.390 1.553 1.00 96.31 423 LEU A N 1
ATOM 3375 C CA . LEU A 1 423 ? 4.679 6.276 0.830 1.00 96.31 423 LEU A CA 1
ATOM 3376 C C . LEU A 1 423 ? 4.324 6.318 -0.666 1.00 96.31 423 LEU A C 1
ATOM 3378 O O . LEU A 1 423 ? 4.496 5.297 -1.335 1.00 96.31 423 LEU A O 1
ATOM 3382 N N . PRO A 1 424 ? 3.850 7.456 -1.208 1.00 97.56 424 PRO A N 1
ATOM 3383 C CA . PRO A 1 424 ? 3.638 7.588 -2.641 1.00 97.56 424 PRO A CA 1
ATOM 3384 C C . PRO A 1 424 ? 4.974 7.818 -3.359 1.00 97.56 424 PRO A C 1
ATOM 3386 O O . PRO A 1 424 ? 5.790 8.648 -2.952 1.00 97.56 424 PRO A O 1
ATOM 3389 N N . VAL A 1 425 ? 5.183 7.091 -4.451 1.00 98.62 425 VAL A N 1
ATOM 3390 C CA . VAL A 1 425 ? 6.393 7.132 -5.274 1.00 98.62 425 VAL A CA 1
ATOM 3391 C C . VAL A 1 425 ? 5.993 7.260 -6.744 1.00 98.62 425 VAL A C 1
ATOM 3393 O O . VAL A 1 425 ? 5.114 6.554 -7.236 1.00 98.62 425 VAL A O 1
ATOM 3396 N N . LEU A 1 426 ? 6.653 8.152 -7.475 1.00 98.25 426 LEU A N 1
ATOM 3397 C CA . LEU A 1 426 ? 6.461 8.327 -8.910 1.00 98.25 426 LEU A CA 1
ATOM 3398 C C . LEU A 1 426 ? 7.723 7.907 -9.657 1.00 98.25 426 LEU A C 1
ATOM 3400 O O . LEU A 1 426 ? 8.759 8.566 -9.584 1.00 98.25 426 LEU A O 1
ATOM 3404 N N . VAL A 1 427 ? 7.616 6.827 -10.424 1.00 98.00 427 VAL A N 1
ATOM 3405 C CA . VAL A 1 427 ? 8.684 6.340 -11.295 1.00 98.00 427 VAL A CA 1
ATOM 3406 C C . VAL A 1 427 ? 8.448 6.869 -12.705 1.00 98.00 427 VAL A C 1
ATOM 3408 O O . VAL A 1 427 ? 7.441 6.537 -13.332 1.00 98.00 427 VAL A O 1
ATOM 3411 N N . ARG A 1 428 ? 9.355 7.707 -13.223 1.00 95.19 428 ARG A N 1
ATOM 3412 C CA . ARG A 1 428 ? 9.128 8.411 -14.498 1.00 95.19 428 ARG A CA 1
ATOM 3413 C C . ARG A 1 428 ? 10.391 8.714 -15.313 1.00 95.19 428 ARG A C 1
ATOM 3415 O O . ARG A 1 428 ? 11.489 8.777 -14.759 1.00 95.19 428 ARG A O 1
ATOM 3422 N N . PRO A 1 429 ? 10.272 8.942 -16.634 1.00 92.69 429 PRO A N 1
ATOM 3423 C CA . PRO A 1 429 ? 11.326 9.564 -17.428 1.00 92.69 429 PRO A CA 1
ATOM 3424 C C . PRO A 1 429 ? 11.309 11.098 -17.267 1.00 92.69 429 PRO A C 1
ATOM 3426 O O . PRO A 1 429 ? 10.592 11.649 -16.432 1.00 92.69 429 PRO A O 1
ATOM 3429 N N . GLY A 1 430 ? 12.090 11.803 -18.091 1.00 89.94 430 GLY A N 1
ATOM 3430 C CA . GLY A 1 430 ? 12.040 13.268 -18.205 1.00 89.94 430 GLY A CA 1
ATOM 3431 C C . GLY A 1 430 ? 12.897 14.026 -17.187 1.00 89.94 430 GLY A C 1
ATOM 3432 O O . GLY A 1 430 ? 12.997 15.242 -17.274 1.00 89.94 430 GLY A O 1
ATOM 3433 N N . ILE A 1 431 ? 13.553 13.326 -16.257 1.00 92.00 431 ILE A N 1
ATOM 3434 C CA . ILE A 1 431 ? 14.633 13.888 -15.430 1.00 92.00 431 ILE A CA 1
ATOM 3435 C C . ILE A 1 431 ? 15.957 13.548 -16.118 1.00 92.00 431 ILE A C 1
ATOM 3437 O O . ILE A 1 431 ? 16.178 12.390 -16.490 1.00 92.00 431 ILE A O 1
ATOM 3441 N N . GLU A 1 432 ? 16.814 14.547 -16.314 1.00 92.69 432 GLU A N 1
ATOM 3442 C CA . GLU A 1 432 ? 18.160 14.345 -16.854 1.00 92.69 432 GLU A CA 1
ATOM 3443 C C . GLU A 1 432 ? 18.948 13.363 -15.990 1.00 92.69 432 GLU A C 1
ATOM 3445 O O . GLU A 1 432 ? 18.911 13.446 -14.765 1.00 92.69 432 GLU A O 1
ATOM 3450 N N . HIS A 1 433 ? 19.692 12.448 -16.615 1.00 92.75 433 HIS A N 1
ATOM 3451 C CA . HIS A 1 433 ? 20.398 11.396 -15.881 1.00 92.75 433 HIS A CA 1
ATOM 3452 C C . HIS A 1 433 ? 21.341 11.950 -14.801 1.00 92.75 433 HIS A C 1
ATOM 3454 O O . HIS A 1 433 ? 21.325 11.459 -13.675 1.00 92.75 433 HIS A O 1
ATOM 3460 N N . ASN A 1 434 ? 22.096 13.005 -15.117 1.00 94.38 434 ASN A N 1
ATOM 3461 C CA . ASN A 1 434 ? 23.029 13.635 -14.177 1.00 94.38 434 ASN A CA 1
ATOM 3462 C C . ASN A 1 434 ? 22.314 14.308 -12.993 1.00 94.38 434 ASN A C 1
ATOM 3464 O O . ASN A 1 434 ? 22.905 14.467 -11.933 1.00 94.38 434 ASN A O 1
ATOM 3468 N N . ASN A 1 435 ? 21.034 14.647 -13.162 1.00 96.25 435 ASN A N 1
ATOM 3469 C CA . ASN A 1 435 ? 20.186 15.239 -12.132 1.00 96.25 435 ASN A CA 1
ATOM 3470 C C . ASN A 1 435 ? 19.278 14.204 -11.453 1.00 96.25 435 ASN A C 1
ATOM 3472 O O . ASN A 1 435 ? 18.526 14.562 -10.557 1.00 96.25 435 ASN A O 1
ATOM 3476 N N . ALA A 1 436 ? 19.327 12.926 -11.843 1.00 96.31 436 ALA A N 1
ATOM 3477 C CA . ALA A 1 436 ? 18.382 11.924 -11.360 1.00 96.31 436 ALA A CA 1
ATOM 3478 C C . ALA A 1 436 ? 18.481 11.681 -9.846 1.00 96.31 436 ALA A C 1
ATOM 3480 O O . ALA A 1 436 ? 17.446 11.612 -9.188 1.00 96.31 436 ALA A O 1
ATOM 3481 N N . ILE A 1 437 ? 19.699 11.568 -9.299 1.00 97.75 437 ILE A N 1
ATOM 3482 C CA . ILE A 1 437 ? 19.911 11.401 -7.850 1.00 97.75 437 ILE A CA 1
ATOM 3483 C C . ILE A 1 437 ? 19.599 12.705 -7.101 1.00 97.75 437 ILE A C 1
ATOM 3485 O O . ILE A 1 437 ? 18.722 12.652 -6.241 1.00 97.75 437 ILE A O 1
ATOM 3489 N N . PRO A 1 438 ? 20.183 13.873 -7.462 1.00 97.88 438 PRO A N 1
ATOM 3490 C CA . PRO A 1 438 ? 19.848 15.135 -6.797 1.00 97.88 438 PRO A CA 1
ATOM 3491 C C . PRO A 1 438 ? 18.350 15.447 -6.806 1.00 97.88 438 PRO A C 1
ATOM 3493 O O . PRO A 1 438 ? 17.814 15.952 -5.826 1.00 97.88 438 PRO A O 1
ATOM 3496 N N . TRP A 1 439 ? 17.649 15.122 -7.897 1.00 97.38 439 TRP A N 1
ATOM 3497 C CA . TRP A 1 439 ? 16.202 15.292 -7.986 1.00 97.38 439 TRP A CA 1
ATOM 3498 C C . TRP A 1 439 ? 15.451 14.363 -7.035 1.00 97.38 439 TRP A C 1
ATOM 3500 O O . TRP A 1 439 ? 14.543 14.814 -6.343 1.00 97.38 439 TRP A O 1
ATOM 3510 N N . ALA A 1 440 ? 15.818 13.079 -6.992 1.00 97.31 440 ALA A N 1
ATOM 3511 C CA . ALA A 1 440 ? 15.192 12.126 -6.083 1.00 97.31 440 ALA A CA 1
ATOM 3512 C C . ALA A 1 440 ? 15.395 12.550 -4.621 1.00 97.31 440 ALA A C 1
ATOM 3514 O O . ALA A 1 440 ? 14.435 12.560 -3.853 1.00 97.31 440 ALA A O 1
ATOM 3515 N N . GLU A 1 441 ? 16.603 12.988 -4.263 1.00 96.62 441 GLU A N 1
ATOM 3516 C CA . GLU A 1 441 ? 16.924 13.516 -2.936 1.00 96.62 441 GLU A CA 1
ATOM 3517 C C . GLU A 1 441 ? 16.155 14.803 -2.617 1.00 96.62 441 GLU A C 1
ATOM 3519 O O . GLU A 1 441 ? 15.577 14.912 -1.539 1.00 96.62 441 GLU A O 1
ATOM 3524 N N . ALA A 1 442 ? 16.072 15.752 -3.554 1.00 95.81 442 ALA A N 1
ATOM 3525 C CA . ALA A 1 442 ? 15.272 16.965 -3.384 1.00 95.81 442 ALA A CA 1
ATOM 3526 C C . ALA A 1 442 ? 13.774 16.647 -3.231 1.00 95.81 442 ALA A C 1
ATOM 3528 O O . ALA A 1 442 ? 13.078 17.286 -2.445 1.00 95.81 442 ALA A O 1
ATOM 3529 N N . SER A 1 443 ? 13.280 15.623 -3.933 1.00 95.62 443 SER A N 1
ATOM 3530 C CA . SER A 1 443 ? 11.897 15.156 -3.808 1.00 95.62 443 SER A CA 1
ATOM 3531 C C . SER A 1 443 ? 11.600 14.423 -2.504 1.00 95.62 443 SER A C 1
ATOM 3533 O O . SER A 1 443 ? 10.453 14.090 -2.267 1.00 95.62 443 SER A O 1
ATOM 3535 N N . LEU A 1 444 ? 12.582 14.197 -1.626 1.00 91.94 444 LEU A N 1
ATOM 3536 C CA . LEU A 1 444 ? 12.313 13.737 -0.260 1.00 91.94 444 LEU A CA 1
ATOM 3537 C C . LEU A 1 444 ? 11.717 14.845 0.626 1.00 91.94 444 LEU A C 1
ATOM 3539 O O . LEU A 1 444 ? 11.245 14.544 1.720 1.00 91.94 444 LEU A O 1
ATOM 3543 N N . GLU A 1 445 ? 11.780 16.109 0.192 1.00 89.44 445 GLU A N 1
ATOM 3544 C CA . GLU A 1 445 ? 11.198 17.264 0.895 1.00 89.44 445 GLU A CA 1
ATOM 3545 C C . GLU A 1 445 ? 9.710 17.480 0.566 1.00 89.44 445 GLU A C 1
ATOM 3547 O O . GLU A 1 445 ? 9.032 18.272 1.220 1.00 89.44 445 GLU A O 1
ATOM 3552 N N . PHE A 1 446 ? 9.182 16.796 -0.452 1.00 88.19 446 PHE A N 1
ATOM 3553 C CA . PHE A 1 446 ? 7.779 16.874 -0.858 1.00 88.19 446 PHE A CA 1
ATOM 3554 C C . PHE A 1 446 ? 7.236 15.488 -1.223 1.00 88.19 446 PHE A C 1
ATOM 3556 O O . PHE A 1 446 ? 7.973 14.518 -1.309 1.00 88.19 446 PHE A O 1
ATOM 3563 N N . GLU A 1 447 ? 5.925 15.357 -1.412 1.00 89.50 447 GLU A N 1
ATOM 3564 C CA . GLU A 1 447 ? 5.331 14.105 -1.892 1.00 89.50 447 GLU A CA 1
ATOM 3565 C C . GLU A 1 447 ? 4.830 14.276 -3.335 1.00 89.50 447 GLU A C 1
ATOM 3567 O O . GLU A 1 447 ? 4.276 15.330 -3.667 1.00 89.50 447 GLU A O 1
ATOM 3572 N N . PRO A 1 448 ? 4.988 13.263 -4.210 1.00 96.31 448 PRO A N 1
ATOM 3573 C CA . PRO A 1 448 ? 5.622 11.957 -3.989 1.00 96.31 448 PRO A CA 1
ATOM 3574 C C . PRO A 1 448 ? 7.155 11.978 -4.136 1.00 96.31 448 PRO A C 1
ATOM 3576 O O . PRO A 1 448 ? 7.702 12.855 -4.801 1.00 96.31 448 PRO A O 1
ATOM 3579 N N . LEU A 1 449 ? 7.825 10.933 -3.630 1.00 97.88 449 LEU A N 1
ATOM 3580 C CA . LEU A 1 449 ? 9.225 10.649 -3.977 1.00 97.88 449 LEU A CA 1
ATOM 3581 C C . LEU A 1 449 ? 9.318 10.345 -5.478 1.00 97.88 449 LEU A C 1
ATOM 3583 O O . LEU A 1 449 ? 8.673 9.418 -5.973 1.00 97.88 449 LEU A O 1
ATOM 3587 N N . GLU A 1 450 ? 10.131 11.096 -6.213 1.00 98.00 450 GLU A N 1
ATOM 3588 C CA . GLU A 1 450 ? 10.293 10.933 -7.656 1.00 98.00 450 GLU A CA 1
ATOM 3589 C C . GLU A 1 450 ? 11.575 10.177 -8.000 1.00 98.00 450 GLU A C 1
ATOM 3591 O O . GLU A 1 450 ? 12.682 10.620 -7.704 1.00 98.00 450 GLU A O 1
ATOM 3596 N N . ILE A 1 451 ? 11.437 9.055 -8.706 1.00 98.06 451 ILE A N 1
ATOM 3597 C CA . ILE A 1 451 ? 12.561 8.211 -9.116 1.00 98.06 451 ILE A CA 1
ATOM 3598 C C . ILE A 1 451 ? 12.628 8.165 -10.639 1.00 98.06 451 ILE A C 1
ATOM 3600 O O . ILE A 1 451 ? 11.694 7.744 -11.326 1.00 98.06 451 ILE A O 1
ATOM 3604 N N . ASN A 1 452 ? 13.766 8.579 -11.193 1.00 96.94 452 ASN A N 1
ATOM 3605 C CA . ASN A 1 452 ? 13.985 8.483 -12.629 1.00 96.94 452 ASN A CA 1
ATOM 3606 C C . ASN A 1 452 ? 14.207 7.027 -13.071 1.00 96.94 452 ASN A C 1
ATOM 3608 O O . ASN A 1 452 ? 14.928 6.276 -12.414 1.00 96.94 452 ASN A O 1
ATOM 3612 N N . LEU A 1 453 ? 13.695 6.656 -14.250 1.00 96.50 453 LEU A N 1
ATOM 3613 C CA . LEU A 1 453 ? 13.900 5.318 -14.832 1.00 96.50 453 LEU A CA 1
ATOM 3614 C C . LEU A 1 453 ? 15.383 4.901 -14.945 1.00 96.50 453 LEU A C 1
ATOM 3616 O O . LEU A 1 453 ? 15.693 3.714 -14.870 1.00 96.50 453 LEU A O 1
ATOM 3620 N N . SER A 1 454 ? 16.316 5.848 -15.097 1.00 96.19 454 SER A N 1
ATOM 3621 C CA . SER A 1 454 ? 17.760 5.563 -15.172 1.00 96.19 454 SER A CA 1
ATOM 3622 C C . SER A 1 454 ? 18.396 5.092 -13.857 1.00 96.19 454 SER A C 1
ATOM 3624 O O . SER A 1 454 ? 19.530 4.594 -13.881 1.00 96.19 454 SER A O 1
ATOM 3626 N N . LEU A 1 455 ? 17.693 5.250 -12.730 1.00 97.81 455 LEU A N 1
ATOM 3627 C CA . LEU A 1 455 ? 18.118 4.783 -11.408 1.00 97.81 455 LEU A CA 1
ATOM 3628 C C . LEU A 1 455 ? 17.662 3.353 -11.116 1.00 97.81 455 LEU A C 1
ATOM 3630 O O . LEU A 1 455 ? 18.166 2.735 -10.186 1.00 97.81 455 LEU A O 1
ATOM 3634 N N . LEU A 1 456 ? 16.745 2.794 -11.910 1.00 97.94 456 LEU A N 1
ATOM 3635 C CA . LEU A 1 456 ? 16.131 1.505 -11.587 1.00 97.94 456 LEU A CA 1
ATOM 3636 C C . LEU A 1 456 ? 17.092 0.312 -11.675 1.00 97.94 456 LEU A C 1
ATOM 3638 O O . LEU A 1 456 ? 16.826 -0.743 -11.115 1.00 97.94 456 LEU A O 1
ATOM 3642 N N . ASN A 1 457 ? 18.237 0.475 -12.333 1.00 97.00 457 ASN A N 1
ATOM 3643 C CA . ASN A 1 457 ? 19.308 -0.517 -12.333 1.00 97.00 457 ASN A CA 1
ATOM 3644 C C . ASN A 1 457 ? 20.386 -0.274 -11.260 1.00 97.00 457 ASN A C 1
ATOM 3646 O O . ASN A 1 457 ? 21.471 -0.847 -11.344 1.00 97.00 457 ASN A O 1
ATOM 3650 N N . GLN A 1 458 ? 20.119 0.593 -10.281 1.00 97.81 458 GLN A N 1
ATOM 3651 C CA . GLN A 1 458 ? 21.029 0.938 -9.189 1.00 97.81 458 GLN A CA 1
ATOM 3652 C C . GLN A 1 458 ? 20.401 0.514 -7.850 1.00 97.81 458 GLN A C 1
ATOM 3654 O O . GLN A 1 458 ? 19.860 1.352 -7.128 1.00 97.81 458 GLN A O 1
ATOM 3659 N N . PRO A 1 459 ? 20.428 -0.788 -7.502 1.00 97.94 459 PRO A N 1
ATOM 3660 C CA . PRO A 1 459 ? 19.697 -1.307 -6.344 1.00 97.94 459 PRO A CA 1
ATOM 3661 C C . PRO A 1 459 ? 20.131 -0.673 -5.015 1.00 97.94 459 PRO A C 1
ATOM 3663 O O . PRO A 1 459 ? 19.281 -0.438 -4.162 1.00 97.94 459 PRO A O 1
ATOM 3666 N N . GLY A 1 460 ? 21.422 -0.349 -4.852 1.00 98.25 460 GLY A N 1
ATOM 3667 C CA . GLY A 1 460 ? 21.925 0.373 -3.675 1.00 98.25 460 GLY A CA 1
ATOM 3668 C C . GLY A 1 460 ? 21.287 1.756 -3.537 1.00 98.25 460 GLY A C 1
ATOM 3669 O O . GLY A 1 460 ? 20.649 2.041 -2.532 1.00 98.25 460 GLY A O 1
ATOM 3670 N N . THR A 1 461 ? 21.338 2.562 -4.599 1.00 98.06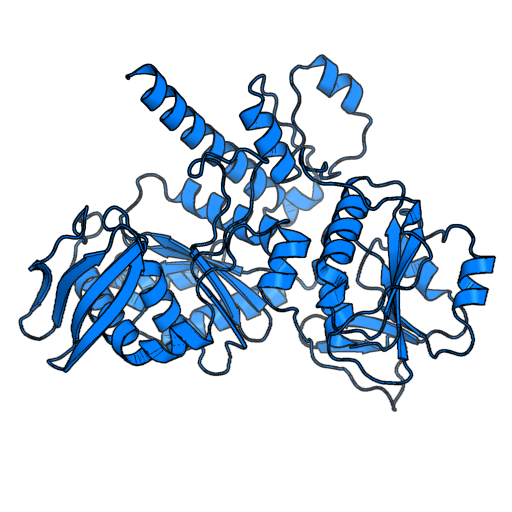 461 THR A N 1
ATOM 3671 C CA . THR A 1 461 ? 20.721 3.897 -4.634 1.00 98.06 461 THR A CA 1
ATOM 3672 C C . THR A 1 461 ? 19.215 3.851 -4.377 1.00 98.06 461 THR A C 1
ATOM 3674 O O . THR A 1 461 ? 18.708 4.652 -3.599 1.00 98.06 461 THR A O 1
ATOM 3677 N N . LEU A 1 462 ? 18.484 2.907 -4.985 1.00 98.31 462 LEU A N 1
ATOM 3678 C CA . LEU A 1 462 ? 17.048 2.746 -4.718 1.00 98.31 462 LEU A CA 1
ATOM 3679 C C . LEU A 1 462 ? 16.774 2.427 -3.246 1.00 98.31 462 LEU A C 1
ATOM 3681 O O . LEU A 1 462 ? 15.876 3.015 -2.646 1.00 98.31 462 LEU A O 1
ATOM 3685 N N . LYS A 1 463 ? 17.545 1.502 -2.665 1.00 98.38 463 LYS A N 1
ATOM 3686 C CA . LYS A 1 463 ? 17.430 1.124 -1.255 1.00 98.38 463 LYS A CA 1
ATOM 3687 C C . LYS A 1 463 ? 17.666 2.324 -0.338 1.00 98.38 463 LYS A C 1
ATOM 3689 O O . LYS A 1 463 ? 16.881 2.534 0.585 1.00 98.38 463 LYS A O 1
ATOM 3694 N N . ASP A 1 464 ? 18.699 3.113 -0.611 1.00 98.25 464 ASP A N 1
ATOM 3695 C CA . ASP A 1 464 ? 19.050 4.280 0.199 1.00 98.25 464 ASP A CA 1
ATOM 3696 C C . ASP A 1 464 ? 17.981 5.376 0.106 1.00 98.25 464 ASP A C 1
ATOM 3698 O O . ASP A 1 464 ? 17.557 5.903 1.136 1.00 98.25 464 ASP A O 1
ATOM 3702 N N . LEU A 1 465 ? 17.462 5.654 -1.097 1.00 98.25 465 LEU A N 1
ATOM 3703 C CA . LEU A 1 465 ? 16.369 6.612 -1.304 1.00 98.25 465 LEU A CA 1
ATOM 3704 C C . LEU A 1 465 ? 15.103 6.209 -0.535 1.00 98.25 465 LEU A C 1
ATOM 3706 O O . LEU A 1 465 ? 14.523 7.036 0.168 1.00 98.25 465 LEU A O 1
ATOM 3710 N N . ILE A 1 466 ? 14.695 4.938 -0.616 1.00 98.19 466 ILE A N 1
ATOM 3711 C CA . ILE A 1 466 ? 13.513 4.440 0.099 1.00 98.19 466 ILE A CA 1
ATOM 3712 C C . ILE A 1 466 ? 13.710 4.505 1.618 1.00 98.19 466 ILE A C 1
ATOM 3714 O O . ILE A 1 466 ? 12.854 5.038 2.322 1.00 98.19 466 ILE A O 1
ATOM 3718 N N . ASN A 1 467 ? 14.841 4.025 2.137 1.00 97.19 467 ASN A N 1
ATOM 3719 C CA . ASN A 1 467 ? 15.115 4.063 3.576 1.00 97.19 467 ASN A CA 1
ATOM 3720 C C . ASN A 1 467 ? 15.174 5.500 4.111 1.00 97.19 467 ASN A C 1
ATOM 3722 O O . ASN A 1 467 ? 14.655 5.780 5.194 1.00 97.19 467 ASN A O 1
ATOM 3726 N N . THR A 1 468 ? 15.759 6.421 3.343 1.00 96.75 468 THR A N 1
ATOM 3727 C CA . THR A 1 468 ? 15.814 7.842 3.702 1.00 96.75 468 THR A CA 1
ATOM 3728 C C . THR A 1 468 ? 14.414 8.450 3.722 1.00 96.75 468 THR A C 1
ATOM 3730 O O . THR A 1 468 ? 14.065 9.126 4.691 1.00 96.75 468 THR A O 1
ATOM 3733 N N . ALA A 1 469 ? 13.578 8.162 2.717 1.00 95.69 469 ALA A N 1
ATOM 3734 C CA . ALA A 1 469 ? 12.190 8.626 2.671 1.00 95.69 469 ALA A CA 1
ATOM 3735 C C . ALA A 1 469 ? 11.379 8.146 3.882 1.00 95.69 469 ALA A C 1
ATOM 3737 O O . ALA A 1 469 ? 10.695 8.940 4.529 1.00 95.69 469 ALA A O 1
ATOM 3738 N N . LEU A 1 470 ? 11.495 6.861 4.231 1.00 93.75 470 LEU A N 1
ATOM 3739 C CA . LEU A 1 470 ? 10.812 6.290 5.392 1.00 93.75 470 LEU A CA 1
ATOM 3740 C C . LEU A 1 470 ? 11.303 6.915 6.705 1.00 93.75 470 LEU A C 1
ATOM 3742 O O . LEU A 1 470 ? 10.483 7.296 7.538 1.00 93.75 470 LEU A O 1
ATOM 3746 N N . THR A 1 471 ? 12.617 7.091 6.861 1.00 92.12 471 THR A N 1
ATOM 3747 C CA . THR A 1 471 ? 13.220 7.692 8.064 1.00 92.12 471 THR A CA 1
ATOM 3748 C C . THR A 1 471 ? 12.763 9.138 8.260 1.00 92.12 471 THR A C 1
ATOM 3750 O O . THR A 1 471 ? 12.330 9.516 9.348 1.00 92.12 471 THR A O 1
ATOM 3753 N N . ARG A 1 472 ? 12.805 9.958 7.201 1.00 89.94 472 ARG A N 1
ATOM 3754 C CA . ARG A 1 472 ? 12.360 11.361 7.253 1.00 89.94 472 ARG A CA 1
ATOM 3755 C C . ARG A 1 472 ? 10.890 11.472 7.610 1.00 89.94 472 ARG A C 1
ATOM 3757 O O . ARG A 1 472 ? 10.512 12.277 8.453 1.00 89.94 472 ARG A O 1
ATOM 3764 N N . ARG A 1 473 ? 10.066 10.621 7.009 1.00 84.88 473 ARG A N 1
ATOM 3765 C CA . ARG A 1 473 ? 8.636 10.594 7.281 1.00 84.88 473 ARG A CA 1
ATOM 3766 C C . ARG A 1 473 ? 8.310 10.189 8.718 1.00 84.88 473 ARG A C 1
ATOM 3768 O O . ARG A 1 473 ? 7.372 10.712 9.309 1.00 84.88 473 ARG A O 1
ATOM 3775 N N . GLN A 1 474 ? 9.075 9.263 9.286 1.00 83.62 474 GLN A N 1
ATOM 3776 C CA . GLN A 1 474 ? 8.952 8.911 10.701 1.00 83.62 474 GLN A CA 1
ATOM 3777 C C . GLN A 1 474 ? 9.349 10.085 11.608 1.00 83.62 474 GLN A C 1
ATOM 3779 O O . GLN A 1 474 ? 8.710 10.301 12.635 1.00 83.62 474 GLN A O 1
ATOM 3784 N N . ALA A 1 475 ? 10.358 10.872 11.220 1.00 82.75 475 ALA A N 1
ATOM 3785 C CA . ALA A 1 475 ? 10.771 12.056 11.970 1.00 82.75 475 ALA A CA 1
ATOM 3786 C C . ALA A 1 475 ? 9.717 13.177 11.940 1.00 82.75 475 ALA A C 1
ATOM 3788 O O . ALA A 1 475 ? 9.478 13.803 12.967 1.00 82.75 475 ALA A O 1
ATOM 3789 N N . THR A 1 476 ? 9.045 13.408 10.806 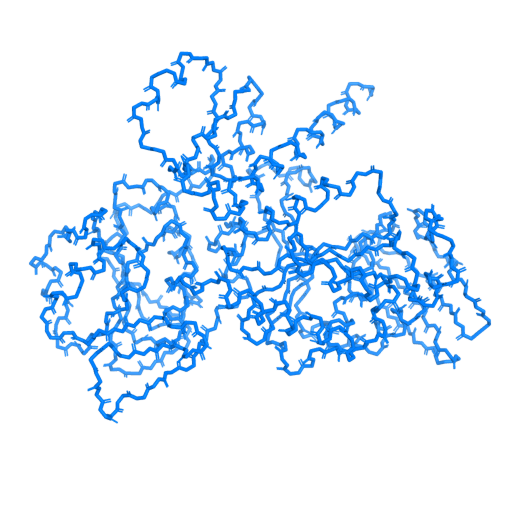1.00 74.50 476 THR A N 1
ATOM 3790 C CA . THR A 1 476 ? 8.004 14.450 10.690 1.00 74.50 476 THR A CA 1
ATOM 3791 C C . THR A 1 476 ? 6.664 14.058 11.309 1.00 74.50 476 THR A C 1
ATOM 3793 O O . THR A 1 476 ? 5.855 14.929 11.617 1.00 74.50 476 THR A O 1
ATOM 3796 N N . ALA A 1 477 ? 6.408 12.760 11.497 1.00 63.41 477 ALA A N 1
ATOM 3797 C CA . ALA A 1 477 ? 5.173 12.253 12.092 1.00 63.41 477 ALA A CA 1
ATOM 3798 C C . ALA A 1 477 ? 5.211 12.163 13.632 1.00 63.41 477 ALA A C 1
ATOM 3800 O O . ALA A 1 477 ? 4.204 11.773 14.234 1.00 63.41 477 ALA A O 1
ATOM 3801 N N . SER A 1 478 ? 6.343 12.505 14.254 1.00 45.81 478 SER A N 1
ATOM 3802 C CA . SER A 1 478 ? 6.484 12.653 15.703 1.00 45.81 478 SER A CA 1
ATOM 3803 C C . SER A 1 478 ? 6.173 14.112 16.084 1.00 45.81 478 SER A C 1
ATOM 3805 O O . SER A 1 478 ? 6.921 14.990 15.657 1.00 45.81 478 SER A O 1
ATOM 3807 N N . PRO A 1 479 ? 5.058 14.385 16.790 1.00 38.44 479 PRO A N 1
ATOM 3808 C CA . PRO A 1 479 ? 4.673 15.739 17.192 1.00 38.44 479 PRO A CA 1
ATOM 3809 C C . PRO A 1 479 ? 5.610 16.359 18.230 1.00 38.44 479 PRO A C 1
ATOM 3811 O O . PRO A 1 479 ? 6.221 15.593 19.015 1.00 38.44 479 PRO A O 1
#

Nearest PDB structures (foldseek):
  1xmx-assembly1_A  TM=6.171E-01  e=3.032E-14  Vibrio cholerae
  7bdv-assembly2_D  TM=6.078E-01  e=4.491E-10  Sulfobacillus thermosulfidooxidans
  6sce-assembly1_A  TM=6.361E-01  e=2.492E-08  Thermus ther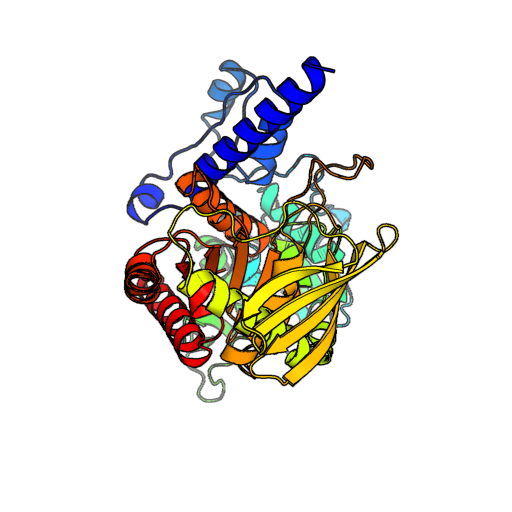mophilus HB8
  8q58-assembly1_A  TM=2.931E-01  e=3.433E+00  Hafnia paralvei
  8q5a-assembly1_A  TM=2.436E-01  e=3.056E+00  Hafnia paralvei

Radius of gyration: 23.89 Å; Cα contacts (8 Å, |Δi|>4): 976; chains: 1; bounding box: 55×44×69 Å

Sequence (479 aa):
RDSNAQIESENHRLKQECRRVAALLESPHHIQQLRPILTIWSNDPLIQKRAATYGIKSVANVTDWEQNLNQPPGQQLPGPNDQELPEDKLKKTYQCKGDWQQGTGLIVALGADPSATLLALYSHTPQHAIILVDWQTPWVRVMANRLYLIRHNLKCQSIMFWPTDMQGNIRDANDFLQNLGETHWQVNISPGTKAQAWNLSKLPGVSLWSLHQNQGIRPLIPDPSLGPRPFVFPEIAIQAACVGGRLVSEGIRLPEIRTKKDFLSNLINVVAKKVRRSRPGSRFWPPRWNAGKEIRVDNNNYITCLDVYPSTEKIRFKACNNGNELEGMVTSFADFGHWLEEPVAGAFLAAGGNSISDLTVGIRWAWLHHTSARYFRSEIDIVFQWQGQYIAISCKSTDSHNWETVRAEIVAEARAQLGRFALPVLVRPGIEHNNAIPWAEASLEFEPLEINLSLLNQPGTLKDLINTALTRRQATASP

Secondary structure (DSSP, 8-state):
-HHHHHHHHHHHHHHHHHHHHHHHHTS-HHHHHH----EEE-S-HHHHHHHHHTT-EEESSHHHHHHHTTSPTT-----TTPPPPPGGGTT-EEE--S---TTEEEEEE--SSTHHHHHHHHHH--SEEEEEEETT-HHHHHHHHHHHHHGGGSSSSEEEEEEE-TT---TTHHHHHHHHTT-EEEEE-SSS-HHHHHHHTT-TTPEEEEEETTTEEEESS--TT---B---PPPHHHHHHHHT--EEE--EEHHHHHHTHHHHHHHHHHHHHHHHTSPTT---S-SB--TT-EEEEETTEEEEEEEEEGGGTEEEEEEEETTEEEEEEEE--SBSSGGGHHHHHHHHHHHHGGGEEEEEEEEEEE-SS---TTSSEEEEEEEEEETTEEEEEEE-SS--S-HHHHHHHHHHHHHHHH-TT-EEEEEES-S-GGGHHHHHHHGGGSSSEEEEGGGTT-HHHHHHHHHHHHHHHHHHT--